Protein 2YJP (pdb70)

CATH classification: 3.40.190.10 (+1 more: 3.40.190.10)

Structure (mmCIF, N/CA/C/O backbone):
data_2YJP
#
_entry.id   2YJP
#
_cell.length_a   58.710
_cell.length_b   91.590
_cell.length_c   158.300
_cell.angle_alpha   90.00
_cell.angle_beta   90.00
_cell.angle_gamma   90.00
#
_symmetry.space_group_name_H-M   'P 21 21 21'
#
loop_
_entity.id
_entity.type
_entity.pdbx_description
1 polymer 'PUTATIVE ABC TRANSPORTER, PERIPLASMIC BINDING PROTEIN, AMINO ACID'
2 non-polymer CYSTEINE
3 non-polymer 'ZINC ION'
4 non-polymer 1,2-ETHANEDIOL
5 water water
#
loop_
_atom_site.group_PDB
_atom_site.id
_atom_site.type_symbol
_atom_site.label_atom_id
_atom_site.label_alt_id
_atom_site.label_comp_id
_atom_site.label_asym_id
_atom_site.label_entity_id
_atom_site.label_seq_id
_atom_site.pdbx_PDB_ins_code
_atom_site.Cartn_x
_atom_site.Cartn_y
_atom_site.Cartn_z
_atom_site.occupancy
_atom_site.B_iso_or_equiv
_atom_site.auth_seq_id
_atom_site.auth_comp_id
_atom_site.auth_asym_id
_atom_site.auth_atom_id
_atom_site.pdbx_PDB_model_num
ATOM 1 N N . ALA A 1 45 ? 2.160 15.954 10.844 1.00 47.99 38 ALA A N 1
ATOM 2 C CA . ALA A 1 45 ? 0.828 16.658 10.944 1.00 47.79 38 ALA A CA 1
ATOM 3 C C . ALA A 1 45 ? 0.168 16.553 12.329 1.00 45.42 38 ALA A C 1
ATOM 4 O O . ALA A 1 45 ? -0.708 17.400 12.675 1.00 47.41 38 ALA A O 1
ATOM 6 N N . ALA A 1 46 ? 0.537 15.554 13.136 1.00 41.03 39 ALA A N 1
ATOM 7 C CA . ALA A 1 46 ? 1.326 14.350 12.789 1.00 37.07 39 ALA A CA 1
ATOM 8 C C . ALA A 1 46 ? 0.336 13.213 12.606 1.00 34.48 39 ALA A C 1
ATOM 9 O O . ALA A 1 46 ? 0.157 12.395 13.502 1.00 32.90 39 ALA A O 1
ATOM 11 N N . THR A 1 47 ? -0.359 13.212 11.481 1.00 33.33 40 THR A N 1
ATOM 12 C CA . THR A 1 47 ? -1.370 12.204 11.209 1.00 32.19 40 THR A CA 1
ATOM 13 C C . THR A 1 47 ? -0.709 10.895 10.719 1.00 31.12 40 THR A C 1
ATOM 14 O O . THR A 1 47 ? 0.461 10.864 10.319 1.00 30.62 40 THR A O 1
ATOM 18 N N . VAL A 1 48 ? -1.477 9.821 10.731 1.00 31.05 41 VAL A N 1
ATOM 19 C CA . VAL A 1 48 ? -1.056 8.546 10.169 1.00 30.95 41 VAL A CA 1
ATOM 20 C C . VAL A 1 48 ? -0.494 8.787 8.757 1.00 32.70 41 VAL A C 1
ATOM 21 O O . VAL A 1 48 ? 0.656 8.517 8.502 1.00 32.69 41 VAL A O 1
ATOM 25 N N . ALA A 1 49 ? -1.300 9.346 7.859 1.00 34.29 42 ALA A N 1
ATOM 26 C CA . ALA A 1 49 ? -0.851 9.613 6.508 1.00 35.80 42 ALA A CA 1
ATOM 27 C C . ALA A 1 49 ? 0.434 10.445 6.470 1.00 35.89 42 ALA A C 1
ATOM 28 O O . ALA A 1 49 ? 1.352 10.133 5.701 1.00 37.00 42 ALA A O 1
ATOM 30 N N . ALA A 1 50 ? 0.504 11.507 7.272 1.00 35.13 43 ALA A N 1
ATOM 31 C CA . ALA A 1 50 ? 1.678 12.391 7.216 1.00 35.12 43 ALA A CA 1
ATOM 32 C C . ALA A 1 50 ? 2.942 11.637 7.637 1.00 33.69 43 ALA A C 1
ATOM 33 O O . ALA A 1 50 ? 3.991 11.821 7.065 1.00 33.97 43 ALA A O 1
ATOM 35 N N . ILE A 1 51 ? 2.819 10.785 8.641 1.00 31.97 44 ILE A N 1
ATOM 36 C CA . ILE A 1 51 ? 3.938 10.012 9.093 1.00 30.14 44 ILE A CA 1
ATOM 37 C C . ILE A 1 51 ? 4.343 8.955 8.077 1.00 31.36 44 ILE A C 1
ATOM 38 O O . ILE A 1 51 ? 5.535 8.715 7.909 1.00 30.86 44 ILE A O 1
ATOM 43 N N . LYS A 1 52 ? 3.373 8.339 7.393 1.00 33.02 45 LYS A N 1
ATOM 44 C CA . LYS A 1 52 ? 3.693 7.319 6.373 1.00 34.66 45 LYS A CA 1
ATOM 45 C C . LYS A 1 52 ? 4.505 8.012 5.287 1.00 36.81 45 LYS A C 1
ATOM 46 O O . LYS A 1 52 ? 5.429 7.431 4.754 1.00 37.56 45 LYS A O 1
ATOM 52 N N . GLU A 1 53 ? 4.211 9.292 5.041 1.00 38.10 46 GLU A N 1
ATOM 53 C CA . GLU A 1 53 ? 4.843 10.029 3.961 1.00 41.68 46 GLU A CA 1
ATOM 54 C C . GLU A 1 53 ? 6.298 10.345 4.278 1.00 41.48 46 GLU A C 1
ATOM 55 O O . GLU A 1 53 ? 7.177 10.230 3.440 1.00 42.59 46 GLU A O 1
ATOM 61 N N . LYS A 1 54 ? 6.542 10.763 5.503 1.00 39.56 47 LYS A N 1
ATOM 62 C CA . LYS A 1 54 ? 7.913 10.913 5.948 1.00 39.25 47 LYS A CA 1
ATOM 63 C C . LYS A 1 54 ? 8.709 9.615 6.039 1.00 37.71 47 LYS A C 1
ATOM 64 O O . LYS A 1 54 ? 9.918 9.673 5.963 1.00 38.10 47 LYS A O 1
ATOM 70 N N . GLY A 1 55 ? 8.062 8.460 6.220 1.00 36.35 48 GLY A N 1
ATOM 71 C CA . GLY A 1 55 ? 8.791 7.195 6.308 1.00 35.17 48 GLY A CA 1
ATOM 72 C C . GLY A 1 55 ? 9.492 6.924 7.638 1.00 34.06 48 GLY A C 1
ATOM 73 O O . GLY A 1 55 ? 10.260 5.945 7.765 1.00 34.35 48 GLY A O 1
ATOM 74 N N . VAL A 1 56 ? 9.236 7.770 8.643 1.00 32.52 49 VAL A N 1
ATOM 75 C CA . VAL A 1 56 ? 9.873 7.658 9.941 1.00 31.27 49 VAL A CA 1
ATOM 76 C C . VAL A 1 56 ? 8.954 8.285 11.002 1.00 29.68 49 VAL A C 1
ATOM 77 O O . VAL A 1 56 ? 8.320 9.326 10.760 1.00 30.09 49 VAL A O 1
ATOM 81 N N . ILE A 1 57 ? 8.865 7.644 12.166 1.00 26.67 50 ILE A N 1
ATOM 82 C CA . ILE A 1 57 ? 8.096 8.209 13.249 1.00 24.85 50 ILE A CA 1
ATOM 83 C C . ILE A 1 57 ? 9.045 8.712 14.322 1.00 24.31 50 ILE A C 1
ATOM 84 O O . ILE A 1 57 ? 9.957 7.987 14.772 1.00 23.94 50 ILE A O 1
ATOM 89 N N A ARG A 1 58 ? 8.871 9.977 14.695 0.60 23.93 51 ARG A N 1
ATOM 90 N N B ARG A 1 58 ? 8.849 9.963 14.724 0.40 23.94 51 ARG A N 1
ATOM 91 C CA A ARG A 1 58 ? 9.633 10.557 15.796 0.60 23.34 51 ARG A CA 1
ATOM 92 C CA B ARG A 1 58 ? 9.667 10.572 15.765 0.40 23.30 51 ARG A CA 1
ATOM 93 C C A ARG A 1 58 ? 8.973 10.226 17.125 0.60 21.93 51 ARG A C 1
ATOM 94 C C B ARG A 1 58 ? 9.038 10.315 17.150 0.40 21.87 51 ARG A C 1
ATOM 95 O O A ARG A 1 58 ? 7.809 10.609 17.373 0.60 21.91 51 ARG A O 1
ATOM 96 O O B ARG A 1 58 ? 7.946 10.827 17.456 0.40 21.87 51 ARG A O 1
ATOM 111 N N . ILE A 1 59 ? 9.710 9.474 17.954 1.00 20.67 52 ILE A N 1
ATOM 112 C CA . ILE A 1 59 ? 9.204 9.057 19.277 1.00 18.98 52 ILE A CA 1
ATOM 113 C C . ILE A 1 59 ? 10.058 9.463 20.484 1.00 18.63 52 ILE A C 1
ATOM 114 O O . ILE A 1 59 ? 11.263 9.117 20.561 1.00 18.67 52 ILE A O 1
ATOM 119 N N . GLY A 1 60 ? 9.418 10.195 21.415 1.00 17.95 53 GLY A N 1
ATOM 120 C CA . GLY A 1 60 ? 10.041 10.659 22.655 1.00 17.80 53 GLY A CA 1
ATOM 121 C C . GLY A 1 60 ? 10.134 9.507 23.641 1.00 18.08 53 GLY A C 1
ATOM 122 O O . GLY A 1 60 ? 9.118 8.825 23.926 1.00 17.67 53 GLY A O 1
ATOM 123 N N . VAL A 1 61 ? 11.350 9.267 24.146 1.00 18.04 54 VAL A N 1
ATOM 124 C CA . VAL A 1 61 ? 11.638 8.182 25.099 1.00 17.37 54 VAL A CA 1
ATOM 125 C C . VAL A 1 61 ? 12.663 8.633 26.095 1.00 17.76 54 VAL A C 1
ATOM 126 O O . VAL A 1 61 ? 13.370 9.624 25.858 1.00 17.71 54 VAL A O 1
ATOM 130 N N . PHE A 1 62 ? 12.758 7.899 27.212 1.00 17.64 55 PHE A N 1
ATOM 131 C CA . PHE A 1 62 ? 13.851 8.108 28.163 1.00 17.90 55 PHE A CA 1
ATOM 132 C C . PHE A 1 62 ? 15.190 7.546 27.713 1.00 18.84 55 PHE A C 1
ATOM 133 O O . PHE A 1 62 ? 15.252 6.479 27.080 1.00 18.23 55 PHE A O 1
ATOM 141 N N . GLY A 1 63 ? 16.277 8.282 28.027 1.00 20.00 56 GLY A N 1
ATOM 142 C CA . GLY A 1 63 ? 17.592 7.761 27.875 1.00 20.32 56 GLY A CA 1
ATOM 143 C C . GLY A 1 63 ? 18.178 7.131 29.125 1.00 21.49 56 GLY A C 1
ATOM 144 O O . GLY A 1 63 ? 19.263 6.494 29.056 1.00 22.73 56 GLY A O 1
ATOM 145 N N . ASP A 1 64 ? 17.547 7.322 30.284 1.00 20.00 57 ASP A N 1
ATOM 146 C CA . ASP A 1 64 ? 18.210 6.949 31.542 1.00 21.33 57 ASP A CA 1
ATOM 147 C C . ASP A 1 64 ? 17.206 6.432 32.568 1.00 21.15 57 ASP A C 1
ATOM 148 O O . ASP A 1 64 ? 17.322 6.667 33.752 1.00 21.60 57 ASP A O 1
ATOM 153 N N . LYS A 1 65 ? 16.171 5.747 32.087 1.00 19.47 58 LYS A N 1
ATOM 154 C CA . LYS A 1 65 ? 15.194 5.186 32.980 1.00 18.33 58 LYS A CA 1
ATOM 155 C C . LYS A 1 65 ? 15.080 3.655 32.771 1.00 18.32 58 LYS A C 1
ATOM 156 O O . LYS A 1 65 ? 13.983 3.110 32.528 1.00 17.99 58 LYS A O 1
ATOM 162 N N . PRO A 1 66 ? 16.205 2.953 32.887 1.00 18.38 59 PRO A N 1
ATOM 163 C CA . PRO A 1 66 ? 16.072 1.516 32.713 1.00 19.28 59 PRO A CA 1
ATOM 164 C C . PRO A 1 66 ? 15.198 0.967 33.874 1.00 20.70 59 PRO A C 1
ATOM 165 O O . PRO A 1 66 ? 15.305 1.426 35.011 1.00 21.49 59 PRO A O 1
ATOM 169 N N . PRO A 1 67 ? 14.369 -0.043 33.604 1.00 20.48 60 PRO A N 1
ATOM 170 C CA . PRO A 1 67 ? 14.259 -0.819 32.384 1.00 20.06 60 PRO A CA 1
ATOM 171 C C . PRO A 1 67 ? 13.207 -0.363 31.397 1.00 19.97 60 PRO A C 1
ATOM 172 O O . PRO A 1 67 ? 12.828 -1.166 30.516 1.00 21.55 60 PRO A O 1
ATOM 176 N N . PHE A 1 68 ? 12.730 0.874 31.503 1.00 18.00 61 PHE A N 1
ATOM 177 C CA . PHE A 1 68 ? 11.653 1.358 30.644 1.00 17.48 61 PHE A CA 1
ATOM 178 C C . PHE A 1 68 ? 12.130 2.002 29.339 1.00 18.05 61 PHE A C 1
ATOM 179 O O . PHE A 1 68 ? 11.556 1.759 28.267 1.00 17.13 61 PHE A O 1
ATOM 187 N N . GLY A 1 69 ? 13.159 2.846 29.462 1.00 17.79 62 GLY A N 1
ATOM 188 C CA . GLY A 1 69 ? 13.766 3.516 28.329 1.00 17.99 62 GLY A CA 1
ATOM 189 C C . GLY A 1 69 ? 15.160 3.908 28.699 1.00 18.51 62 GLY A C 1
ATOM 190 O O . GLY A 1 69 ? 15.364 4.662 29.675 1.00 18.46 62 GLY A O 1
ATOM 191 N N . TYR A 1 70 ? 16.121 3.386 27.944 1.00 19.59 63 TYR A N 1
ATOM 192 C CA . TYR A 1 70 ? 17.551 3.688 28.187 1.00 20.93 63 TYR A CA 1
ATOM 193 C C . TYR A 1 70 ? 18.349 3.416 26.939 1.00 21.88 63 TYR A C 1
ATOM 194 O O . TYR A 1 70 ? 17.804 3.052 25.908 1.00 22.14 63 TYR A O 1
ATOM 203 N N . VAL A 1 71 ? 19.652 3.610 27.050 1.00 23.75 64 VAL A N 1
ATOM 204 C CA . VAL A 1 71 ? 20.584 3.437 25.976 1.00 25.10 64 VAL A CA 1
ATOM 205 C C . VAL A 1 71 ? 21.621 2.431 26.434 1.00 26.78 64 VAL A C 1
ATOM 206 O O . VAL A 1 71 ? 22.214 2.621 27.485 1.00 27.05 64 VAL A O 1
ATOM 210 N N . ASP A 1 72 ? 21.852 1.363 25.652 1.00 28.39 65 ASP A N 1
ATOM 211 C CA . ASP A 1 72 ? 22.817 0.347 26.065 1.00 30.12 65 ASP A CA 1
ATOM 212 C C . ASP A 1 72 ? 24.286 0.729 25.788 1.00 32.32 65 ASP A C 1
ATOM 213 O O . ASP A 1 72 ? 24.567 1.822 25.306 1.00 32.63 65 ASP A O 1
ATOM 218 N N . ALA A 1 73 ? 25.213 -0.155 26.117 1.00 34.33 66 ALA A N 1
ATOM 219 C CA . ALA A 1 73 ? 26.618 0.091 25.863 1.00 37.11 66 ALA A CA 1
ATOM 220 C C . ALA A 1 73 ? 26.953 0.242 24.361 1.00 37.82 66 ALA A C 1
ATOM 221 O O . ALA A 1 73 ? 28.006 0.724 24.025 1.00 39.30 66 ALA A O 1
ATOM 223 N N . ASN A 1 74 ? 26.083 -0.215 23.477 1.00 37.14 67 ASN A N 1
ATOM 224 C CA . ASN A 1 74 ? 26.338 -0.059 22.048 1.00 38.10 67 ASN A CA 1
ATOM 225 C C . ASN A 1 74 ? 25.697 1.217 21.488 1.00 36.03 67 ASN A C 1
ATOM 226 O O . ASN A 1 74 ? 25.718 1.446 20.292 1.00 36.17 67 ASN A O 1
ATOM 231 N N . GLY A 1 75 ? 25.137 2.050 22.379 1.00 34.08 68 GLY A N 1
ATOM 232 C CA . GLY A 1 75 ? 24.415 3.265 21.959 1.00 32.20 68 GLY A CA 1
ATOM 233 C C . GLY A 1 75 ? 23.019 3.001 21.368 1.00 31.10 68 GLY A C 1
ATOM 234 O O . GLY A 1 75 ? 22.423 3.894 20.743 1.00 30.30 68 GLY A O 1
ATOM 235 N N . LYS A 1 76 ? 22.461 1.808 21.609 1.00 30.07 69 LYS A N 1
ATOM 236 C CA . LYS A 1 76 ? 21.111 1.471 21.118 1.00 28.59 69 LYS A CA 1
ATOM 237 C C . LYS A 1 76 ? 20.013 1.708 22.182 1.00 26.03 69 LYS A C 1
ATOM 238 O O . LYS A 1 76 ? 20.184 1.341 23.356 1.00 25.91 69 LYS A O 1
ATOM 244 N N . ASN A 1 77 ? 18.900 2.315 21.785 1.00 23.50 70 ASN A N 1
ATOM 245 C CA . ASN A 1 77 ? 17.744 2.426 22.652 1.00 22.50 70 ASN A CA 1
ATOM 246 C C . ASN A 1 77 ? 17.194 1.040 23.021 1.00 22.26 70 ASN A C 1
ATOM 247 O O . ASN A 1 77 ? 17.124 0.142 22.169 1.00 22.15 70 ASN A O 1
ATOM 252 N N . GLN A 1 78 ? 16.820 0.874 24.295 1.00 21.38 71 GLN A N 1
ATOM 253 C CA . GLN A 1 78 ? 16.315 -0.398 24.805 1.00 21.00 71 GLN A CA 1
ATOM 254 C C . GLN A 1 78 ? 15.294 -0.084 25.902 1.00 20.61 71 GLN A C 1
ATOM 255 O O . GLN A 1 78 ? 15.200 1.054 26.370 1.00 19.25 71 GLN A O 1
ATOM 261 N N . GLY A 1 79 ? 14.559 -1.122 26.326 1.00 20.78 72 GLY A N 1
ATOM 262 C CA . GLY A 1 79 ? 13.631 -1.044 27.415 1.00 19.65 72 GLY A CA 1
ATOM 263 C C . GLY A 1 79 ? 12.200 -1.282 26.991 1.00 20.13 72 GLY A C 1
ATOM 264 O O . GLY A 1 79 ? 11.864 -1.329 25.802 1.00 19.28 72 GLY A O 1
ATOM 265 N N . PHE A 1 80 ? 11.336 -1.388 27.993 1.00 19.95 73 PHE A N 1
ATOM 266 C CA . PHE A 1 80 ? 9.957 -1.723 27.769 1.00 20.06 73 PHE A CA 1
ATOM 267 C C . PHE A 1 80 ? 9.231 -0.740 26.831 1.00 19.74 73 PHE A C 1
ATOM 268 O O . PHE A 1 80 ? 8.544 -1.178 25.909 1.00 20.47 73 PHE A O 1
ATOM 276 N N . ASP A 1 81 ? 9.344 0.562 27.063 1.00 19.59 74 ASP A N 1
ATOM 277 C CA . ASP A 1 81 ? 8.674 1.573 26.234 1.00 19.21 74 ASP A CA 1
ATOM 278 C C . ASP A 1 81 ? 9.192 1.529 24.760 1.00 19.49 74 ASP A C 1
ATOM 279 O O . ASP A 1 81 ? 8.448 1.781 23.791 1.00 19.24 74 ASP A O 1
ATOM 284 N N . VAL A 1 82 ? 10.478 1.262 24.605 1.00 19.04 75 VAL A N 1
ATOM 285 C CA . VAL A 1 82 ? 11.141 1.202 23.303 1.00 19.30 75 VAL A CA 1
ATOM 286 C C . VAL A 1 82 ? 10.641 -0.010 22.512 1.00 20.30 75 VAL A C 1
ATOM 287 O O . VAL A 1 82 ? 10.458 0.046 21.262 1.00 20.78 75 VAL A O 1
ATOM 291 N N . GLU A 1 83 ? 10.420 -1.118 23.205 1.00 19.59 76 GLU A N 1
ATOM 292 C CA . GLU A 1 83 ? 9.922 -2.291 22.518 1.00 21.16 76 GLU A CA 1
ATOM 293 C C . GLU A 1 83 ? 8.539 -1.968 21.915 1.00 21.15 76 GLU A C 1
ATOM 294 O O . GLU A 1 83 ? 8.259 -2.318 20.764 1.00 21.93 76 GLU A O 1
ATOM 300 N N . ILE A 1 84 ? 7.698 -1.281 22.699 1.00 20.26 77 ILE A N 1
ATOM 301 C CA . ILE A 1 84 ? 6.368 -0.891 22.269 1.00 19.83 77 ILE A CA 1
ATOM 302 C C . ILE A 1 84 ? 6.530 0.051 21.075 1.00 19.97 77 ILE A C 1
ATOM 303 O O . ILE A 1 84 ? 5.771 -0.031 20.089 1.00 20.81 77 ILE A O 1
ATOM 308 N N . ALA A 1 85 ? 7.509 0.949 21.161 1.00 18.83 78 ALA A N 1
ATOM 309 C CA . ALA A 1 85 ? 7.720 1.893 20.072 1.00 19.49 78 ALA A CA 1
ATOM 310 C C . ALA A 1 85 ? 8.102 1.157 18.752 1.00 20.48 78 ALA A C 1
ATOM 311 O O . ALA A 1 85 ? 7.624 1.511 17.656 1.00 20.50 78 ALA A O 1
ATOM 313 N N . LYS A 1 86 ? 8.915 0.106 18.880 1.00 20.75 79 LYS A N 1
ATOM 314 C CA . LYS A 1 86 ? 9.408 -0.630 17.706 1.00 22.48 79 LYS A CA 1
ATOM 315 C C . LYS A 1 86 ? 8.266 -1.412 17.052 1.00 23.36 79 LYS A C 1
ATOM 316 O O . LYS A 1 86 ? 8.149 -1.470 15.815 1.00 23.26 79 LYS A O 1
ATOM 322 N N . ASP A 1 87 ? 7.379 -1.926 17.899 1.00 23.14 80 ASP A N 1
ATOM 323 C CA . ASP A 1 87 ? 6.181 -2.624 17.443 1.00 24.75 80 ASP A CA 1
ATOM 324 C C . ASP A 1 87 ? 5.248 -1.697 16.639 1.00 24.26 80 ASP A C 1
ATOM 325 O O . ASP A 1 87 ? 4.751 -2.078 15.580 1.00 24.64 80 ASP A O 1
ATOM 330 N N . LEU A 1 88 ? 5.030 -0.492 17.159 1.00 22.67 81 LEU A N 1
ATOM 331 C CA . LEU A 1 88 ? 4.230 0.518 16.492 1.00 23.71 81 LEU A CA 1
ATOM 332 C C . LEU A 1 88 ? 4.825 0.905 15.147 1.00 24.02 81 LEU A C 1
ATOM 333 O O . LEU A 1 88 ? 4.086 1.024 14.168 1.00 25.12 81 LEU A O 1
ATOM 338 N N . ALA A 1 89 ? 6.142 1.127 15.100 1.00 23.58 82 ALA A N 1
ATOM 339 C CA . ALA A 1 89 ? 6.828 1.457 13.830 1.00 24.49 82 ALA A CA 1
ATOM 340 C C . ALA A 1 89 ? 6.761 0.321 12.782 1.00 26.31 82 ALA A C 1
ATOM 341 O O . ALA A 1 89 ? 6.562 0.567 11.566 1.00 26.87 82 ALA A O 1
ATOM 343 N N . LYS A 1 90 ? 6.956 -0.911 13.240 1.00 25.87 83 LYS A N 1
ATOM 344 C CA . LYS A 1 90 ? 6.801 -2.031 12.355 1.00 27.99 83 LYS A CA 1
ATOM 345 C C . LYS A 1 90 ? 5.379 -2.038 11.725 1.00 28.77 83 LYS A C 1
ATOM 346 O O . LYS A 1 90 ? 5.251 -2.237 10.500 1.00 28.99 83 LYS A O 1
ATOM 352 N N . ASP A 1 91 ? 4.330 -1.826 12.541 1.00 27.77 84 ASP A N 1
ATOM 353 C CA . ASP A 1 91 ? 2.957 -1.881 11.989 1.00 29.33 84 ASP A CA 1
ATOM 354 C C . ASP A 1 91 ? 2.700 -0.682 11.088 1.00 29.55 84 ASP A C 1
ATOM 355 O O . ASP A 1 91 ? 2.071 -0.801 10.074 1.00 30.31 84 ASP A O 1
ATOM 360 N N . LEU A 1 92 ? 3.203 0.482 11.484 1.00 28.67 85 LEU A N 1
ATOM 361 C CA . LEU A 1 92 ? 2.891 1.697 10.779 1.00 29.36 85 LEU A CA 1
ATOM 362 C C . LEU A 1 92 ? 3.704 1.834 9.490 1.00 30.64 85 LEU A C 1
ATOM 363 O O . LEU A 1 92 ? 3.199 2.276 8.469 1.00 31.71 85 LEU A O 1
ATOM 368 N N . LEU A 1 93 ? 4.968 1.447 9.563 1.00 29.93 86 LEU A N 1
ATOM 369 C CA . LEU A 1 93 ? 5.944 1.783 8.564 1.00 31.01 86 LEU A CA 1
ATOM 370 C C . LEU A 1 93 ? 6.557 0.577 7.895 1.00 31.87 86 LEU A C 1
ATOM 371 O O . LEU A 1 93 ? 7.183 0.727 6.850 1.00 34.02 86 LEU A O 1
ATOM 376 N N . GLY A 1 94 ? 6.393 -0.604 8.472 1.00 31.37 87 GLY A N 1
ATOM 377 C CA . GLY A 1 94 ? 6.836 -1.833 7.791 1.00 32.66 87 GLY A CA 1
ATOM 378 C C . GLY A 1 94 ? 8.128 -2.348 8.397 1.00 32.52 87 GLY A C 1
ATOM 379 O O . GLY A 1 94 ? 8.571 -3.443 8.089 1.00 33.42 87 GLY A O 1
ATOM 380 N N . SER A 1 95 ? 8.729 -1.568 9.300 1.00 30.91 88 SER A N 1
ATOM 381 C CA . SER A 1 95 ? 9.996 -1.985 9.912 1.00 31.35 88 SER A CA 1
ATOM 382 C C . SER A 1 95 ? 10.227 -1.362 11.287 1.00 29.29 88 SER A C 1
ATOM 383 O O . SER A 1 95 ? 10.066 -0.161 11.434 1.00 29.12 88 SER A O 1
ATOM 386 N N . PRO A 1 96 ? 10.623 -2.162 12.293 1.00 29.06 89 PRO A N 1
ATOM 387 C CA . PRO A 1 96 ? 10.858 -1.552 13.606 1.00 27.38 89 PRO A CA 1
ATOM 388 C C . PRO A 1 96 ? 12.035 -0.552 13.609 1.00 28.18 89 PRO A C 1
ATOM 389 O O . PRO A 1 96 ? 12.166 0.228 14.550 1.00 28.22 89 PRO A O 1
ATOM 393 N N . ASP A 1 97 ? 12.852 -0.518 12.561 1.00 29.45 90 ASP A N 1
ATOM 394 C CA . ASP A 1 97 ? 13.966 0.434 12.504 1.00 30.83 90 ASP A CA 1
ATOM 395 C C . ASP A 1 97 ? 13.568 1.836 12.023 1.00 31.32 90 ASP A C 1
ATOM 396 O O . ASP A 1 97 ? 14.415 2.731 11.881 1.00 31.56 90 ASP A O 1
ATOM 401 N N . LYS A 1 98 ? 12.281 2.029 11.729 1.00 30.96 91 LYS A N 1
ATOM 402 C CA . LYS A 1 98 ? 11.786 3.310 11.215 1.00 30.94 91 LYS A CA 1
ATOM 403 C C . LYS A 1 98 ? 11.352 4.268 12.353 1.00 29.19 91 LYS A C 1
ATOM 404 O O . LYS A 1 98 ? 10.554 5.163 12.145 1.00 29.43 91 LYS A O 1
ATOM 410 N N . VAL A 1 99 ? 11.881 4.084 13.544 1.00 27.63 92 VAL A N 1
ATOM 411 C CA . VAL A 1 99 ? 11.648 5.056 14.567 1.00 26.85 92 VAL A CA 1
ATOM 412 C C . VAL A 1 99 ? 12.885 5.925 14.634 1.00 27.22 92 VAL A C 1
ATOM 413 O O . VAL A 1 99 ? 13.976 5.402 14.662 1.00 27.54 92 VAL A O 1
A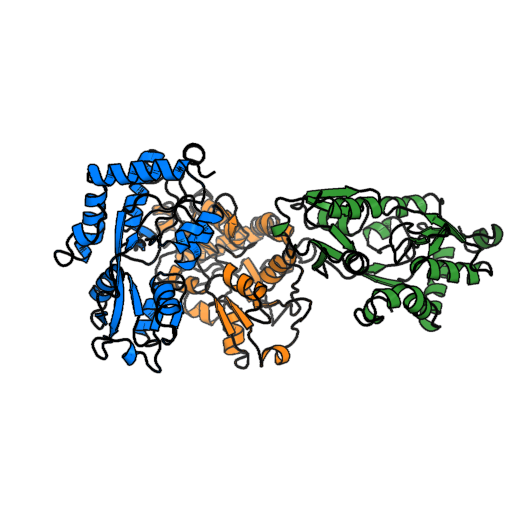TOM 417 N N . GLU A 1 100 ? 12.702 7.244 14.625 1.00 27.17 93 GLU A N 1
ATOM 418 C CA . GLU A 1 100 ? 13.702 8.179 15.147 1.00 27.57 93 GLU A CA 1
ATOM 419 C C . GLU A 1 100 ? 13.394 8.362 16.661 1.00 25.08 93 GLU A C 1
ATOM 420 O O . GLU A 1 100 ? 12.377 9.012 17.014 1.00 24.50 93 GLU A O 1
ATOM 424 N N . PHE A 1 101 ? 14.217 7.774 17.541 1.00 22.89 94 PHE A N 1
ATOM 425 C CA . PHE A 1 101 ? 14.069 7.990 19.007 1.00 21.38 94 PHE A CA 1
ATOM 426 C C . PHE A 1 101 ? 14.693 9.298 19.508 1.00 21.87 94 PHE A C 1
ATOM 427 O O . PHE A 1 101 ? 15.852 9.553 19.254 1.00 23.36 94 PHE A O 1
ATOM 435 N N . VAL A 1 102 ? 13.935 10.086 20.253 1.00 20.68 95 VAL A N 1
ATOM 436 C CA . VAL A 1 102 ? 14.367 11.384 20.669 1.00 21.34 95 VAL A CA 1
ATOM 437 C C . VAL A 1 102 ? 14.400 11.306 22.198 1.00 21.02 95 VAL A C 1
ATOM 438 O O . VAL A 1 102 ? 13.386 11.013 22.848 1.00 20.43 95 VAL A O 1
ATOM 442 N N . LEU A 1 103 ? 15.566 11.522 22.779 1.00 20.98 96 LEU A N 1
ATOM 443 C CA . LEU A 1 103 ? 15.700 11.415 24.211 1.00 20.77 96 LEU A CA 1
ATOM 444 C C . LEU A 1 103 ? 15.042 12.612 24.855 1.00 21.61 96 LEU A C 1
ATOM 445 O O . LEU A 1 103 ? 15.313 13.780 24.496 1.00 22.52 96 LEU A O 1
ATOM 450 N N . THR A 1 104 ? 14.166 12.335 25.802 1.00 20.98 97 THR A N 1
ATOM 451 C CA . THR A 1 104 ? 13.364 13.388 26.376 1.00 22.53 97 THR A CA 1
ATOM 452 C C . THR A 1 104 ? 13.508 13.416 27.890 1.00 22.26 97 THR A C 1
ATOM 453 O O . THR A 1 104 ? 13.212 12.404 28.496 1.00 22.26 97 THR A O 1
ATOM 457 N N . GLU A 1 105 ? 13.928 14.530 28.502 1.00 21.54 98 GLU A N 1
ATOM 458 C CA . GLU A 1 105 ? 13.719 14.743 29.982 1.00 22.17 98 GLU A CA 1
ATOM 459 C C . GLU A 1 105 ? 12.241 14.656 30.412 1.00 21.31 98 GLU A C 1
ATOM 460 O O . GLU A 1 105 ? 11.322 14.983 29.617 1.00 20.98 98 GLU A O 1
ATOM 466 N N . ALA A 1 106 ? 11.998 14.281 31.672 1.00 20.35 99 ALA A N 1
ATOM 467 C CA . ALA A 1 106 ? 10.607 14.212 32.181 1.00 19.40 99 ALA A CA 1
ATOM 468 C C . ALA A 1 106 ? 9.897 15.516 31.938 1.00 20.08 99 ALA A C 1
ATOM 469 O O . ALA A 1 106 ? 8.780 15.489 31.427 1.00 20.43 99 ALA A O 1
ATOM 471 N N . ALA A 1 107 ? 10.548 16.634 32.278 1.00 19.99 100 ALA A N 1
ATOM 472 C CA . ALA A 1 107 ? 9.937 17.954 32.156 1.00 22.15 100 ALA A CA 1
ATOM 473 C C . ALA A 1 107 ? 9.652 18.419 30.714 1.00 22.88 100 ALA A C 1
ATOM 474 O O . ALA A 1 107 ? 8.959 19.391 30.539 1.00 23.52 100 ALA A O 1
ATOM 476 N N . ASN A 1 108 ? 10.171 17.731 29.701 1.00 23.14 101 ASN A N 1
ATOM 477 C CA . ASN A 1 108 ? 10.056 18.228 28.313 1.00 24.32 101 ASN A CA 1
ATOM 478 C C . ASN A 1 108 ? 9.019 17.474 27.516 1.00 23.40 101 ASN A C 1
ATOM 479 O O . ASN A 1 108 ? 8.751 17.826 26.346 1.00 23.39 101 ASN A O 1
ATOM 484 N N . ARG A 1 109 ? 8.456 16.429 28.133 1.00 21.24 102 ARG A N 1
ATOM 485 C CA . ARG A 1 109 ? 7.562 15.531 27.408 1.00 20.24 102 ARG A CA 1
ATOM 486 C C . ARG A 1 109 ? 6.381 16.256 26.772 1.00 20.60 102 ARG A C 1
ATOM 487 O O . ARG A 1 109 ? 6.125 16.037 25.613 1.00 19.67 102 ARG A O 1
ATOM 495 N N . VAL A 1 110 ? 5.702 17.115 27.536 1.00 20.75 103 VAL A N 1
ATOM 496 C CA . VAL A 1 110 ? 4.583 17.870 27.059 1.00 21.84 103 VAL A CA 1
ATOM 497 C C . VAL A 1 110 ? 5.029 18.830 25.933 1.00 24.08 103 VAL A C 1
ATOM 498 O O . VAL A 1 110 ? 4.462 18.783 24.846 1.00 24.46 103 VAL A O 1
ATOM 502 N N . GLU A 1 111 ? 6.037 19.665 26.194 1.00 24.51 104 GLU A N 1
ATOM 503 C CA . GLU A 1 111 ? 6.560 20.584 25.191 1.00 27.39 104 GLU A CA 1
ATOM 504 C C . GLU A 1 111 ? 6.975 19.936 23.836 1.00 26.39 104 GLU A C 1
ATOM 505 O O . GLU A 1 111 ? 6.790 20.507 22.791 1.00 26.76 104 GLU A O 1
ATOM 511 N N . TYR A 1 112 ? 7.523 18.735 23.883 1.00 25.49 105 TYR A N 1
ATOM 512 C CA . TYR A 1 112 ? 8.117 18.118 22.700 1.00 25.58 105 TYR A CA 1
ATOM 513 C C . TYR A 1 112 ? 7.024 17.598 21.812 1.00 25.74 105 TYR A C 1
ATOM 514 O O . TYR A 1 112 ? 7.120 17.661 20.590 1.00 26.00 105 TYR A O 1
ATOM 523 N N . VAL A 1 113 ? 5.978 17.071 22.437 1.00 25.21 106 VAL A N 1
ATOM 524 C CA . VAL A 1 113 ? 4.845 16.575 21.682 1.00 25.85 106 VAL A CA 1
ATOM 525 C C . VAL A 1 113 ? 3.984 17.743 21.219 1.00 27.75 106 VAL A C 1
ATOM 526 O O . VAL A 1 113 ? 3.453 17.714 20.116 1.00 28.73 106 VAL A O 1
ATOM 530 N N . ARG A 1 114 ? 3.878 18.774 22.061 1.00 28.81 107 ARG A N 1
ATOM 531 C CA . ARG A 1 114 ? 3.063 19.928 21.731 1.00 31.49 107 ARG A CA 1
ATOM 532 C C . ARG A 1 114 ? 3.617 20.695 20.530 1.00 32.90 107 ARG A C 1
ATOM 533 O O . ARG A 1 114 ? 2.857 21.105 19.643 1.00 33.65 107 ARG A O 1
ATOM 541 N N . SER A 1 115 ? 4.933 20.922 20.534 1.00 31.95 108 SER A N 1
ATOM 542 C CA . SER A 1 115 ? 5.582 21.736 19.526 1.00 33.37 108 SER A CA 1
ATOM 543 C C . SER A 1 115 ? 5.856 20.955 18.233 1.00 33.15 108 SER A C 1
ATOM 544 O O . SER A 1 115 ? 6.367 21.522 17.296 1.00 34.48 108 SER A O 1
ATOM 547 N N . GLY A 1 116 ? 5.563 19.651 18.190 1.00 31.75 109 GLY A N 1
ATOM 548 C CA . GLY A 1 116 ? 5.832 18.865 16.991 1.00 30.57 109 GLY A CA 1
ATOM 549 C C . GLY A 1 116 ? 7.225 18.272 16.955 1.00 30.03 109 GLY A C 1
ATOM 550 O O . GLY A 1 116 ? 7.593 17.613 15.991 1.00 30.62 109 GLY A O 1
ATOM 551 N N . LYS A 1 117 ? 8.016 18.459 17.995 1.00 28.91 110 LYS A N 1
ATOM 552 C CA . LYS A 1 117 ? 9.377 17.876 17.982 1.00 28.83 110 LYS A CA 1
ATOM 553 C C . LYS A 1 117 ? 9.354 16.351 17.913 1.00 26.41 110 LYS A C 1
ATOM 554 O O . LYS A 1 117 ? 10.246 15.724 17.309 1.00 26.42 110 LYS A O 1
ATOM 558 N N . VAL A 1 118 ? 8.336 15.766 18.527 1.00 24.46 111 VAL A N 1
ATOM 559 C CA . VAL A 1 118 ? 8.028 14.358 18.341 1.00 23.16 111 VAL A CA 1
ATOM 560 C C . VAL A 1 118 ? 6.568 14.127 17.975 1.00 23.44 111 VAL A C 1
ATOM 561 O O . VAL A 1 118 ? 5.697 14.968 18.220 1.00 22.83 111 VAL A O 1
ATOM 565 N N . ASP A 1 119 ? 6.309 12.953 17.390 1.00 23.68 112 ASP A N 1
ATOM 566 C CA . ASP A 1 119 ? 4.965 12.582 16.954 1.00 24.28 112 ASP A CA 1
ATOM 567 C C . ASP A 1 119 ? 4.173 11.915 18.088 1.00 23.18 112 ASP A C 1
ATOM 568 O O . ASP A 1 119 ? 2.944 11.964 18.129 1.00 23.24 112 ASP A O 1
ATOM 573 N N . LEU A 1 120 ? 4.908 11.348 19.037 1.00 22.07 113 LEU A N 1
ATOM 574 C CA . LEU A 1 120 ? 4.374 10.468 20.013 1.00 21.29 113 LEU A CA 1
ATOM 575 C C . LEU A 1 120 ? 5.338 10.445 21.199 1.00 20.72 113 LEU A C 1
ATOM 576 O O . LEU A 1 120 ? 6.560 10.499 21.021 1.00 20.96 113 LEU A O 1
ATOM 581 N N . ILE A 1 121 ? 4.773 10.387 22.404 1.00 19.79 114 ILE A N 1
ATOM 582 C CA . ILE A 1 121 ? 5.586 10.259 23.618 1.00 18.46 114 ILE A CA 1
ATOM 583 C C . ILE A 1 121 ? 5.393 8.874 24.136 1.00 18.27 114 ILE A C 1
ATOM 584 O O . ILE A 1 121 ? 4.242 8.467 24.376 1.00 17.79 114 ILE A O 1
ATOM 589 N N . LEU A 1 122 ? 6.514 8.154 24.287 1.00 17.76 115 LEU A N 1
ATOM 590 C CA . LEU A 1 122 ? 6.521 6.878 24.999 1.00 17.97 115 LEU A CA 1
ATOM 591 C C . LEU A 1 122 ? 7.614 6.980 26.069 1.00 18.55 115 LEU A C 1
ATOM 592 O O . LEU A 1 122 ? 8.314 5.993 26.345 1.00 20.58 115 LEU A O 1
ATOM 597 N N . ALA A 1 123 ? 7.795 8.159 26.656 1.00 18.00 116 ALA A N 1
ATOM 598 C CA . ALA A 1 123 ? 8.727 8.305 27.758 1.00 18.31 116 ALA A CA 1
ATOM 599 C C . ALA A 1 123 ? 7.994 8.004 29.070 1.00 18.34 116 ALA A C 1
ATOM 600 O O . ALA A 1 123 ? 7.642 8.910 29.829 1.00 17.64 116 ALA A O 1
ATOM 602 N N . ASN A 1 124 ? 7.782 6.702 29.308 1.00 18.58 117 ASN A N 1
ATOM 603 C CA . ASN A 1 124 ? 7.111 6.159 30.505 1.00 18.39 117 ASN A CA 1
ATOM 604 C C . ASN A 1 124 ? 6.190 7.152 31.248 1.00 17.89 117 ASN A C 1
ATOM 605 O O . ASN A 1 124 ? 6.403 7.453 32.440 1.00 18.54 117 ASN A O 1
ATOM 610 N N . PHE A 1 125 ? 5.097 7.528 30.588 1.00 16.94 118 PHE A N 1
ATOM 611 C CA . PHE A 1 125 ? 4.374 8.753 30.856 1.00 17.21 118 PHE A CA 1
ATOM 612 C C . PHE A 1 125 ? 3.061 8.545 31.609 1.00 17.67 118 PHE A C 1
ATOM 613 O O . PHE A 1 125 ? 2.076 7.972 31.068 1.00 19.00 118 PHE A O 1
ATOM 621 N N . THR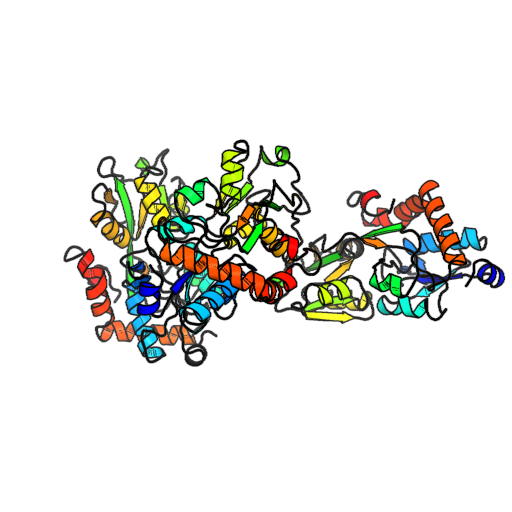 A 1 126 ? 3.029 8.976 32.867 1.00 16.98 119 THR A N 1
ATOM 622 C CA . THR A 1 126 ? 1.865 8.717 33.676 1.00 17.24 119 THR A CA 1
ATOM 623 C C . THR A 1 126 ? 0.765 9.680 33.234 1.00 18.08 119 THR A C 1
ATOM 624 O O . THR A 1 126 ? 0.984 10.885 33.109 1.00 17.64 119 THR A O 1
ATOM 628 N N . GLN A 1 127 ? -0.409 9.126 33.000 1.00 19.54 120 GLN A N 1
ATOM 629 C CA . GLN A 1 127 ? -1.610 9.899 32.716 1.00 21.70 120 GLN A CA 1
ATOM 630 C C . GLN A 1 127 ? -2.162 10.522 33.982 1.00 21.62 120 GLN A C 1
ATOM 631 O O . GLN A 1 127 ? -2.339 9.828 34.992 1.00 21.65 120 GLN A O 1
ATOM 637 N N . THR A 1 128 ? -2.362 11.839 33.937 1.00 22.00 121 THR A N 1
ATOM 638 C CA . THR A 1 128 ? -3.027 12.590 35.004 1.00 23.73 121 THR A CA 1
ATOM 639 C C . THR A 1 128 ? -4.051 13.541 34.384 1.00 25.53 121 THR A C 1
ATOM 640 O O . THR A 1 128 ? -3.917 13.916 33.230 1.00 24.97 121 THR A O 1
ATOM 644 N N . PRO A 1 129 ? -5.070 13.949 35.167 1.00 27.45 122 PRO A N 1
ATOM 645 C CA . PRO A 1 129 ? -6.019 14.930 34.642 1.00 28.67 122 PRO A CA 1
ATOM 646 C C . PRO A 1 129 ? -5.339 16.231 34.203 1.00 29.48 122 PRO A C 1
ATOM 647 O O . PRO A 1 129 ? -5.740 16.785 33.157 1.00 29.27 122 PRO A O 1
ATOM 651 N N . GLU A 1 130 ? -4.323 16.712 34.956 1.00 29.16 123 GLU A N 1
ATOM 652 C CA . GLU A 1 130 ? -3.666 17.979 34.566 1.00 30.37 123 GLU A CA 1
ATOM 653 C C . GLU A 1 130 ? -2.920 17.808 33.224 1.00 27.96 123 GLU A C 1
ATOM 654 O O . GLU A 1 130 ? -2.999 18.652 32.355 1.00 28.20 123 GLU A O 1
ATOM 660 N N . ARG A 1 131 ? -2.197 16.709 33.074 1.00 25.65 124 ARG A N 1
ATOM 661 C CA . ARG A 1 131 ? -1.463 16.476 31.838 1.00 24.41 124 ARG A CA 1
ATOM 662 C C . ARG A 1 131 ? -2.445 16.362 30.637 1.00 24.70 124 ARG A C 1
ATOM 663 O O . ARG A 1 131 ? -2.166 16.818 29.526 1.00 23.72 124 ARG A O 1
ATOM 671 N N . ALA A 1 132 ? -3.594 15.748 30.898 1.00 24.26 125 ALA A N 1
ATOM 672 C CA . ALA A 1 132 ? -4.594 15.501 29.881 1.00 25.23 125 ALA A CA 1
ATOM 673 C C . ALA A 1 132 ? -5.203 16.803 29.358 1.00 26.91 125 ALA A C 1
ATOM 674 O O . ALA A 1 132 ? -5.790 16.789 28.320 1.00 28.15 125 ALA A O 1
ATOM 676 N N . GLU A 1 133 ? -5.026 17.914 30.062 1.00 27.94 126 GLU A N 1
ATOM 677 C CA . GLU A 1 133 ? -5.336 19.239 29.541 1.00 30.49 126 GLU A CA 1
ATOM 678 C C . GLU A 1 133 ? -4.374 19.687 28.457 1.00 29.54 126 GLU A C 1
ATOM 679 O O . GLU A 1 133 ? -4.716 20.511 27.624 1.00 31.37 126 GLU A O 1
ATOM 685 N N . ALA A 1 134 ? -3.156 19.161 28.474 1.00 27.60 127 ALA A N 1
ATOM 686 C CA . ALA A 1 134 ? -2.125 19.642 27.583 1.00 27.08 127 ALA A CA 1
ATOM 687 C C . ALA A 1 134 ? -1.877 18.722 26.395 1.00 26.18 127 ALA A C 1
ATOM 688 O O . ALA A 1 134 ? -1.433 19.208 25.331 1.00 26.06 127 ALA A O 1
ATOM 690 N N . VAL A 1 135 ? -2.138 17.414 26.578 1.00 23.79 128 VAL A N 1
ATOM 691 C CA . VAL A 1 135 ? -1.871 16.401 25.530 1.00 23.46 128 VAL A CA 1
ATOM 692 C C . VAL A 1 135 ? -2.990 15.306 25.457 1.00 24.33 128 VAL A C 1
ATOM 693 O O . VAL A 1 135 ? -3.806 15.176 26.381 1.00 23.87 128 VAL A O 1
ATOM 697 N N . ASP A 1 136 ? -3.032 14.498 24.395 1.00 23.71 129 ASP A N 1
ATOM 698 C CA . ASP A 1 136 ? -3.990 13.406 24.419 1.00 24.34 129 ASP A CA 1
ATOM 699 C C . ASP A 1 136 ? -3.307 12.069 24.680 1.00 23.13 129 ASP A C 1
ATOM 700 O O . ASP A 1 136 ? -2.345 11.670 23.973 1.00 22.64 129 ASP A O 1
ATOM 705 N N . PHE A 1 137 ? -3.830 11.354 25.682 1.00 23.03 130 PHE A N 1
ATOM 706 C CA . PHE A 1 137 ? -3.327 10.031 26.053 1.00 21.66 130 PHE A CA 1
ATOM 707 C C . PHE A 1 137 ? -4.084 8.932 25.339 1.00 21.86 130 PHE A C 1
ATOM 708 O O . PHE A 1 137 ? -5.323 8.911 25.366 1.00 21.68 130 PHE A O 1
ATOM 716 N N . ALA A 1 138 ? -3.338 8.030 24.690 1.00 20.75 131 ALA A N 1
ATOM 717 C CA . ALA A 1 138 ? -3.944 6.780 24.183 1.00 21.31 131 ALA A CA 1
ATOM 718 C C . ALA A 1 138 ? -4.202 5.792 25.299 1.00 21.26 131 ALA A C 1
ATOM 719 O O . ALA A 1 138 ? -3.874 6.057 26.426 1.00 20.64 131 ALA A O 1
ATOM 721 N N . ASP A 1 139 ? -4.764 4.646 24.972 1.00 22.39 132 ASP A N 1
ATOM 722 C CA . ASP A 1 139 ? -4.918 3.540 25.894 1.00 23.97 132 ASP A CA 1
ATOM 723 C C . ASP A 1 139 ? -3.673 3.233 26.660 1.00 22.33 132 ASP A C 1
ATOM 724 O O . ASP A 1 139 ? -2.634 3.026 26.047 1.00 20.23 132 ASP A O 1
ATOM 729 N N . PRO A 1 140 ? -3.817 3.088 27.992 1.00 22.66 133 PRO A N 1
ATOM 730 C CA . PRO A 1 140 ? -2.686 2.755 28.878 1.00 21.90 133 PRO A CA 1
ATOM 731 C C . PRO A 1 140 ? -2.135 1.383 28.573 1.00 22.64 133 PRO A C 1
ATOM 732 O O . PRO A 1 140 ? -2.906 0.478 28.154 1.00 23.29 133 PRO A O 1
ATOM 736 N N . TYR A 1 141 ? -0.818 1.235 28.774 1.00 21.68 134 TYR A N 1
ATOM 737 C CA . TYR A 1 141 ? -0.174 -0.065 28.701 1.00 22.09 134 TYR A CA 1
ATOM 738 C C . TYR A 1 141 ? 0.399 -0.576 30.026 1.00 22.26 134 TYR A C 1
ATOM 739 O O . TYR A 1 141 ? 0.621 -1.778 30.170 1.00 22.41 134 TYR A O 1
ATOM 748 N N . MET A 1 142 ? 0.615 0.319 30.990 1.00 22.28 135 MET A N 1
ATOM 749 C CA . MET A 1 142 ? 1.048 -0.118 32.323 1.00 22.99 135 MET A CA 1
ATOM 750 C C . MET A 1 142 ? 0.508 0.754 33.460 1.00 23.38 135 MET A C 1
ATOM 751 O O . MET A 1 142 ? -0.136 1.777 33.213 1.00 22.54 135 MET A O 1
ATOM 756 N N . LYS A 1 143 ? 0.731 0.310 34.689 1.00 23.74 136 LYS A N 1
ATOM 757 C CA . LYS A 1 143 ? 0.336 1.063 35.883 1.00 24.85 136 LYS A CA 1
ATOM 758 C C . LYS A 1 143 ? 1.518 1.152 36.837 1.00 24.10 136 LYS A C 1
ATOM 759 O O . LYS A 1 143 ? 2.381 0.291 36.796 1.00 23.91 136 LYS A O 1
ATOM 765 N N . VAL A 1 144 ? 1.521 2.179 37.685 1.00 23.23 137 VAL A N 1
ATOM 766 C CA . VAL A 1 144 ? 2.570 2.388 38.611 1.00 22.68 137 VAL A CA 1
ATOM 767 C C . VAL A 1 144 ? 2.126 3.323 39.756 1.00 23.12 137 VAL A C 1
ATOM 768 O O . VAL A 1 144 ? 1.293 4.200 39.602 1.00 23.35 137 VAL A O 1
ATOM 772 N N . ALA A 1 145 ? 2.700 3.098 40.923 1.00 19.50 138 ALA A N 1
ATOM 773 C CA . ALA A 1 145 ? 2.493 3.924 42.094 1.00 19.02 138 ALA A CA 1
ATOM 774 C C . ALA A 1 145 ? 3.854 4.561 42.396 1.00 17.97 138 ALA A C 1
ATOM 775 O O . ALA A 1 145 ? 4.884 4.068 41.911 1.00 18.39 138 ALA A O 1
ATOM 777 N N . LEU A 1 146 ? 3.861 5.631 43.176 1.00 16.35 139 LEU A N 1
ATOM 778 C CA . LEU A 1 146 ? 5.075 6.209 43.671 1.00 15.47 139 LEU A CA 1
ATOM 779 C C . LEU A 1 146 ? 5.601 5.493 44.909 1.00 15.76 139 LEU A C 1
ATOM 780 O O . LEU A 1 146 ? 4.848 4.887 45.705 1.00 15.90 139 LEU A O 1
ATOM 785 N N . GLY A 1 147 ? 6.913 5.596 45.105 1.00 15.09 140 GLY A N 1
ATOM 786 C CA . GLY A 1 147 ? 7.550 5.067 46.302 1.00 14.57 140 GLY A CA 1
ATOM 787 C C . GLY A 1 147 ? 8.676 5.976 46.699 1.00 14.15 140 GLY A C 1
ATOM 788 O O . GLY A 1 147 ? 8.941 6.961 46.054 1.00 14.45 140 GLY A O 1
ATOM 789 N N . VAL A 1 148 ? 9.309 5.686 47.821 1.00 15.11 141 VAL A N 1
ATOM 790 C CA . VAL A 1 148 ? 10.458 6.501 48.255 1.00 14.57 141 VAL A CA 1
ATOM 791 C C . VAL A 1 148 ? 11.644 5.606 48.590 1.00 14.30 141 VAL A C 1
ATOM 792 O O . VAL A 1 148 ? 11.466 4.624 49.328 1.00 13.08 141 VAL A O 1
ATOM 796 N N . VAL A 1 149 ? 12.843 5.945 48.063 1.00 14.23 142 VAL A N 1
ATOM 797 C CA . VAL A 1 149 ? 14.038 5.147 48.356 1.00 12.84 142 VAL A CA 1
ATOM 798 C C . VAL A 1 149 ? 15.006 5.950 49.239 1.00 14.50 142 VAL A C 1
ATOM 799 O O . VAL A 1 149 ? 15.102 7.201 49.087 1.00 12.74 142 VAL A O 1
ATOM 803 N N . SER A 1 150 ? 15.686 5.228 50.169 1.00 13.87 143 SER A N 1
ATOM 804 C CA . SER A 1 150 ? 16.591 5.848 51.124 1.00 14.15 143 SER A CA 1
ATOM 805 C C . SER A 1 150 ? 17.690 4.876 51.540 1.00 15.08 143 SER A C 1
ATOM 806 O O . SER A 1 150 ? 17.548 3.651 51.402 1.00 14.61 143 SER A O 1
ATOM 809 N N . PRO A 1 151 ? 18.800 5.399 52.090 1.00 16.48 144 PRO A N 1
ATOM 810 C CA . PRO A 1 151 ? 19.840 4.427 52.484 1.00 17.92 144 PRO A CA 1
ATOM 811 C C . PRO A 1 151 ? 19.351 3.468 53.592 1.00 19.04 144 PRO A C 1
ATOM 812 O O . PRO A 1 151 ? 18.613 3.906 54.493 1.00 20.18 144 PRO A O 1
ATOM 816 N N . LYS A 1 152 ? 19.739 2.192 53.515 1.00 19.11 145 LYS A N 1
ATOM 817 C CA . LYS A 1 152 ? 19.431 1.204 54.561 1.00 20.06 145 LYS A CA 1
ATOM 818 C C . LYS A 1 152 ? 19.902 1.613 55.957 1.00 22.34 145 LYS A C 1
ATOM 819 O O . LYS A 1 152 ? 19.363 1.123 56.968 1.00 23.72 145 LYS A O 1
ATOM 825 N N . ASN A 1 153 ? 20.914 2.473 56.043 1.00 22.68 146 ASN A N 1
ATOM 826 C CA . ASN A 1 153 ? 21.397 2.858 57.366 1.00 26.04 146 ASN A CA 1
ATOM 827 C C . ASN A 1 153 ? 20.622 4.025 57.988 1.00 25.89 146 ASN A C 1
ATOM 828 O O . ASN A 1 153 ? 20.812 4.350 59.137 1.00 27.98 146 ASN A O 1
ATOM 833 N N . LYS A 1 154 ? 19.707 4.607 57.229 1.00 25.00 147 LYS A N 1
ATOM 834 C CA . LYS A 1 154 ? 18.877 5.715 57.718 1.00 24.87 147 LYS A CA 1
ATOM 835 C C . LYS A 1 154 ? 17.562 5.685 56.905 1.00 22.62 147 LYS A C 1
ATOM 836 O O . LYS A 1 154 ? 17.283 6.596 56.092 1.00 21.51 147 LYS A O 1
ATOM 842 N N . PRO A 1 155 ? 16.795 4.600 57.046 1.00 21.56 148 PRO A N 1
ATOM 843 C CA . PRO A 1 155 ? 15.617 4.470 56.164 1.00 20.09 148 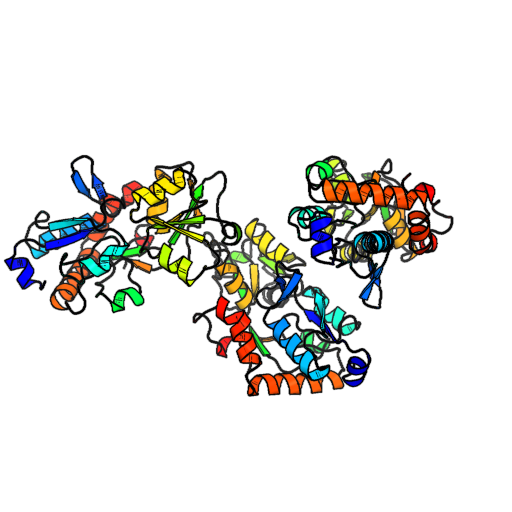PRO A CA 1
ATOM 844 C C . PRO A 1 155 ? 14.575 5.568 56.436 1.00 20.02 148 PRO A C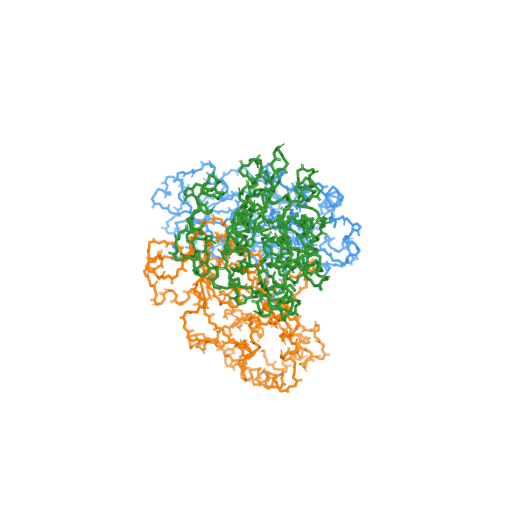 1
ATOM 845 O O . PRO A 1 155 ? 14.345 5.961 57.611 1.00 20.99 148 PRO A O 1
ATOM 849 N N . ILE A 1 156 ? 13.935 6.045 55.387 1.00 17.32 149 ILE A N 1
ATOM 850 C CA . ILE A 1 156 ? 12.846 6.947 55.577 1.00 17.02 149 ILE A CA 1
ATOM 851 C C . ILE A 1 156 ? 11.522 6.199 55.293 1.00 17.38 149 ILE A C 1
ATOM 852 O O . ILE A 1 156 ? 11.317 5.648 54.161 1.00 16.18 149 ILE A O 1
ATOM 857 N N . THR A 1 157 ? 10.629 6.228 56.282 1.00 17.79 150 THR A N 1
ATOM 858 C CA . THR A 1 157 ? 9.341 5.521 56.225 1.00 18.25 150 THR A CA 1
ATOM 859 C C . THR A 1 157 ? 8.207 6.482 56.484 1.00 20.12 150 THR A C 1
ATOM 860 O O . THR A 1 157 ? 7.055 6.151 56.252 1.00 21.51 150 THR A O 1
ATOM 864 N N . ASP A 1 158 ? 8.475 7.670 57.025 1.00 20.88 151 ASP A N 1
ATOM 865 C CA . ASP A 1 158 ? 7.361 8.589 57.148 1.00 22.06 151 ASP A CA 1
ATOM 866 C C . ASP A 1 158 ? 7.742 10.062 56.854 1.00 22.51 151 ASP A C 1
ATOM 867 O O . ASP A 1 158 ? 8.924 10.429 56.881 1.00 21.87 151 ASP A O 1
ATOM 872 N N . MET A 1 159 ? 6.740 10.910 56.606 1.00 23.16 152 MET A N 1
ATOM 873 C CA . MET A 1 159 ? 6.989 12.316 56.204 1.00 23.07 152 MET A CA 1
ATOM 874 C C . MET A 1 159 ? 7.606 13.158 57.339 1.00 24.70 152 MET A C 1
ATOM 875 O O . MET A 1 159 ? 8.479 14.009 57.098 1.00 24.32 152 MET A O 1
ATOM 880 N N . ALA A 1 160 ? 7.217 12.929 58.594 1.00 25.56 153 ALA A N 1
ATOM 881 C CA . ALA A 1 160 ? 7.901 13.657 59.689 1.00 26.70 153 ALA A CA 1
ATOM 882 C C . ALA A 1 160 ? 9.430 13.507 59.652 1.00 27.07 153 ALA A C 1
ATOM 883 O O . ALA A 1 160 ? 10.164 14.369 60.111 1.00 27.53 153 ALA A O 1
ATOM 885 N N . GLN A 1 161 ? 9.918 12.386 59.136 1.00 26.95 154 GLN A N 1
ATOM 886 C CA . GLN A 1 161 ? 11.362 12.135 59.023 1.00 27.17 154 GLN A CA 1
ATOM 887 C C . GLN A 1 161 ? 12.044 13.054 58.002 1.00 28.11 154 GLN A C 1
ATOM 888 O O . GLN A 1 161 ? 13.264 13.216 58.031 1.00 28.68 154 GLN A O 1
ATOM 894 N N . LEU A 1 162 ? 11.283 13.724 57.138 1.00 28.61 155 LEU A N 1
ATOM 895 C CA . LEU A 1 162 ? 11.890 14.678 56.260 1.00 28.56 155 LEU A CA 1
ATOM 896 C C . LEU A 1 162 ? 12.147 16.087 56.885 1.00 32.11 155 LEU A C 1
ATOM 897 O O . LEU A 1 162 ? 12.823 16.942 56.258 1.00 33.18 155 LEU A O 1
ATOM 902 N N . LYS A 1 163 ? 11.693 16.324 58.128 1.00 34.26 156 LYS A N 1
ATOM 903 C CA . LYS A 1 163 ? 11.911 17.625 58.792 1.00 36.75 156 LYS A CA 1
ATOM 904 C C . LYS A 1 163 ? 13.373 18.121 58.779 1.00 37.78 156 LYS A C 1
ATOM 905 O O . LYS A 1 163 ? 14.293 17.423 59.269 1.00 37.88 156 LYS A O 1
ATOM 909 N N . ASP A 1 164 ? 13.593 19.339 58.264 1.00 38.21 157 ASP A N 1
ATOM 910 C CA . ASP A 1 164 ? 14.964 19.931 58.200 1.00 38.25 157 ASP A CA 1
ATOM 911 C C . ASP A 1 164 ? 15.882 19.151 57.241 1.00 35.99 157 ASP A C 1
ATOM 912 O O . ASP A 1 164 ? 17.115 19.193 57.358 1.00 36.27 157 ASP A O 1
ATOM 917 N N . GLN A 1 165 ? 15.272 18.437 56.303 1.00 32.85 158 GLN A N 1
ATOM 918 C CA . GLN A 1 165 ? 16.011 17.571 55.406 1.00 31.27 158 GLN A CA 1
ATOM 919 C C . GLN A 1 165 ? 15.503 17.725 53.951 1.00 28.70 158 GLN A C 1
ATOM 920 O O . GLN A 1 165 ? 14.445 18.291 53.724 1.00 27.99 158 GLN A O 1
ATOM 926 N N . THR A 1 166 ? 16.246 17.182 52.992 1.00 26.60 159 THR A N 1
ATOM 927 C CA . THR A 1 166 ? 15.965 17.348 51.588 1.00 24.59 159 THR A CA 1
ATOM 928 C C . THR A 1 166 ? 15.496 16.051 50.908 1.00 22.77 159 THR A C 1
ATOM 929 O O . THR A 1 166 ? 16.091 15.002 51.123 1.00 22.34 159 THR A O 1
ATOM 933 N N . LEU A 1 167 ? 14.426 16.135 50.114 1.00 21.19 160 LEU A N 1
ATOM 934 C CA . LEU A 1 167 ? 13.987 15.013 49.283 1.00 19.80 160 LEU A CA 1
ATOM 935 C C . LEU A 1 167 ? 14.367 15.273 47.840 1.00 19.76 160 LEU A C 1
ATOM 936 O O . LEU A 1 167 ? 14.148 16.382 47.325 1.00 19.98 160 LEU A O 1
ATOM 941 N N . LEU A 1 168 ? 14.983 14.269 47.201 1.00 19.16 161 LEU A N 1
ATOM 942 C CA . LEU A 1 168 ? 15.352 14.375 45.780 1.00 18.53 161 LEU A CA 1
ATOM 943 C C . LEU A 1 168 ? 14.217 13.911 44.844 1.00 18.41 161 LEU A C 1
ATOM 944 O O . LEU A 1 168 ? 13.553 12.884 45.094 1.00 18.58 161 LEU A O 1
ATOM 949 N N . VAL A 1 169 ? 13.963 14.684 43.793 1.00 17.77 162 VAL A N 1
ATOM 950 C CA . VAL A 1 169 ? 13.054 14.235 42.779 1.00 16.28 162 VAL A CA 1
ATOM 951 C C . VAL A 1 169 ? 13.617 14.633 41.402 1.00 17.60 162 VAL A C 1
ATOM 952 O O . VAL A 1 169 ? 14.343 15.665 41.272 1.00 17.85 162 VAL A O 1
ATOM 956 N N . ASN A 1 170 ? 13.238 13.839 40.390 1.00 16.11 163 ASN A N 1
ATOM 957 C CA . ASN A 1 170 ? 13.499 14.180 39.002 1.00 16.68 163 ASN A CA 1
ATOM 958 C C . ASN A 1 170 ? 12.476 15.255 38.639 1.00 17.83 163 ASN A C 1
ATOM 959 O O . ASN A 1 170 ? 11.265 15.040 38.833 1.00 17.18 163 ASN A O 1
ATOM 964 N N . LYS A 1 171 ? 12.961 16.430 38.211 1.00 17.77 164 LYS A N 1
ATOM 965 C CA . LYS A 1 171 ? 12.084 17.500 37.865 1.00 19.19 164 LYS A CA 1
ATOM 966 C C . LYS A 1 171 ? 11.009 17.060 36.826 1.00 19.05 164 LYS A C 1
ATOM 967 O O . LYS A 1 171 ? 11.344 16.413 35.825 1.00 18.60 164 LYS A O 1
ATOM 973 N N . GLY A 1 172 ? 9.757 17.452 37.073 1.00 18.60 165 GLY A N 1
ATOM 974 C CA . GLY A 1 172 ? 8.664 17.327 36.105 1.00 19.22 165 GLY A CA 1
ATOM 975 C C . GLY A 1 172 ? 8.013 15.923 36.156 1.00 18.88 165 GLY A C 1
ATOM 976 O O . GLY A 1 172 ? 7.309 15.547 35.247 1.00 18.37 165 GLY A O 1
ATOM 977 N N . THR A 1 173 ? 8.347 15.132 37.188 1.00 16.73 166 THR A N 1
ATOM 978 C CA . THR A 1 173 ? 7.738 13.843 37.360 1.00 16.38 166 THR A CA 1
ATOM 979 C C . THR A 1 173 ? 6.487 13.925 38.246 1.00 16.15 166 THR A C 1
ATOM 980 O O . THR A 1 173 ? 6.205 14.943 38.896 1.00 15.22 166 THR A O 1
ATOM 984 N N . THR A 1 174 ? 5.734 12.831 38.271 1.00 16.66 167 THR A N 1
ATOM 985 C CA . THR A 1 174 ? 4.571 12.734 39.169 1.00 17.09 167 THR A CA 1
ATOM 986 C C . THR A 1 174 ? 5.048 12.780 40.614 1.00 17.00 167 THR A C 1
ATOM 987 O O . THR A 1 174 ? 4.360 13.361 41.438 1.00 18.00 167 THR A O 1
ATOM 991 N N . ALA A 1 175 ? 6.246 12.258 40.925 1.00 16.41 168 ALA A N 1
ATOM 992 C CA . ALA A 1 175 ? 6.722 12.425 42.328 1.00 17.30 168 ALA A CA 1
ATOM 993 C C . ALA A 1 175 ? 6.926 13.891 42.704 1.00 18.39 168 ALA A C 1
ATOM 994 O O . ALA A 1 175 ? 6.552 14.296 43.814 1.00 19.10 168 ALA A O 1
ATOM 996 N N . ASP A 1 176 ? 7.544 14.658 41.787 1.00 18.50 169 ASP A N 1
ATOM 997 C CA . ASP A 1 176 ? 7.701 16.112 41.936 1.00 18.97 169 ASP A CA 1
ATOM 998 C C . ASP A 1 176 ? 6.326 16.742 42.147 1.00 19.45 169 ASP A C 1
ATOM 999 O O . ASP A 1 176 ? 6.133 17.502 43.095 1.00 20.39 169 ASP A O 1
ATOM 1004 N N . ALA A 1 177 ? 5.353 16.409 41.290 1.00 18.88 170 ALA A N 1
ATOM 1005 C CA . ALA A 1 177 ? 4.018 17.032 41.405 1.00 20.18 170 ALA A CA 1
ATOM 1006 C C . ALA A 1 177 ? 3.280 16.622 42.723 1.00 19.76 170 ALA A C 1
ATOM 1007 O O . ALA A 1 177 ? 2.684 17.435 43.429 1.00 20.62 170 ALA A O 1
ATOM 1009 N N . PHE A 1 178 ? 3.400 15.369 43.065 1.00 18.00 171 PHE A N 1
ATOM 1010 C CA . PHE A 1 178 ? 2.809 14.874 44.285 1.00 19.43 171 PHE A CA 1
ATOM 1011 C C . PHE A 1 178 ? 3.255 15.606 45.576 1.00 19.61 171 PHE A C 1
ATOM 1012 O O . PHE A 1 178 ? 2.419 16.064 46.352 1.00 19.92 171 PHE A O 1
ATOM 1020 N N . PHE A 1 179 ? 4.569 15.701 45.782 1.00 19.13 172 PHE A N 1
ATOM 1021 C CA . PHE A 1 179 ? 5.147 16.355 46.969 1.00 19.32 172 PHE A CA 1
ATOM 1022 C C . PHE A 1 179 ? 4.907 17.861 46.971 1.00 20.74 172 PHE A C 1
ATOM 1023 O O . PHE A 1 179 ? 4.541 18.407 47.982 1.00 22.59 172 PHE A O 1
ATOM 1031 N N . THR A 1 180 ? 5.075 18.518 45.830 1.00 21.08 173 THR A N 1
ATOM 1032 C CA . THR A 1 180 ? 4.705 19.894 45.677 1.00 22.87 173 THR A CA 1
ATOM 1033 C C . THR A 1 180 ? 3.229 20.173 46.091 1.00 25.20 173 THR A C 1
ATOM 1034 O O . THR A 1 180 ? 2.945 21.149 46.789 1.00 26.81 173 THR A O 1
ATOM 1038 N N . LYS A 1 181 ? 2.301 19.328 45.652 1.00 24.92 174 LYS A N 1
ATOM 1039 C CA . LYS A 1 181 ? 0.898 19.565 45.906 1.00 26.56 174 LYS A CA 1
ATOM 1040 C C . LYS A 1 181 ? 0.462 19.053 47.300 1.00 27.09 174 LYS A C 1
ATOM 1041 O O . LYS A 1 181 ? -0.222 19.769 48.074 1.00 27.74 174 LYS A O 1
ATOM 1046 N N . SER A 1 182 ? 0.886 17.847 47.647 1.00 25.34 175 SER A N 1
ATOM 1047 C CA . SER A 1 182 ? 0.350 17.219 48.835 1.00 25.35 175 SER A CA 1
ATOM 1048 C C . SER A 1 182 ? 1.215 17.378 50.107 1.00 25.01 175 SER A C 1
ATOM 1049 O O . SER A 1 182 ? 0.715 17.225 51.214 1.00 26.10 175 SER A O 1
ATOM 1052 N N . HIS A 1 183 ? 2.507 17.671 49.940 1.00 22.98 176 HIS A N 1
ATOM 1053 C CA . HIS A 1 183 ? 3.423 17.801 51.057 1.00 23.34 176 HIS A CA 1
ATOM 1054 C C . HIS A 1 183 ? 4.331 19.065 50.958 1.00 24.16 176 HIS A C 1
ATOM 1055 O O . HIS A 1 183 ? 5.560 18.950 50.959 1.00 23.55 176 HIS A O 1
ATOM 1062 N N . PRO A 1 184 ? 3.722 20.276 50.914 1.00 26.06 177 PRO A N 1
ATOM 1063 C CA . PRO A 1 184 ? 4.524 21.488 50.667 1.00 26.83 177 PRO A CA 1
ATOM 1064 C C . PRO A 1 184 ? 5.510 21.752 51.777 1.00 27.42 177 PRO A C 1
ATOM 1065 O O . PRO A 1 184 ? 6.420 22.543 51.593 1.00 27.41 177 PRO A O 1
ATOM 1069 N N . GLU A 1 185 ? 5.321 21.084 52.909 1.00 27.25 178 GLU A N 1
ATOM 1070 C CA . GLU A 1 185 ? 6.243 21.188 54.019 1.00 28.42 178 GLU A CA 1
ATOM 1071 C C . GLU A 1 185 ? 7.588 20.460 53.737 1.00 27.47 178 GLU A C 1
ATOM 1072 O O . GLU A 1 185 ? 8.550 20.659 54.457 1.00 28.24 178 GLU A O 1
ATOM 1078 N N . VAL A 1 186 ? 7.632 19.586 52.734 1.00 25.33 179 VAL A N 1
ATOM 1079 C CA . VAL A 1 186 ? 8.834 18.824 52.430 1.00 24.51 179 VAL A CA 1
ATOM 1080 C C . VAL A 1 186 ? 9.701 19.590 51.426 1.00 25.38 179 VAL A C 1
ATOM 1081 O O . VAL A 1 186 ? 9.244 19.919 50.305 1.00 24.49 179 VAL A O 1
ATOM 1085 N N . LYS A 1 187 ? 10.950 19.846 51.817 1.00 25.96 180 LYS A N 1
ATOM 1086 C CA . LYS A 1 187 ? 11.901 20.531 50.971 1.00 26.79 180 LYS A CA 1
ATOM 1087 C C . LYS A 1 187 ? 12.396 19.631 49.817 1.00 25.37 180 LYS A C 1
ATOM 1088 O O . LYS A 1 187 ? 12.909 18.540 50.055 1.00 25.05 180 LYS A O 1
ATOM 1094 N N . LEU A 1 188 ? 12.242 20.100 48.577 1.00 24.69 181 LEU A N 1
ATOM 1095 C CA . LEU A 1 188 ? 12.636 19.345 47.382 1.00 23.20 181 LEU A CA 1
ATOM 1096 C C . LEU A 1 188 ? 13.882 19.908 46.705 1.00 23.84 181 LEU A C 1
ATOM 1097 O O . LEU A 1 188 ? 14.027 21.128 46.507 1.00 24.62 181 LEU A O 1
ATOM 1102 N N . LEU A 1 189 ? 14.747 19.001 46.304 1.00 22.72 182 LEU A N 1
ATOM 1103 C CA . LEU A 1 189 ? 15.852 19.322 45.417 1.00 22.86 182 LEU A CA 1
ATOM 1104 C C . LEU A 1 189 ? 15.644 18.555 44.107 1.00 21.21 182 LEU A C 1
ATOM 1105 O O . LEU A 1 189 ? 15.580 17.342 44.083 1.00 20.32 182 LEU A O 1
ATOM 1110 N N . LYS A 1 190 ? 15.548 19.297 43.011 1.00 22.18 183 LYS A N 1
ATOM 1111 C CA . LYS A 1 190 ? 15.125 18.738 41.726 1.00 21.21 183 LYS A CA 1
ATOM 1112 C C . LYS A 1 190 ? 16.288 18.736 40.699 1.00 22.13 183 LYS A C 1
ATOM 1113 O O . LYS A 1 190 ? 17.081 19.657 40.643 1.00 23.23 183 LYS A O 1
ATOM 1119 N N . PHE A 1 191 ? 16.389 17.669 39.907 1.00 20.98 184 PHE A N 1
ATOM 1120 C CA . PHE A 1 191 ? 17.399 17.591 38.863 1.00 20.95 184 PHE A CA 1
ATOM 1121 C C . PHE A 1 191 ? 16.678 17.219 37.583 1.00 20.25 184 PHE A C 1
ATOM 1122 O O . PHE A 1 191 ? 15.711 16.439 37.633 1.00 18.66 184 PHE A O 1
ATOM 1130 N N . ASP A 1 192 ? 17.108 17.759 36.453 1.00 19.64 185 ASP A N 1
ATOM 1131 C CA . ASP A 1 192 ? 16.495 17.470 35.112 1.00 19.20 185 ASP A CA 1
ATOM 1132 C C . ASP A 1 192 ? 16.478 15.975 34.726 1.00 18.91 185 ASP A C 1
ATOM 1133 O O . ASP A 1 192 ? 15.494 15.484 34.216 1.00 18.73 185 ASP A O 1
ATOM 1138 N N . GLN A 1 193 ? 17.572 15.259 35.006 1.00 18.54 186 GLN A N 1
ATOM 1139 C CA . GLN A 1 193 ? 17.815 13.927 34.531 1.00 18.65 186 GLN A CA 1
ATOM 1140 C C . GLN A 1 193 ? 17.790 12.879 35.649 1.00 18.20 186 GLN A C 1
ATOM 1141 O O . GLN A 1 193 ? 18.199 13.206 36.804 1.00 19.00 186 GLN A O 1
ATOM 1147 N N . ASN A 1 194 ? 17.425 11.632 35.321 1.00 15.86 187 ASN A N 1
ATOM 1148 C CA . ASN A 1 194 ? 17.432 10.594 36.343 1.00 17.13 187 ASN A CA 1
ATOM 1149 C C . ASN A 1 194 ? 18.817 10.318 36.898 1.00 17.52 187 ASN A C 1
ATOM 1150 O O . ASN A 1 194 ? 18.947 10.167 38.078 1.00 17.07 187 ASN A O 1
ATOM 1155 N N . THR A 1 195 ? 19.814 10.185 36.034 1.00 20.22 188 THR A N 1
ATOM 1156 C CA . THR A 1 195 ? 21.185 9.907 36.439 1.00 22.39 188 THR A CA 1
ATOM 1157 C C . THR A 1 195 ? 21.672 10.935 37.449 1.00 23.04 188 THR A C 1
ATOM 1158 O O . THR A 1 195 ? 22.183 10.562 38.482 1.00 23.16 188 THR A O 1
ATOM 1162 N N . GLU A 1 196 ? 21.463 12.221 37.182 1.00 23.68 189 GLU A N 1
ATOM 1163 C CA . GLU A 1 196 ? 21.801 13.256 38.175 1.00 25.40 189 GLU A CA 1
ATOM 1164 C C . GLU A 1 196 ? 21.085 13.018 39.492 1.00 23.72 189 GLU A C 1
ATOM 1165 O O . GLU A 1 196 ? 21.713 13.116 40.567 1.00 25.08 189 GLU A O 1
ATOM 1171 N N . THR A 1 197 ? 19.793 12.716 39.416 1.00 22.19 190 THR A N 1
ATOM 1172 C CA . THR A 1 197 ? 18.979 12.595 40.627 1.00 21.49 190 THR A CA 1
ATOM 1173 C C . THR A 1 197 ? 19.462 11.434 41.534 1.00 20.11 190 THR A C 1
ATOM 1174 O O . THR A 1 197 ? 19.650 11.592 42.745 1.00 20.43 190 THR A O 1
ATOM 1178 N N . PHE A 1 198 ? 19.714 10.292 40.935 1.00 17.95 191 PHE A N 1
ATOM 1179 C CA . PHE A 1 198 ? 20.182 9.174 41.700 1.00 17.77 191 PHE A CA 1
ATOM 1180 C C . PHE A 1 198 ? 21.656 9.382 42.151 1.00 18.43 191 PHE A C 1
ATOM 1181 O O . PHE A 1 198 ? 21.997 8.995 43.254 1.00 17.30 191 PHE A O 1
ATOM 1189 N N . ASP A 1 199 ? 22.496 9.988 41.303 1.00 19.15 192 ASP A N 1
ATOM 1190 C CA . ASP A 1 199 ? 23.829 10.387 41.725 1.00 21.26 192 ASP A CA 1
ATOM 1191 C C . ASP A 1 199 ? 23.736 11.325 42.936 1.00 20.62 192 ASP A C 1
ATOM 1192 O O . ASP A 1 199 ? 24.534 11.225 43.842 1.00 20.87 192 ASP A O 1
ATOM 1197 N N . ALA A 1 200 ? 22.793 12.251 42.962 1.00 19.39 193 ALA A N 1
ATOM 1198 C CA . ALA A 1 200 ? 22.771 13.138 44.113 1.00 20.80 193 ALA A CA 1
ATOM 1199 C C . ALA A 1 200 ? 22.412 12.363 45.376 1.00 20.59 193 ALA A C 1
ATOM 1200 O O . ALA A 1 200 ? 22.767 12.767 46.488 1.00 21.45 193 ALA A O 1
ATOM 1202 N N . LEU A 1 201 ? 21.726 11.235 45.207 1.00 19.86 194 LEU A N 1
ATOM 1203 C CA . LEU A 1 201 ? 21.301 10.460 46.368 1.00 20.06 194 LEU A CA 1
ATOM 1204 C C . LEU A 1 201 ? 22.497 9.683 46.884 1.00 21.59 194 LEU A C 1
ATOM 1205 O O . LEU A 1 201 ? 22.818 9.724 48.107 1.00 22.13 194 LEU A O 1
ATOM 1210 N N . LYS A 1 202 ? 23.227 9.068 45.939 1.00 21.18 195 LYS A N 1
ATOM 1211 C CA . LYS A 1 202 ? 24.523 8.433 46.260 1.00 22.32 195 LYS A CA 1
ATOM 1212 C C . LYS A 1 202 ? 25.479 9.400 46.962 1.00 24.87 195 LYS A C 1
ATOM 1213 O O . LYS A 1 202 ? 26.227 8.983 47.860 1.00 25.00 195 LYS A O 1
ATOM 1219 N N . ASP A 1 203 ? 25.500 10.676 46.527 1.00 25.61 196 ASP A N 1
ATOM 1220 C CA . ASP A 1 203 ? 26.387 11.676 47.119 1.00 27.54 196 ASP A CA 1
ATOM 1221 C C . ASP A 1 203 ? 25.855 12.266 48.453 1.00 27.69 196 ASP A C 1
ATOM 1222 O O . ASP A 1 203 ? 26.496 13.126 49.039 1.00 29.63 196 ASP A O 1
ATOM 1227 N N . GLY A 1 204 ? 24.676 11.856 48.915 1.00 26.53 197 GLY A N 1
ATOM 1228 C CA . GLY A 1 204 ? 24.128 12.410 50.149 1.00 26.80 197 GLY A CA 1
ATOM 1229 C C . GLY A 1 204 ? 23.564 13.824 50.025 1.00 27.47 197 GLY A C 1
ATOM 1230 O O . GLY A 1 204 ? 23.472 14.539 51.005 1.00 27.91 197 GLY A O 1
ATOM 1231 N N . ARG A 1 205 ? 23.139 14.232 48.823 1.00 26.68 198 ARG A N 1
ATOM 1232 C CA . ARG A 1 205 ? 22.569 15.552 48.656 1.00 26.66 198 ARG A CA 1
ATOM 1233 C C . ARG A 1 205 ? 21.167 15.649 49.280 1.00 25.66 198 ARG A C 1
ATOM 1234 O O . ARG A 1 205 ? 20.689 16.740 49.588 1.00 26.72 198 ARG A O 1
ATOM 1242 N N . GLY A 1 206 ? 20.524 14.505 49.495 1.00 23.64 199 GLY A N 1
ATOM 1243 C CA . GLY A 1 206 ? 19.237 14.400 50.185 1.00 22.49 199 GLY A CA 1
ATOM 1244 C C . GLY A 1 206 ? 19.192 13.087 50.946 1.00 22.47 199 GLY A C 1
ATOM 1245 O O . GLY A 1 206 ? 20.038 12.221 50.724 1.00 22.89 199 GLY A O 1
ATOM 1246 N N . VAL A 1 207 ? 18.222 12.945 51.841 1.00 21.84 200 VAL A N 1
ATOM 1247 C CA . VAL A 1 207 ? 18.097 11.777 52.716 1.00 20.96 200 VAL A CA 1
ATOM 1248 C C . VAL A 1 207 ? 17.306 10.667 52.045 1.00 20.33 200 VAL A C 1
ATOM 1249 O O . VAL A 1 207 ? 17.347 9.550 52.546 1.00 19.88 200 VAL A O 1
ATOM 1253 N N . ALA A 1 208 ? 16.630 10.978 50.913 1.00 18.50 201 ALA A N 1
ATOM 1254 C CA . ALA A 1 208 ? 15.747 10.069 50.200 1.00 16.86 201 ALA A CA 1
ATOM 1255 C C . ALA A 1 208 ? 15.411 10.611 48.807 1.00 17.12 201 ALA A C 1
ATOM 1256 O O . ALA A 1 208 ? 15.634 11.796 48.508 1.00 17.51 201 ALA A O 1
ATOM 1258 N N . LEU A 1 209 ? 14.821 9.754 47.974 1.00 15.82 202 LEU A N 1
ATOM 1259 C CA . LEU A 1 209 ? 14.473 10.120 46.635 1.00 15.87 202 LEU A CA 1
ATOM 1260 C C . LEU A 1 209 ? 13.139 9.468 46.292 1.00 15.48 202 LEU A C 1
ATOM 1261 O O . LEU A 1 209 ? 12.944 8.276 46.516 1.00 16.23 202 LEU A O 1
ATOM 1266 N N . ALA A 1 210 ? 12.217 10.251 45.773 1.00 15.29 203 ALA A N 1
ATOM 1267 C CA . ALA A 1 210 ? 10.904 9.749 45.423 1.00 14.89 203 ALA A CA 1
ATOM 1268 C C . ALA A 1 210 ? 10.740 9.654 43.902 1.00 14.53 203 ALA A C 1
ATOM 1269 O O . ALA A 1 210 ? 11.204 10.542 43.171 1.00 13.71 203 ALA A O 1
ATOM 1271 N N . HIS A 1 211 ? 10.063 8.596 43.456 1.00 14.22 204 HIS A N 1
ATOM 1272 C CA . HIS A 1 211 ? 9.868 8.305 42.011 1.00 14.14 204 HIS A CA 1
ATOM 1273 C C . HIS A 1 211 ? 8.875 7.142 41.866 1.00 14.21 204 HIS A C 1
ATOM 1274 O O . HIS A 1 211 ? 8.371 6.619 42.877 1.00 14.13 204 HIS A O 1
ATOM 1281 N N . ASP A 1 212 ? 8.637 6.711 40.617 1.00 14.41 205 ASP A N 1
ATOM 1282 C CA . ASP A 1 212 ? 7.821 5.541 40.311 1.00 15.25 205 ASP A CA 1
ATOM 1283 C C . ASP A 1 212 ? 8.410 4.386 41.107 1.00 15.13 205 ASP A C 1
ATOM 1284 O O . ASP A 1 212 ? 9.614 4.166 41.053 1.00 15.29 205 ASP A O 1
ATOM 1289 N N . ASN A 1 213 ? 7.594 3.604 41.805 1.00 15.90 206 ASN A N 1
ATOM 1290 C CA . ASN A 1 213 ? 8.192 2.521 42.621 1.00 15.82 206 ASN A CA 1
ATOM 1291 C C . ASN A 1 213 ? 8.918 1.446 41.809 1.00 16.01 206 ASN A C 1
ATOM 1292 O O . ASN A 1 213 ? 9.976 0.940 42.243 1.00 15.84 206 ASN A O 1
ATOM 1297 N N . ALA A 1 214 ? 8.364 1.116 40.646 1.00 15.42 207 ALA A N 1
ATOM 1298 C CA . ALA A 1 214 ? 8.981 0.156 39.767 1.00 15.81 207 ALA A CA 1
ATOM 1299 C C . ALA A 1 214 ? 10.390 0.615 39.376 1.00 15.64 207 ALA A C 1
ATOM 1300 O O . ALA A 1 214 ? 11.292 -0.174 39.303 1.00 16.73 207 ALA A O 1
ATOM 1302 N N . LEU A 1 215 ? 10.574 1.885 39.073 1.00 15.96 208 LEU A N 1
ATOM 1303 C CA . LEU A 1 215 ? 11.916 2.358 38.838 1.00 16.60 208 LEU A CA 1
ATOM 1304 C C . LEU A 1 215 ? 12.764 2.110 40.095 1.00 16.42 208 LEU A C 1
ATOM 1305 O O . LEU A 1 215 ? 13.879 1.599 40.012 1.00 16.70 208 LEU A O 1
ATOM 1310 N N . LEU A 1 216 ? 12.235 2.492 41.257 1.00 16.07 209 LEU A N 1
ATOM 1311 C CA . LEU A 1 216 ? 13.037 2.418 42.500 1.00 16.47 209 LEU A CA 1
ATOM 1312 C C . LEU A 1 216 ? 13.413 0.976 42.866 1.00 17.39 209 LEU A C 1
ATOM 1313 O O . LEU A 1 216 ? 14.530 0.717 43.315 1.00 17.93 209 LEU A O 1
ATOM 1318 N N . TRP A 1 217 ? 12.489 0.026 42.647 1.00 17.74 210 TRP A N 1
ATOM 1319 C CA . TRP A 1 217 ? 12.833 -1.373 42.843 1.00 18.22 210 TRP A CA 1
ATOM 1320 C C . TRP A 1 217 ? 13.992 -1.792 41.896 1.00 17.99 210 TRP A C 1
ATOM 1321 O O . TRP A 1 217 ? 14.880 -2.529 42.309 1.00 17.69 210 TRP A O 1
ATOM 1332 N N . ALA A 1 218 ? 13.974 -1.300 40.663 1.00 16.89 211 ALA A N 1
ATOM 1333 C CA . ALA A 1 218 ? 14.962 -1.752 39.647 1.00 17.24 211 ALA A CA 1
ATOM 1334 C C . ALA A 1 218 ? 16.326 -1.148 39.959 1.00 17.33 211 ALA A C 1
ATOM 1335 O O . ALA A 1 218 ? 17.384 -1.813 39.824 1.00 17.63 211 ALA A O 1
ATOM 1337 N N . TRP A 1 219 ? 16.291 0.116 40.390 1.00 16.27 212 TRP A N 1
ATOM 1338 C CA . TRP A 1 219 ? 17.500 0.790 40.781 1.00 15.97 212 TRP A CA 1
ATOM 1339 C C . TRP A 1 219 ? 18.111 0.166 42.065 1.00 17.01 212 TRP A C 1
ATOM 1340 O O . TRP A 1 219 ? 19.310 -0.058 42.122 1.00 18.09 212 TRP A O 1
ATOM 1351 N N . ALA A 1 220 ? 17.300 -0.095 43.090 1.00 17.08 213 ALA A N 1
ATOM 1352 C CA . ALA A 1 220 ? 17.796 -0.591 44.389 1.00 17.23 213 ALA A CA 1
ATOM 1353 C C . ALA A 1 220 ? 18.415 -1.987 44.279 1.00 17.90 213 ALA A C 1
ATOM 1354 O O . ALA A 1 220 ? 19.362 -2.354 45.014 1.00 19.11 213 ALA A O 1
ATOM 1356 N N . LYS A 1 221 ? 17.916 -2.750 43.305 1.00 17.73 214 LYS A N 1
ATOM 1357 C CA . LYS A 1 221 ? 18.449 -4.049 42.974 1.00 18.19 214 LYS A CA 1
ATOM 1358 C C . LYS A 1 221 ? 19.974 -3.959 42.651 1.00 18.91 214 LYS A C 1
ATOM 1359 O O . LYS A 1 221 ? 20.748 -4.864 43.009 1.00 19.73 214 LYS A O 1
ATOM 1365 N N . GLU A 1 222 ? 20.381 -2.907 41.935 1.00 16.81 215 GLU A N 1
ATOM 1366 C CA . GLU A 1 222 ? 21.765 -2.745 41.579 1.00 17.62 215 GLU A CA 1
ATOM 1367 C C . GLU A 1 222 ? 22.473 -1.825 42.561 1.00 17.26 215 GLU A C 1
ATOM 1368 O O . GLU A 1 222 ? 23.649 -1.635 42.428 1.00 17.85 215 GLU A O 1
ATOM 1374 N N . ASN A 1 223 ? 21.756 -1.247 43.521 1.00 17.25 216 ASN A N 1
ATOM 1375 C CA . ASN A 1 223 ? 22.344 -0.385 44.551 1.00 17.99 216 ASN A CA 1
ATOM 1376 C C . ASN A 1 223 ? 21.917 -0.788 45.945 1.00 17.61 216 ASN A C 1
ATOM 1377 O O . ASN A 1 223 ? 21.096 -0.109 46.561 1.00 16.28 216 ASN A O 1
ATOM 1382 N N . PRO A 1 224 ? 22.491 -1.897 46.452 1.00 18.05 217 PRO A N 1
ATOM 1383 C CA . PRO A 1 224 ? 21.931 -2.536 47.636 1.00 17.32 217 PRO A CA 1
ATOM 1384 C C . PRO A 1 224 ? 22.200 -1.837 48.979 1.00 17.79 217 PRO A C 1
ATOM 1385 O O . PRO A 1 224 ? 21.747 -2.308 49.979 1.00 17.22 217 PRO A O 1
ATOM 1389 N N . ASN A 1 225 ? 22.872 -0.689 49.000 1.00 18.53 218 ASN A N 1
ATOM 1390 C CA . ASN A 1 225 ? 22.900 0.095 50.240 1.00 19.15 218 ASN A CA 1
ATOM 1391 C C . ASN A 1 225 ? 21.650 0.960 50.407 1.00 19.21 218 ASN A C 1
ATOM 1392 O O . ASN A 1 225 ? 21.484 1.700 51.411 1.00 20.59 218 ASN A O 1
ATOM 1397 N N . PHE A 1 226 ? 20.757 0.867 49.417 1.00 17.90 219 PHE A N 1
ATOM 1398 C CA . PHE A 1 226 ? 19.475 1.530 49.450 1.00 17.95 219 PHE A CA 1
ATOM 1399 C C . PHE A 1 226 ? 18.311 0.561 49.498 1.00 18.04 219 PHE A C 1
ATOM 1400 O O . PHE A 1 226 ? 18.411 -0.574 48.981 1.00 18.10 219 PHE A O 1
ATOM 1408 N N . GLU A 1 227 ? 17.235 0.983 50.155 1.00 17.32 220 GLU A N 1
ATOM 1409 C CA . GLU A 1 227 ? 15.996 0.211 50.095 1.00 18.12 220 GLU A CA 1
ATOM 1410 C C . GLU A 1 227 ? 14.804 1.101 49.799 1.00 17.04 220 GLU A C 1
ATOM 1411 O O . GLU A 1 227 ? 14.776 2.312 50.165 1.00 15.78 220 GLU A O 1
ATOM 1417 N N . VAL A 1 228 ? 13.817 0.502 49.132 1.00 16.81 221 VAL A N 1
ATOM 1418 C CA . VAL A 1 228 ? 12.561 1.217 48.897 1.00 15.28 221 VAL A CA 1
ATOM 1419 C C . VAL A 1 228 ? 11.670 1.046 50.156 1.00 16.40 221 VAL A C 1
ATOM 1420 O O . VAL A 1 228 ? 10.777 0.204 50.220 1.00 17.98 221 VAL A O 1
ATOM 1424 N N . ALA A 1 229 ? 11.958 1.846 51.169 1.00 15.36 222 ALA A N 1
ATOM 1425 C CA . ALA A 1 229 ? 11.326 1.685 52.500 1.00 16.35 222 ALA A CA 1
ATOM 1426 C C . ALA A 1 229 ? 9.917 2.234 52.591 1.00 16.67 222 ALA A C 1
ATOM 1427 O O . ALA A 1 229 ? 9.198 1.882 53.522 1.00 19.01 222 ALA A O 1
ATOM 1429 N N . ILE A 1 230 ? 9.547 3.094 51.648 1.00 16.05 223 ILE A N 1
ATOM 1430 C CA . ILE A 1 230 ? 8.126 3.367 51.328 1.00 16.93 223 ILE A CA 1
ATOM 1431 C C . ILE A 1 230 ? 7.775 2.828 49.939 1.00 16.55 223 ILE A C 1
ATOM 1432 O O . ILE A 1 230 ? 8.127 3.495 48.966 1.00 16.34 223 ILE A O 1
ATOM 1437 N N . GLY A 1 231 ? 7.097 1.650 49.857 1.00 16.99 224 GLY A N 1
ATOM 1438 C CA . GLY A 1 231 ? 6.804 1.023 48.574 1.00 16.78 224 GLY A CA 1
ATOM 1439 C C . GLY A 1 231 ? 5.721 1.690 47.769 1.00 17.53 224 GLY A C 1
ATOM 1440 O O . GLY A 1 231 ? 5.667 1.540 46.541 1.00 17.52 224 GLY A O 1
ATOM 1441 N N . ASN A 1 232 ? 4.839 2.418 48.461 1.00 17.31 225 ASN A N 1
ATOM 1442 C CA . ASN A 1 232 ? 3.584 2.852 47.853 1.00 18.35 225 ASN A CA 1
ATOM 1443 C C . ASN A 1 232 ? 3.043 4.097 48.567 1.00 18.82 225 ASN A C 1
ATOM 1444 O O . ASN A 1 232 ? 2.816 4.093 49.770 1.00 18.57 225 ASN A O 1
ATOM 1449 N N . LEU A 1 233 ? 2.856 5.174 47.826 1.00 18.58 226 LEU A N 1
ATOM 1450 C CA . LEU A 1 233 ? 2.324 6.435 48.353 1.00 18.40 226 LEU A CA 1
ATOM 1451 C C . LEU A 1 233 ? 0.870 6.625 47.924 1.00 20.29 226 LEU A C 1
ATOM 1452 O O . LEU A 1 233 ? 0.350 7.752 47.973 1.00 23.81 226 LEU A O 1
ATOM 1457 N N . GLY A 1 234 ? 0.187 5.549 47.519 1.00 19.89 227 GLY A N 1
ATOM 1458 C CA . GLY A 1 234 ? -1.202 5.656 47.090 1.00 20.20 227 GLY A CA 1
ATOM 1459 C C . GLY A 1 234 ? -1.488 4.759 45.878 1.00 21.23 227 GLY A C 1
ATOM 1460 O O . GLY A 1 234 ? -0.558 4.133 45.331 1.00 18.09 227 GLY A O 1
ATOM 1461 N N . PRO A 1 235 ? -2.780 4.719 45.424 1.00 22.87 228 PRO A N 1
ATOM 1462 C CA . PRO A 1 235 ? -3.166 3.857 44.287 1.00 22.78 228 PRO A CA 1
ATOM 1463 C C . PRO A 1 235 ? -2.363 4.103 43.044 1.00 22.00 228 PRO A C 1
ATOM 1464 O O . PRO A 1 235 ? -1.967 5.248 42.716 1.00 20.98 228 PRO A O 1
ATOM 1468 N N . ALA A 1 236 ? -2.142 3.004 42.342 1.00 22.46 229 ALA A N 1
ATOM 1469 C CA . ALA A 1 236 ? -1.499 3.017 41.021 1.00 22.47 229 ALA A CA 1
ATOM 1470 C C . ALA A 1 236 ? -2.200 3.918 39.966 1.00 22.97 229 ALA A C 1
ATOM 1471 O O . ALA A 1 236 ? -3.396 4.045 39.957 1.00 23.39 229 ALA A O 1
ATOM 1473 N N . GLU A 1 237 ? -1.415 4.601 39.145 1.00 23.58 230 GLU A N 1
ATOM 1474 C CA . GLU A 1 237 ? -1.873 5.430 38.031 1.00 23.63 230 GLU A CA 1
ATOM 1475 C C . GLU A 1 237 ? -1.488 4.754 36.747 1.00 23.47 230 GLU A C 1
ATOM 1476 O O . GLU A 1 237 ? -0.538 3.991 36.728 1.00 23.64 230 GLU A O 1
ATOM 1482 N N . PHE A 1 238 ? -2.197 5.008 35.665 1.00 23.86 231 PHE A N 1
ATOM 1483 C CA . PHE A 1 238 ? -1.773 4.448 34.383 1.00 22.42 231 PHE A CA 1
ATOM 1484 C C . PHE A 1 238 ? -0.671 5.184 33.689 1.00 20.66 231 PHE A C 1
ATOM 1485 O O . PHE A 1 238 ? -0.591 6.401 33.781 1.00 20.52 231 PHE A O 1
ATOM 1493 N N . ILE A 1 239 ? 0.136 4.428 32.959 1.00 19.43 232 ILE A N 1
ATOM 1494 C CA . ILE A 1 239 ? 1.131 4.935 32.040 1.00 19.52 232 ILE A CA 1
ATOM 1495 C C . ILE A 1 239 ? 0.645 4.665 30.588 1.00 20.09 232 ILE A C 1
ATOM 1496 O O . ILE A 1 239 ? 0.169 3.584 30.263 1.00 20.18 232 ILE A O 1
ATOM 1501 N N . ALA A 1 240 ? 0.774 5.657 29.717 1.00 19.68 233 ALA A N 1
ATOM 1502 C CA . ALA A 1 240 ? 0.071 5.620 28.423 1.00 19.88 233 ALA A CA 1
ATOM 1503 C C . ALA A 1 240 ? 0.880 6.376 27.427 1.00 19.12 233 ALA A C 1
ATOM 1504 O O . ALA A 1 240 ? 1.623 7.220 27.841 1.00 19.70 233 ALA A O 1
ATOM 1506 N N . PRO A 1 241 ? 0.742 6.070 26.117 1.00 19.12 234 PRO A N 1
ATOM 1507 C CA . PRO A 1 241 ? 1.374 6.918 25.096 1.00 18.31 234 PRO A CA 1
ATOM 1508 C C . PRO A 1 241 ? 0.662 8.255 25.036 1.00 18.77 234 PRO A C 1
ATOM 1509 O O . PRO A 1 241 ? -0.505 8.353 25.439 1.00 19.06 234 PRO A O 1
ATOM 1513 N N . ALA A 1 242 ? 1.327 9.290 24.519 1.00 18.40 235 ALA A N 1
ATOM 1514 C CA . ALA A 1 242 ? 0.654 10.595 24.370 1.00 18.83 235 ALA A CA 1
ATOM 1515 C C . ALA A 1 242 ? 0.933 11.213 23.006 1.00 19.09 235 ALA A C 1
ATOM 1516 O O . ALA A 1 242 ? 2.078 11.154 22.534 1.00 19.22 235 ALA A O 1
ATOM 1518 N N . VAL A 1 243 ? -0.114 11.789 22.392 1.00 19.09 236 VAL A N 1
ATOM 1519 C CA . VAL A 1 243 ? 0.041 12.523 21.134 1.00 19.96 236 VAL A CA 1
ATOM 1520 C C . VAL A 1 243 ? -0.321 13.972 21.398 1.00 20.24 236 VAL A C 1
ATOM 1521 O O . VAL A 1 243 ? -0.873 14.276 22.456 1.00 20.10 236 VAL A O 1
ATOM 1525 N N . GLN A 1 244 ? -0.009 14.841 20.438 1.00 20.47 237 GLN A N 1
ATOM 1526 C CA . GLN A 1 244 ? -0.404 16.258 20.472 1.00 21.84 237 GLN A CA 1
ATOM 1527 C C . GLN A 1 244 ? -1.893 16.365 20.690 1.00 22.30 237 GLN A C 1
ATOM 1528 O O . GLN A 1 244 ? -2.664 15.605 20.087 1.00 22.76 237 GLN A O 1
ATOM 1534 N N . LYS A 1 245 ? -2.298 17.330 21.522 1.00 23.44 238 LYS A N 1
ATOM 1535 C CA . LYS A 1 245 ? -3.676 17.625 21.815 1.00 23.93 238 LYS A CA 1
ATOM 1536 C C . LYS A 1 245 ? -4.436 17.883 20.544 1.00 24.58 238 LYS A C 1
ATOM 1537 O O . LYS A 1 245 ? -4.020 18.713 19.752 1.00 25.19 238 LYS A O 1
ATOM 1543 N N . GLY A 1 246 ? -5.537 17.173 20.337 1.00 25.00 239 GLY A N 1
ATOM 1544 C CA . GLY A 1 246 ? -6.275 17.292 19.087 1.00 25.21 239 GLY A CA 1
ATOM 1545 C C . GLY A 1 246 ? -5.884 16.357 17.966 1.00 25.33 239 GLY A C 1
ATOM 1546 O O . GLY A 1 246 ? -6.572 16.302 16.930 1.00 26.77 239 GLY A O 1
ATOM 1547 N N . ASN A 1 247 ? -4.821 15.584 18.135 1.00 24.01 240 ASN A N 1
ATOM 1548 C CA . ASN A 1 247 ? -4.412 14.709 17.062 1.00 23.75 240 ASN A CA 1
ATOM 1549 C C . ASN A 1 247 ? -5.193 13.395 17.099 1.00 24.13 240 ASN A C 1
ATOM 1550 O O . ASN A 1 247 ? -4.625 12.360 17.411 1.00 23.91 240 ASN A O 1
ATOM 1555 N N . ALA A 1 248 ? -6.478 13.438 16.733 1.00 24.24 241 ALA A N 1
ATOM 1556 C CA . ALA A 1 248 ? -7.364 12.284 16.885 1.00 25.02 241 ALA A CA 1
ATOM 1557 C C . ALA A 1 248 ? -7.024 11.159 15.914 1.00 25.42 241 ALA A C 1
ATOM 1558 O O . ALA A 1 248 ? -7.274 9.974 16.173 1.00 25.12 241 ALA A O 1
ATOM 1560 N N . ASP A 1 249 ? -6.445 11.533 14.790 1.00 25.86 242 ASP A N 1
ATOM 1561 C CA . ASP A 1 249 ? -6.060 10.550 13.805 1.00 27.07 242 ASP A CA 1
ATOM 1562 C C . ASP A 1 249 ? -4.979 9.580 14.335 1.00 26.14 242 ASP A C 1
ATOM 1563 O O . ASP A 1 249 ? -5.148 8.347 14.224 1.00 27.19 242 ASP A O 1
ATOM 1568 N N . LEU A 1 250 ? -3.896 10.127 14.897 1.00 23.98 243 LEU A N 1
ATOM 1569 C CA . LEU A 1 250 ? -2.820 9.303 15.453 1.00 23.06 243 LEU A CA 1
ATOM 1570 C C . LEU A 1 250 ? -3.233 8.624 16.772 1.00 22.48 243 LEU A C 1
ATOM 1571 O O . LEU A 1 250 ? -2.865 7.465 17.028 1.00 21.33 243 LEU A O 1
ATOM 1576 N N . LEU A 1 251 ? -3.994 9.370 17.584 1.00 21.35 244 LEU A N 1
ATOM 1577 C CA . LEU A 1 251 ? -4.592 8.863 18.791 1.00 21.57 244 LEU A CA 1
ATOM 1578 C C . LEU A 1 251 ? -5.402 7.596 18.506 1.00 22.97 244 LEU A C 1
ATOM 1579 O O . LEU A 1 251 ? -5.228 6.568 19.183 1.00 23.07 244 LEU A O 1
ATOM 1584 N N . ASN A 1 252 ? -6.318 7.687 17.528 1.00 22.86 245 ASN A N 1
ATOM 1585 C CA . ASN A 1 252 ? -7.170 6.560 17.229 1.00 23.63 245 ASN A CA 1
ATOM 1586 C C . ASN A 1 252 ? -6.378 5.314 16.750 1.00 23.58 245 ASN A C 1
ATOM 1587 O O . ASN A 1 252 ? -6.661 4.178 17.180 1.00 22.91 245 ASN A O 1
ATOM 1592 N N . TRP A 1 253 ? -5.362 5.551 15.909 1.00 22.87 246 TRP A N 1
ATOM 1593 C CA . TRP A 1 253 ? -4.463 4.494 15.469 1.00 23.06 246 TRP A CA 1
ATOM 1594 C C . TRP A 1 253 ? -3.657 3.867 16.597 1.00 22.93 246 TRP A C 1
ATOM 1595 O O . TRP A 1 253 ? -3.586 2.635 16.677 1.00 23.80 246 TRP A O 1
ATOM 1606 N N . VAL A 1 254 ? -3.074 4.705 17.467 1.00 22.09 247 VAL A N 1
ATOM 1607 C CA . VAL A 1 254 ? -2.375 4.243 18.685 1.00 21.68 247 VAL A CA 1
ATOM 1608 C C . VAL A 1 254 ? -3.253 3.371 19.595 1.00 22.43 247 VAL A C 1
ATOM 1609 O O . VAL A 1 254 ? -2.825 2.288 20.019 1.00 22.53 247 VAL A O 1
ATOM 1613 N N . ASN A 1 255 ? -4.480 3.814 19.855 1.00 23.12 248 ASN A N 1
ATOM 1614 C CA . ASN A 1 255 ? -5.465 3.034 20.647 1.00 23.99 248 ASN A CA 1
ATOM 1615 C C . ASN A 1 255 ? -5.664 1.597 20.105 1.00 25.16 248 ASN A C 1
ATOM 1616 O O . ASN A 1 255 ? -5.594 0.646 20.871 1.00 25.13 248 ASN A O 1
ATOM 1621 N N . GLY A 1 256 ? -5.925 1.471 18.793 1.00 25.06 249 GLY A N 1
ATOM 1622 C CA . GLY A 1 256 ? -6.133 0.202 18.138 1.00 26.75 249 GLY A CA 1
ATOM 1623 C C . GLY A 1 256 ? -4.880 -0.670 18.234 1.00 26.80 249 GLY A C 1
ATOM 1624 O O . GLY A 1 256 ? -4.949 -1.869 18.477 1.00 27.33 249 GLY A O 1
ATOM 1625 N N . GLU A 1 257 ? -3.729 -0.046 18.053 1.00 25.68 250 GLU A N 1
ATOM 1626 C CA . GLU A 1 257 ? -2.452 -0.747 18.244 1.00 25.58 250 GLU A CA 1
ATOM 1627 C C . GLU A 1 257 ? -2.205 -1.270 19.648 1.00 24.46 250 GLU A C 1
ATOM 1628 O O . GLU A 1 257 ? -1.773 -2.408 19.775 1.00 25.44 250 GLU A O 1
ATOM 1634 N N . ILE A 1 258 ? -2.459 -0.451 20.676 1.00 23.09 251 ILE A N 1
ATOM 1635 C CA . ILE A 1 258 ? -2.308 -0.893 22.055 1.00 23.35 251 ILE A CA 1
ATOM 1636 C C . ILE A 1 258 ? -3.230 -2.066 22.364 1.00 25.01 251 ILE A C 1
ATOM 1637 O O . ILE A 1 258 ? -2.801 -3.035 22.984 1.00 25.49 251 ILE A O 1
ATOM 1642 N N . ALA A 1 259 ? -4.482 -1.961 21.907 1.00 26.19 252 ALA A N 1
ATOM 1643 C CA . ALA A 1 259 ? -5.535 -2.931 22.201 1.00 27.62 252 ALA A CA 1
ATOM 1644 C C . ALA A 1 259 ? -5.099 -4.235 21.587 1.00 28.89 252 ALA A C 1
ATOM 1645 O O . ALA A 1 259 ? -5.228 -5.304 22.213 1.00 29.79 252 ALA A O 1
ATOM 1647 N N . ALA A 1 260 ? -4.591 -4.139 20.348 1.00 28.53 253 ALA A N 1
ATOM 1648 C CA . ALA A 1 260 ? -4.197 -5.346 19.597 1.00 30.13 253 ALA A CA 1
ATOM 1649 C C . ALA A 1 260 ? -2.988 -5.996 20.268 1.00 29.91 253 ALA A C 1
ATOM 1650 O O . ALA A 1 260 ? -2.909 -7.228 20.308 1.00 32.23 253 ALA A O 1
ATOM 1652 N N . MET A 1 261 ? -2.102 -5.176 20.819 1.00 27.07 254 MET A N 1
ATOM 1653 C CA . MET A 1 261 ? -0.896 -5.696 21.496 1.00 27.65 254 MET A CA 1
ATOM 1654 C C . MET A 1 261 ? -1.163 -6.416 22.806 1.00 27.60 254 MET A C 1
ATOM 1655 O O . MET A 1 261 ? -0.431 -7.361 23.147 1.00 27.80 254 MET A O 1
ATOM 1660 N N . LYS A 1 262 ? -2.187 -5.942 23.524 1.00 27.88 255 LYS A N 1
ATOM 1661 C CA . LYS A 1 262 ? -2.756 -6.647 24.687 1.00 29.09 255 LYS A CA 1
ATOM 1662 C C . LYS A 1 262 ? -3.329 -8.008 24.292 1.00 31.20 255 LYS A C 1
ATOM 1663 O O . LYS A 1 262 ? -3.134 -8.987 24.982 1.00 32.30 255 LYS A O 1
ATOM 1669 N N . LYS A 1 263 ? -4.010 -8.075 23.165 1.00 32.41 256 LYS A N 1
ATOM 1670 C CA . LYS A 1 263 ? -4.729 -9.290 22.790 1.00 35.99 256 LYS A CA 1
ATOM 1671 C C . LYS A 1 263 ? -3.811 -10.346 22.206 1.00 36.47 256 LYS A C 1
ATOM 1672 O O . LYS A 1 263 ? -3.986 -11.518 22.483 1.00 38.15 256 LYS A O 1
ATOM 1678 N N . ASP A 1 264 ? -2.832 -9.927 21.403 1.00 35.45 257 ASP A N 1
ATOM 1679 C CA . ASP A 1 264 ? -1.978 -10.852 20.669 1.00 36.97 257 ASP A CA 1
ATOM 1680 C C . ASP A 1 264 ? -0.631 -11.228 21.302 1.00 35.52 257 ASP A C 1
ATOM 1681 O O . ASP A 1 264 ? 0.152 -11.929 20.685 1.00 36.47 257 ASP A O 1
ATOM 1686 N N . GLY A 1 265 ? -0.343 -10.768 22.511 1.00 34.22 258 GLY A N 1
ATOM 1687 C CA . GLY A 1 265 ? 0.864 -11.203 23.214 1.00 32.99 258 GLY A CA 1
ATOM 1688 C C . GLY A 1 265 ? 2.058 -10.291 23.075 1.00 31.29 258 GLY A C 1
ATOM 1689 O O . GLY A 1 265 ? 3.026 -10.471 23.787 1.00 31.27 258 GLY A O 1
ATOM 1690 N N . ARG A 1 266 ? 2.009 -9.295 22.186 1.00 29.89 259 ARG A N 1
ATOM 1691 C CA . ARG A 1 266 ? 3.133 -8.367 22.028 1.00 27.75 259 ARG A CA 1
ATOM 1692 C C . ARG A 1 266 ? 3.477 -7.571 23.253 1.00 26.60 259 ARG A C 1
ATOM 1693 O O . ARG A 1 266 ? 4.656 -7.366 23.514 1.00 26.44 259 ARG A O 1
ATOM 1701 N N . LEU A 1 267 ? 2.475 -7.110 24.002 1.00 26.31 260 LEU A N 1
ATOM 1702 C CA . LEU A 1 267 ? 2.726 -6.470 25.308 1.00 25.52 260 LEU A CA 1
ATOM 1703 C C . LEU A 1 267 ? 3.328 -7.437 26.336 1.00 25.64 260 LEU A C 1
ATOM 1704 O O . LEU A 1 267 ? 4.315 -7.125 26.978 1.00 24.82 260 LEU A O 1
ATOM 1709 N N . LYS A 1 268 ? 2.766 -8.637 26.440 1.00 27.40 261 LYS A N 1
ATOM 1710 C CA . LYS A 1 268 ? 3.334 -9.672 27.309 1.00 28.44 261 LYS A CA 1
ATOM 1711 C C . LYS A 1 268 ? 4.802 -10.011 26.910 1.00 27.58 261 LYS A C 1
ATOM 1712 O O . LYS A 1 268 ? 5.690 -10.096 27.778 1.00 26.95 261 LYS A O 1
ATOM 1718 N N . ALA A 1 269 ? 5.061 -10.139 25.606 1.00 27.02 262 ALA A N 1
ATOM 1719 C CA . ALA A 1 269 ? 6.431 -10.368 25.105 1.00 26.81 262 ALA A CA 1
ATOM 1720 C C . ALA A 1 269 ? 7.425 -9.239 25.506 1.00 24.76 262 ALA A C 1
ATOM 1721 O O . ALA A 1 269 ? 8.539 -9.495 26.006 1.00 24.66 262 ALA A O 1
ATOM 1723 N N . ALA A 1 270 ? 6.991 -7.994 25.341 1.00 23.86 263 ALA A N 1
ATOM 1724 C CA . ALA A 1 270 ? 7.797 -6.848 25.788 1.00 22.58 263 ALA A CA 1
ATOM 1725 C C . ALA A 1 270 ? 8.103 -6.915 27.310 1.00 22.69 263 ALA A C 1
ATOM 1726 O O . ALA A 1 270 ? 9.193 -6.591 27.728 1.00 22.37 263 ALA A O 1
ATOM 1728 N N . TYR A 1 271 ? 7.139 -7.343 28.128 1.00 23.38 264 TYR A N 1
ATOM 1729 C CA . TYR A 1 271 ? 7.344 -7.415 29.586 1.00 23.30 264 TYR A CA 1
ATOM 1730 C C . TYR A 1 271 ? 8.354 -8.537 29.886 1.00 24.38 264 TYR A C 1
ATOM 1731 O O . TYR A 1 271 ? 9.242 -8.378 30.694 1.00 23.93 264 TYR A O 1
ATOM 1740 N N . GLU A 1 272 ? 8.198 -9.667 29.211 1.00 26.06 265 GLU A N 1
ATOM 1741 C CA . GLU A 1 272 ? 9.094 -10.808 29.382 1.00 29.21 265 GLU A CA 1
ATOM 1742 C C . GLU A 1 272 ? 10.518 -10.472 28.967 1.00 28.20 265 GLU A C 1
ATOM 1743 O O . GLU A 1 272 ? 11.437 -10.905 29.612 1.00 28.81 265 GLU A O 1
ATOM 1749 N N . LYS A 1 273 ? 10.678 -9.672 27.919 1.00 27.10 266 LYS A N 1
ATOM 1750 C CA . LYS A 1 273 ? 12.005 -9.305 27.459 1.00 27.11 266 LYS A CA 1
ATOM 1751 C C . LYS A 1 273 ? 12.687 -8.301 28.371 1.00 25.56 266 LYS A C 1
ATOM 1752 O O . LYS A 1 273 ? 13.875 -8.403 28.602 1.00 27.06 266 LYS A O 1
ATOM 1758 N N . THR A 1 274 ? 11.961 -7.339 28.906 1.00 23.74 267 THR A N 1
ATOM 1759 C CA . THR A 1 274 ? 12.651 -6.212 29.527 1.00 22.47 267 THR A CA 1
ATOM 1760 C C . THR A 1 274 ? 12.401 -6.052 31.032 1.00 22.96 267 THR A C 1
ATOM 1761 O O . THR A 1 274 ? 13.225 -5.418 31.726 1.00 22.65 267 THR A O 1
ATOM 1765 N N . LEU A 1 275 ? 11.272 -6.579 31.521 1.00 22.38 268 LEU A N 1
ATOM 1766 C CA . LEU A 1 275 ? 10.849 -6.340 32.900 1.00 22.93 268 LEU A CA 1
ATOM 1767 C C . LEU A 1 275 ? 11.013 -7.577 33.782 1.00 24.25 268 LEU A C 1
ATOM 1768 O O . LEU A 1 275 ? 11.507 -7.460 34.897 1.00 24.52 268 LEU A O 1
ATOM 1773 N N . LEU A 1 276 ? 10.603 -8.734 33.268 1.00 24.23 269 LEU A N 1
ATOM 1774 C CA . LEU A 1 276 ? 10.715 -9.968 33.982 1.00 26.19 269 LEU A CA 1
ATOM 1775 C C . LEU A 1 276 ? 12.150 -10.272 34.452 1.00 26.03 269 LEU A C 1
ATOM 1776 O O . LEU A 1 276 ? 12.299 -10.787 35.557 1.00 26.78 269 LEU A O 1
ATOM 1781 N N . PRO A 1 277 ? 13.186 -9.992 33.605 1.00 26.12 270 PRO A N 1
ATOM 1782 C CA . PRO A 1 277 ? 14.545 -10.265 34.094 1.00 26.03 270 PRO A CA 1
ATOM 1783 C C . PRO A 1 277 ? 14.877 -9.389 35.316 1.00 25.27 270 PRO A C 1
ATOM 1784 O O . PRO A 1 277 ? 15.667 -9.773 36.165 1.00 26.04 270 PRO A O 1
ATOM 1788 N N . VAL A 1 278 ? 14.248 -8.242 35.420 1.00 24.23 271 VAL A N 1
ATOM 1789 C CA . VAL A 1 278 ? 14.565 -7.338 36.498 1.00 24.01 271 VAL A CA 1
ATOM 1790 C C . VAL A 1 278 ? 13.826 -7.763 37.780 1.00 25.55 271 VAL A C 1
ATOM 1791 O O . VAL A 1 278 ? 14.460 -8.018 38.823 1.00 25.82 271 VAL A O 1
ATOM 1795 N N . TYR A 1 279 ? 12.499 -7.861 37.695 1.00 25.06 272 TYR A N 1
ATOM 1796 C CA . TYR A 1 279 ? 11.727 -8.121 38.898 1.00 26.17 272 TYR A CA 1
ATOM 1797 C C . TYR A 1 279 ? 11.587 -9.609 39.261 1.00 28.07 272 TYR A C 1
ATOM 1798 O O . TYR A 1 279 ? 11.315 -9.915 40.402 1.00 29.26 272 TYR A O 1
ATOM 1807 N N . GLY A 1 280 ? 11.775 -10.525 38.302 1.00 29.20 273 GLY A N 1
ATOM 1808 C CA . GLY A 1 280 ? 11.508 -11.953 38.522 1.00 31.72 273 GLY A CA 1
ATOM 1809 C C . GLY A 1 280 ? 10.072 -12.215 38.953 1.00 33.84 273 GLY A C 1
ATOM 1810 O O . GLY A 1 280 ? 9.157 -11.550 38.478 1.00 31.62 273 GLY A O 1
ATOM 1811 N N . GLU A 1 281 ? 9.898 -13.136 39.905 1.00 36.95 274 GLU A N 1
ATOM 1812 C CA . GLU A 1 281 ? 8.590 -13.451 40.477 1.00 40.50 274 GLU A CA 1
ATOM 1813 C C . GLU A 1 281 ? 8.137 -12.447 41.553 1.00 41.07 274 GLU A C 1
ATOM 1814 O O . GLU A 1 281 ? 6.999 -12.530 42.028 1.00 42.27 274 GLU A O 1
ATOM 1820 N N . LYS A 1 282 ? 8.995 -11.462 41.871 1.00 40.50 275 LYS A N 1
ATOM 1821 C CA . LYS A 1 282 ? 8.736 -10.475 42.954 1.00 40.56 275 LYS A CA 1
ATOM 1822 C C . LYS A 1 282 ? 7.606 -9.481 42.602 1.00 39.40 275 LYS A C 1
ATOM 1823 O O . LYS A 1 282 ? 6.956 -8.907 43.487 1.00 40.33 275 LYS A O 1
ATOM 1827 N N . VAL A 1 283 ? 7.367 -9.299 41.306 1.00 37.77 276 VAL A N 1
ATOM 1828 C CA . VAL A 1 283 ? 6.298 -8.457 40.818 1.00 36.09 276 VAL A CA 1
ATOM 1829 C C . VAL A 1 283 ? 5.550 -9.196 39.709 1.00 36.44 276 VAL A C 1
ATOM 1830 O O . VAL A 1 283 ? 6.087 -9.392 38.602 1.00 36.48 276 VAL A O 1
ATOM 1834 N N . LYS A 1 284 ? 4.309 -9.591 39.996 1.00 37.53 277 LYS A N 1
ATOM 1835 C CA . LYS A 1 284 ? 3.428 -10.269 39.020 1.00 37.66 277 LYS A CA 1
ATOM 1836 C C . LYS A 1 284 ? 3.144 -9.387 37.813 1.00 35.23 277 LYS A C 1
ATOM 1837 O O . LYS A 1 284 ? 3.002 -8.165 37.950 1.00 34.28 277 LYS A O 1
ATOM 1843 N N . PRO A 1 285 ? 3.085 -9.983 36.614 1.00 34.75 278 PRO A N 1
ATOM 1844 C CA . PRO A 1 285 ? 2.819 -9.170 35.404 1.00 32.84 278 PRO A CA 1
ATOM 1845 C C . PRO A 1 285 ? 1.489 -8.422 35.451 1.00 32.98 278 PRO A C 1
ATOM 1846 O O . PRO A 1 285 ? 1.373 -7.344 34.867 1.00 32.48 278 PRO A O 1
ATOM 1850 N N . GLU A 1 286 ? 0.489 -8.961 36.118 1.00 34.36 279 GLU A N 1
ATOM 1851 C CA . GLU A 1 286 ? -0.776 -8.257 36.238 1.00 35.73 279 GLU A CA 1
ATOM 1852 C C . GLU A 1 286 ? -0.709 -7.074 37.181 1.00 34.54 279 GLU A C 1
ATOM 1853 O O . GLU A 1 286 ? -1.623 -6.281 37.183 1.00 33.73 279 GLU A O 1
ATOM 1859 N N . ALA A 1 287 ? 0.355 -6.964 37.980 1.00 34.06 280 ALA A N 1
ATOM 1860 C CA . ALA A 1 287 ? 0.585 -5.760 38.786 1.00 33.44 280 ALA A CA 1
ATOM 1861 C C . ALA A 1 287 ? 1.197 -4.647 37.944 1.00 31.10 280 ALA A C 1
ATOM 1862 O O . ALA A 1 287 ? 1.082 -3.493 38.314 1.00 31.58 280 ALA A O 1
ATOM 1864 N N . LEU A 1 288 ? 1.825 -4.962 36.820 1.00 29.07 281 LEU A N 1
ATOM 1865 C CA . LEU A 1 288 ? 2.458 -3.906 36.039 1.00 27.72 281 LEU A CA 1
ATOM 1866 C C . LEU A 1 288 ? 1.658 -3.591 34.798 1.00 26.78 281 LEU A C 1
ATOM 1867 O O . LEU A 1 288 ? 1.523 -2.445 34.416 1.00 25.75 281 LEU A O 1
ATOM 1872 N N . LEU A 1 289 ? 1.128 -4.618 34.145 1.00 27.62 282 LEU A N 1
ATOM 1873 C CA . LEU A 1 289 ? 0.522 -4.394 32.832 1.00 26.81 282 LEU A CA 1
ATOM 1874 C C . LEU A 1 289 ? -0.912 -3.923 33.005 1.00 27.77 282 LEU A C 1
ATOM 1875 O O . LEU A 1 289 ? -1.613 -4.359 33.904 1.00 29.22 282 LEU A O 1
ATOM 1880 N N . ALA A 1 290 ? -1.311 -2.984 32.160 1.00 27.16 283 ALA A N 1
ATOM 1881 C CA . ALA A 1 290 ? -2.670 -2.494 32.099 1.00 28.44 283 ALA A CA 1
ATOM 1882 C C . ALA A 1 290 ? -3.547 -3.520 31.387 1.00 30.88 283 ALA A C 1
ATOM 1883 O O . ALA A 1 290 ? -3.179 -4.035 30.323 1.00 30.63 283 ALA A O 1
ATOM 1885 N N . GLU A 1 291 ? -4.702 -3.808 31.973 1.00 33.31 284 GLU A N 1
ATOM 1886 C CA . GLU A 1 291 ? -5.736 -4.481 31.215 1.00 36.77 284 GLU A CA 1
ATOM 1887 C C . GLU A 1 291 ? -6.278 -3.410 30.282 1.00 36.59 284 GLU A C 1
ATOM 1888 O O . GLU A 1 291 ? -6.295 -3.592 29.077 1.00 37.48 284 GLU A O 1
ATOM 1890 N N . ALA B 1 46 ? 39.133 2.526 18.818 1.00 36.76 39 ALA B N 1
ATOM 1891 C CA . ALA B 1 46 ? 38.715 3.669 17.915 1.00 35.15 39 ALA B CA 1
ATOM 1892 C C . ALA B 1 46 ? 39.876 4.211 17.061 1.00 34.65 39 ALA B C 1
ATOM 1893 O O . ALA B 1 46 ? 40.070 5.433 16.960 1.00 33.69 39 ALA B O 1
ATOM 1895 N N . THR B 1 47 ? 40.644 3.292 16.467 1.00 34.58 40 THR B N 1
ATOM 1896 C CA . THR B 1 47 ? 41.644 3.641 15.463 1.00 34.14 40 THR B CA 1
ATOM 1897 C C . THR B 1 47 ? 41.023 3.908 14.069 1.00 33.72 40 THR B C 1
ATOM 1898 O O . THR B 1 47 ? 39.872 3.565 13.818 1.00 33.29 40 THR B O 1
ATOM 1902 N N . VAL B 1 48 ? 41.827 4.486 13.175 1.00 34.06 41 VAL B N 1
ATOM 1903 C CA . VAL B 1 48 ? 41.462 4.677 11.763 1.00 34.46 41 VAL B CA 1
ATOM 1904 C C . VAL B 1 48 ? 40.953 3.370 11.171 1.00 36.00 41 VAL B C 1
ATOM 1905 O O . VAL B 1 48 ? 39.859 3.347 10.599 1.00 36.41 41 VAL B O 1
ATOM 1909 N N . ALA B 1 49 ? 41.719 2.293 11.368 1.00 36.56 42 ALA B N 1
ATOM 1910 C CA . ALA B 1 49 ? 41.370 0.983 10.837 1.00 38.22 42 ALA B CA 1
ATOM 1911 C C . ALA B 1 49 ? 40.094 0.406 11.455 1.00 38.46 42 ALA B C 1
ATOM 1912 O O . ALA B 1 49 ? 39.258 -0.170 10.750 1.00 39.97 42 ALA B O 1
ATOM 1914 N N . ALA B 1 50 ? 39.929 0.557 12.762 1.00 37.65 43 ALA B N 1
ATOM 1915 C CA . ALA B 1 50 ? 38.733 0.032 13.421 1.00 37.63 43 ALA B CA 1
ATOM 1916 C C . ALA B 1 50 ? 37.465 0.763 12.901 1.00 37.23 43 ALA B C 1
ATOM 1917 O O . ALA B 1 50 ? 36.467 0.121 12.590 1.00 37.82 43 ALA B O 1
ATOM 1919 N N . ILE B 1 51 ? 37.527 2.093 12.772 1.00 35.50 44 ILE B N 1
ATOM 1920 C CA . ILE B 1 51 ? 36.406 2.876 12.301 1.00 34.12 44 ILE B CA 1
ATOM 1921 C C . ILE B 1 51 ? 36.100 2.548 10.815 1.00 35.99 44 ILE B C 1
ATOM 1922 O O . ILE B 1 51 ? 34.929 2.463 10.415 1.00 36.13 44 ILE B O 1
ATOM 1927 N N . LYS B 1 52 ? 37.132 2.353 9.996 1.00 37.36 45 LYS B N 1
ATOM 1928 C CA . LYS B 1 52 ? 36.889 1.902 8.608 1.00 39.85 45 LYS B CA 1
ATOM 1929 C C . LYS B 1 52 ? 36.130 0.563 8.550 1.00 41.92 45 LYS B C 1
ATOM 1930 O O . LYS B 1 52 ? 35.197 0.387 7.735 1.00 42.88 45 LYS B O 1
ATOM 1936 N N . GLU B 1 53 ? 36.512 -0.346 9.443 1.00 42.55 46 GLU B N 1
ATOM 1937 C CA . GLU B 1 53 ? 35.849 -1.637 9.584 1.00 46.04 46 GLU B CA 1
ATOM 1938 C C . GLU B 1 53 ? 34.368 -1.547 10.013 1.00 46.02 46 GLU B C 1
ATOM 1939 O O . GLU B 1 53 ? 33.533 -2.277 9.479 1.00 48.02 46 GLU B O 1
ATOM 1945 N N . LYS B 1 54 ? 34.041 -0.683 10.972 1.00 43.86 47 LYS B N 1
ATOM 1946 C CA . LYS B 1 54 ? 32.626 -0.430 11.312 1.00 43.91 47 LYS B CA 1
ATOM 1947 C C . LYS B 1 54 ? 31.807 0.261 10.211 1.00 43.21 47 LYS B C 1
ATOM 1948 O O . LYS B 1 54 ? 30.605 0.130 10.203 1.00 44.07 47 LYS B O 1
ATOM 1954 N N . GLY B 1 55 ? 32.441 1.021 9.316 1.00 42.36 48 GLY B N 1
ATOM 1955 C CA . GLY B 1 55 ? 31.730 1.752 8.248 1.00 41.78 48 GLY B CA 1
ATOM 1956 C C . GLY B 1 55 ? 31.069 3.047 8.734 1.00 40.52 48 GLY B C 1
ATOM 1957 O O . GLY B 1 55 ? 30.427 3.770 7.971 1.00 40.73 48 GLY B O 1
ATOM 1958 N N . VAL B 1 56 ? 31.239 3.380 10.001 1.00 38.79 49 VAL B N 1
ATOM 1959 C CA . VAL B 1 56 ? 30.578 4.564 10.526 1.00 37.49 49 VAL B CA 1
ATOM 1960 C C . VAL B 1 56 ? 31.473 5.175 11.598 1.00 35.42 49 VAL B C 1
ATOM 1961 O O . VAL B 1 56 ? 32.159 4.442 12.319 1.00 35.48 49 VAL B O 1
ATOM 1965 N N . ILE B 1 57 ? 31.528 6.503 11.656 1.00 32.66 50 ILE B N 1
ATOM 1966 C CA . ILE B 1 57 ? 32.270 7.155 12.729 1.00 30.70 50 ILE B CA 1
ATOM 1967 C C . ILE B 1 57 ? 31.280 7.879 13.680 1.00 30.13 50 ILE B C 1
ATOM 1968 O O . ILE B 1 57 ? 30.351 8.591 13.217 1.00 29.65 50 ILE B O 1
ATOM 1973 N N . ARG B 1 58 ? 31.439 7.662 14.984 1.00 29.13 51 ARG B N 1
ATOM 1974 C CA . ARG B 1 58 ? 30.485 8.246 15.950 1.00 29.36 51 ARG B CA 1
ATOM 1975 C C . ARG B 1 58 ? 31.073 9.577 16.435 1.00 26.40 51 ARG B C 1
ATOM 1976 O O . ARG B 1 58 ? 32.163 9.625 16.993 1.00 25.46 51 ARG B O 1
ATOM 1984 N N . ILE B 1 59 ? 30.361 10.661 16.166 1.00 25.48 52 ILE B N 1
ATOM 1985 C CA . ILE B 1 59 ? 30.850 11.990 16.506 1.00 23.58 52 ILE B CA 1
ATOM 1986 C C . ILE B 1 59 ? 29.899 12.760 17.417 1.00 22.96 52 ILE B C 1
ATOM 1987 O O . ILE B 1 59 ? 28.722 12.947 17.114 1.00 23.08 52 ILE B O 1
ATOM 1992 N N . GLY B 1 60 ? 30.438 13.199 18.545 1.00 22.15 53 GLY B N 1
ATOM 1993 C CA . GLY B 1 60 ? 29.681 14.002 19.491 1.00 21.58 53 GLY B CA 1
ATOM 1994 C C . GLY B 1 60 ? 29.629 15.427 18.998 1.00 21.54 53 GLY B C 1
ATOM 1995 O O . GLY B 1 60 ? 30.667 16.040 18.650 1.00 20.56 53 GLY B O 1
ATOM 1996 N N . VAL B 1 61 ? 28.408 15.947 18.955 1.00 21.26 54 VAL B N 1
ATOM 1997 C CA . VAL B 1 61 ? 28.177 17.323 18.534 1.00 20.37 54 VAL B CA 1
ATOM 1998 C C . VAL B 1 61 ? 27.110 17.950 19.434 1.00 20.13 54 VAL B C 1
ATOM 1999 O O . VAL B 1 61 ? 26.399 17.237 20.166 1.00 20.09 54 VAL B O 1
ATOM 2003 N N . PHE B 1 62 ? 27.005 19.285 19.376 1.00 19.88 55 PHE B N 1
ATOM 2004 C CA . PHE B 1 62 ? 25.921 19.999 20.060 1.00 20.06 55 PHE B CA 1
ATOM 2005 C C . PHE B 1 62 ? 24.608 19.858 19.338 1.00 20.40 55 PHE B C 1
ATOM 2006 O O . PHE B 1 62 ? 24.590 19.780 18.109 1.00 20.16 55 PHE B O 1
ATOM 2014 N N . GLY B 1 63 ? 23.537 19.751 20.123 1.00 21.02 56 GLY B N 1
ATOM 2015 C CA . GLY B 1 63 ? 22.162 19.782 19.610 1.00 22.05 56 GLY B CA 1
ATOM 2016 C C . GLY B 1 63 ? 21.521 21.181 19.637 1.00 22.41 56 GLY B C 1
ATOM 2017 O O . GLY B 1 63 ? 20.518 21.428 18.923 1.00 23.22 56 GLY B O 1
ATOM 2018 N N . ASP B 1 64 ? 22.092 22.102 20.428 1.00 20.83 57 ASP B N 1
ATOM 2019 C CA . ASP B 1 64 ? 21.388 23.368 20.713 1.00 21.01 57 ASP B CA 1
ATOM 2020 C C . ASP B 1 64 ? 22.358 24.532 20.799 1.00 19.85 57 ASP B C 1
ATOM 2021 O O . ASP B 1 64 ? 22.169 25.507 21.588 1.00 20.18 57 ASP B O 1
ATOM 2026 N N . LYS B 1 65 ? 23.397 24.429 20.000 1.00 18.24 58 LYS B N 1
ATOM 2027 C CA . LYS B 1 65 ? 24.362 25.455 19.947 1.00 17.58 58 LYS B CA 1
ATOM 2028 C C . LYS B 1 65 ? 24.492 26.029 18.515 1.00 17.28 58 LYS B C 1
ATOM 2029 O O . LYS B 1 65 ? 25.605 26.070 17.969 1.00 17.85 58 LYS B O 1
ATOM 2035 N N . PRO B 1 66 ? 23.386 26.541 17.933 1.00 17.38 59 PRO B N 1
ATOM 2036 C CA . PRO B 1 66 ? 23.539 27.170 16.607 1.00 18.10 59 PRO B CA 1
ATOM 2037 C C . PRO B 1 66 ? 24.348 28.437 16.778 1.00 18.86 59 PRO B C 1
ATOM 2038 O O . PRO B 1 66 ? 24.238 29.065 17.821 1.00 19.39 59 PRO B O 1
ATOM 2042 N N . PRO B 1 67 ? 25.155 28.819 15.781 1.00 19.20 60 PRO B N 1
ATOM 2043 C CA . PRO B 1 67 ? 25.362 28.158 14.467 1.00 19.90 60 PRO B CA 1
ATOM 2044 C C . PRO B 1 67 ? 26.458 27.055 14.451 1.00 20.58 60 PRO B C 1
ATOM 2045 O O . PRO B 1 67 ? 26.883 26.651 13.348 1.00 22.24 60 PRO B O 1
ATOM 2049 N N . PHE B 1 68 ? 26.889 26.575 15.628 1.00 18.71 61 PHE B N 1
ATOM 2050 C CA . PHE B 1 68 ? 27.987 25.589 15.664 1.00 18.93 61 PHE B CA 1
ATOM 2051 C C . PHE B 1 68 ? 27.547 24.130 15.530 1.00 19.67 61 PHE B C 1
ATOM 2052 O O . PHE B 1 68 ? 28.100 23.394 14.696 1.00 19.90 61 PHE B O 1
ATOM 2060 N N . GLY B 1 69 ? 26.552 23.745 16.325 1.00 18.96 62 GLY B N 1
ATOM 2061 C CA . GLY B 1 69 ? 25.992 22.432 16.256 1.00 19.87 62 GLY B CA 1
ATOM 2062 C C . GLY B 1 69 ? 24.550 22.531 16.712 1.00 20.63 62 GLY B C 1
ATOM 2063 O O . GLY B 1 69 ? 24.278 22.914 17.854 1.00 19.14 62 GLY B O 1
ATOM 2064 N N . TYR B 1 70 ? 23.619 22.179 15.813 1.00 21.48 63 TYR B N 1
ATOM 2065 C CA . TYR B 1 70 ? 22.210 22.157 16.184 1.00 22.54 63 TYR B CA 1
ATOM 2066 C C . TYR B 1 70 ? 21.450 21.176 15.302 1.00 23.98 63 TYR B C 1
ATOM 2067 O O . TYR B 1 70 ? 22.036 20.521 14.438 1.00 24.88 63 TYR B O 1
ATOM 2076 N N . VAL B 1 71 ? 20.150 21.124 15.534 1.00 25.01 64 VAL B N 1
ATOM 2077 C CA . VAL B 1 71 ? 19.206 20.284 14.811 1.00 26.95 64 VAL B CA 1
ATOM 2078 C C . VAL B 1 71 ? 18.153 21.173 14.147 1.00 27.90 64 VAL B C 1
ATOM 2079 O O . VAL B 1 71 ? 17.597 22.057 14.775 1.00 27.39 64 VAL B O 1
ATOM 2083 N N . ASP B 1 72 ? 17.931 20.985 12.854 1.00 30.30 65 ASP B N 1
ATOM 2084 C CA . ASP B 1 72 ? 17.029 21.896 12.123 1.00 31.87 65 ASP B CA 1
ATOM 2085 C C . ASP B 1 72 ? 15.584 21.416 12.219 1.00 33.71 65 ASP B C 1
ATOM 2086 O O . ASP B 1 72 ? 15.328 20.388 12.842 1.00 34.21 65 ASP B O 1
ATOM 2091 N N . ALA B 1 73 ? 14.637 22.156 11.647 1.00 35.53 66 ALA B N 1
ATOM 2092 C CA . ALA B 1 73 ? 13.199 21.745 11.669 1.00 37.69 66 ALA B CA 1
ATOM 2093 C C . ALA B 1 73 ? 12.931 20.375 11.025 1.00 39.25 66 ALA B C 1
ATOM 2094 O O . ALA B 1 73 ? 11.880 19.768 11.248 1.00 41.06 66 ALA B O 1
ATOM 2096 N N . ASN B 1 74 ? 13.849 19.898 10.202 1.00 39.23 67 ASN B N 1
ATOM 2097 C CA . ASN B 1 74 ? 13.669 18.597 9.585 1.00 40.89 67 ASN B CA 1
ATOM 2098 C C . ASN B 1 74 ? 14.343 17.486 10.392 1.00 39.64 67 ASN B C 1
ATOM 2099 O O . ASN B 1 74 ? 14.412 16.336 9.943 1.00 40.96 67 ASN B O 1
ATOM 2104 N N . GLY B 1 75 ? 14.861 17.819 11.574 1.00 36.88 68 GLY B N 1
ATOM 2105 C CA . GLY B 1 75 ? 15.565 16.824 12.374 1.00 35.80 68 GLY B CA 1
ATOM 2106 C C . GLY B 1 75 ? 17.006 16.516 11.968 1.00 35.02 68 GLY B C 1
ATOM 2107 O O . GLY B 1 75 ? 17.585 15.527 12.442 1.00 34.43 68 GLY B O 1
ATOM 2108 N N . LYS B 1 76 ? 17.587 17.353 11.098 1.00 34.34 69 LYS B N 1
ATOM 2109 C CA . LYS B 1 76 ? 18.923 17.090 10.551 1.00 32.99 69 LYS B CA 1
ATOM 2110 C C . LYS B 1 76 ? 19.967 17.898 11.350 1.00 30.01 69 LYS B C 1
ATOM 2111 O O . LYS B 1 76 ? 19.731 19.078 11.648 1.00 28.90 69 LYS B O 1
ATOM 2115 N N . ASN B 1 77 ? 21.091 17.268 11.703 1.00 27.85 70 ASN B N 1
ATOM 2116 C CA . ASN B 1 77 ? 22.243 18.021 12.270 1.00 26.37 70 ASN B CA 1
ATOM 2117 C C . ASN B 1 77 ? 22.783 19.062 11.321 1.00 25.77 70 ASN B C 1
ATOM 2118 O O . ASN B 1 77 ? 22.946 18.794 10.142 1.00 26.84 70 ASN B O 1
ATOM 2123 N N . GLN B 1 78 ? 23.018 20.266 11.834 1.00 24.56 71 GLN B N 1
ATOM 2124 C CA . GLN B 1 78 ? 23.543 21.363 11.030 1.00 24.37 71 GLN B CA 1
ATOM 2125 C C . GLN B 1 78 ? 24.516 22.191 11.862 1.00 23.34 71 GLN B C 1
ATOM 2126 O O . GLN B 1 78 ? 24.534 22.091 13.112 1.00 22.06 71 GLN B O 1
ATOM 2132 N N . GLY B 1 79 ? 25.302 23.030 11.176 1.00 23.70 72 GLY B N 1
ATOM 2133 C CA . GLY B 1 79 ? 26.227 23.932 11.887 1.00 22.86 72 GLY B CA 1
ATOM 2134 C C . GLY B 1 79 ? 27.660 23.737 11.470 1.00 22.68 72 GLY B C 1
ATOM 2135 O O . GLY B 1 79 ? 27.988 22.774 10.814 1.00 22.79 72 GLY B O 1
ATOM 2136 N N . PHE B 1 80 ? 28.492 24.683 11.872 1.00 22.44 73 PHE B N 1
ATOM 2137 C CA . PHE B 1 80 ? 29.900 24.750 11.510 1.00 22.97 73 PHE B CA 1
ATOM 2138 C C . PHE B 1 80 ? 30.636 23.459 11.905 1.00 22.99 73 PHE B C 1
ATOM 2139 O O . PHE B 1 80 ? 31.308 22.852 11.058 1.00 23.56 73 PHE B O 1
ATOM 2147 N N . ASP B 1 81 ? 30.472 23.030 13.170 1.00 22.60 74 ASP B N 1
ATOM 2148 C CA . ASP B 1 81 ? 31.103 21.785 13.651 1.00 22.78 74 ASP B CA 1
ATOM 2149 C C . ASP B 1 81 ? 30.620 20.548 12.822 1.00 23.34 74 ASP B C 1
ATOM 2150 O O . ASP B 1 81 ? 31.383 19.588 12.553 1.00 22.26 74 ASP B O 1
ATOM 2155 N N . VAL B 1 82 ? 29.325 20.559 12.484 1.00 22.89 75 VAL B N 1
ATOM 2156 C CA . VAL B 1 82 ? 28.735 19.437 11.758 1.00 23.82 75 VAL B CA 1
ATOM 2157 C C . VAL B 1 82 ? 29.293 19.373 10.347 1.00 25.20 75 VAL B C 1
ATOM 2158 O O . VAL B 1 82 ? 29.469 18.266 9.805 1.00 25.95 75 VAL B O 1
ATOM 2162 N N . GLU B 1 83 ? 29.589 20.539 9.755 1.00 24.32 76 GLU B N 1
ATOM 2163 C CA . GLU B 1 83 ? 30.175 20.537 8.398 1.00 26.40 76 GLU B CA 1
ATOM 2164 C C . GLU B 1 83 ? 31.554 19.897 8.429 1.00 26.33 76 GLU B C 1
ATOM 2165 O O . GLU B 1 83 ? 31.881 19.072 7.579 1.00 27.60 76 GLU B O 1
ATOM 2171 N N . ILE B 1 84 ? 32.353 20.286 9.421 1.00 25.16 77 ILE B N 1
ATOM 2172 C CA . ILE B 1 84 ? 33.670 19.731 9.624 1.00 24.92 77 ILE B CA 1
ATOM 2173 C C . ILE B 1 84 ? 33.555 18.219 9.741 1.00 25.50 77 ILE B C 1
ATOM 2174 O O . ILE B 1 84 ? 34.272 17.499 9.050 1.00 26.57 77 ILE B O 1
ATOM 2179 N N . ALA B 1 85 ? 32.613 17.759 10.564 1.00 24.25 78 ALA B N 1
ATOM 2180 C CA . ALA B 1 85 ? 32.405 16.335 10.796 1.00 24.97 78 ALA B CA 1
ATOM 2181 C C . ALA B 1 85 ? 32.098 15.587 9.457 1.00 26.63 78 ALA B C 1
ATOM 2182 O O . ALA B 1 85 ? 32.640 14.504 9.199 1.00 27.18 78 ALA B O 1
ATOM 2184 N N . LYS B 1 86 ? 31.304 16.215 8.602 1.00 26.25 79 LYS B N 1
ATOM 2185 C CA . LYS B 1 86 ? 30.852 15.578 7.389 1.00 29.34 79 LYS B CA 1
ATOM 2186 C C . LYS B 1 86 ? 32.011 15.439 6.418 1.00 30.23 79 LYS B C 1
ATOM 2187 O O . LYS B 1 86 ? 32.127 14.424 5.698 1.00 30.99 79 LYS B O 1
ATOM 2193 N N . ASP B 1 87 ? 32.883 16.444 6.427 1.00 29.83 80 ASP B N 1
ATOM 2194 C CA . ASP B 1 87 ? 34.090 16.398 5.614 1.00 31.64 80 ASP B CA 1
ATOM 2195 C C . ASP B 1 87 ? 35.034 15.261 6.068 1.00 31.18 80 ASP B C 1
ATOM 2196 O O . ASP B 1 87 ? 35.611 14.545 5.243 1.00 31.99 80 ASP B O 1
ATOM 2201 N N . LEU B 1 88 ? 35.177 15.092 7.381 1.00 29.48 81 LEU B N 1
ATOM 2202 C CA . LEU B 1 88 ? 35.990 14.028 7.919 1.00 30.07 81 LEU B CA 1
ATOM 2203 C C . LEU B 1 88 ? 35.450 12.686 7.449 1.00 30.98 81 LEU B C 1
ATOM 2204 O O . LEU B 1 88 ? 36.198 11.850 6.931 1.00 32.09 81 LEU B O 1
ATOM 2209 N N . ALA B 1 89 ? 34.138 12.488 7.604 1.00 30.85 82 ALA B N 1
ATOM 2210 C CA . ALA B 1 89 ? 33.495 11.228 7.266 1.00 31.53 82 ALA B CA 1
ATOM 2211 C C . ALA B 1 89 ? 33.631 10.912 5.773 1.00 33.38 82 ALA B C 1
ATOM 2212 O O . ALA B 1 89 ? 33.951 9.774 5.378 1.00 34.28 82 ALA B O 1
ATOM 2214 N N . LYS B 1 90 ? 33.419 11.918 4.948 1.00 33.56 83 LYS B N 1
ATOM 2215 C CA . LYS B 1 90 ? 33.653 11.733 3.529 1.00 35.90 83 LYS B CA 1
ATOM 2216 C C . LYS B 1 90 ? 35.090 11.175 3.271 1.00 36.48 83 LYS B C 1
ATOM 2217 O O . LYS B 1 90 ? 35.246 10.177 2.545 1.00 36.73 83 LYS B O 1
ATOM 2223 N N . ASP B 1 91 ? 36.110 11.802 3.880 1.00 35.00 84 ASP B N 1
ATOM 2224 C CA . ASP B 1 91 ? 37.513 11.446 3.611 1.00 36.45 84 ASP B CA 1
ATOM 2225 C C . ASP B 1 91 ? 37.828 10.065 4.160 1.00 36.97 84 ASP B C 1
ATOM 2226 O O . ASP B 1 91 ? 38.491 9.250 3.506 1.00 37.48 84 ASP B O 1
ATOM 2231 N N . LEU B 1 92 ? 37.337 9.811 5.373 1.00 35.91 85 LEU B N 1
ATOM 2232 C CA . LEU B 1 92 ? 37.606 8.562 6.071 1.00 36.18 85 LEU B CA 1
ATOM 2233 C C . LEU B 1 92 ? 36.841 7.401 5.443 1.00 37.43 85 LEU B C 1
ATOM 2234 O O . LEU B 1 92 ? 37.412 6.356 5.183 1.00 38.16 85 LEU B O 1
ATOM 2239 N N . LEU B 1 93 ? 35.556 7.609 5.165 1.00 37.44 86 LEU B N 1
ATOM 2240 C CA . LEU B 1 93 ? 34.663 6.498 4.839 1.00 38.56 86 LEU B CA 1
ATOM 2241 C C . LEU B 1 93 ? 34.092 6.568 3.440 1.00 40.11 86 LEU B C 1
ATOM 2242 O O . LEU B 1 93 ? 33.463 5.601 2.973 1.00 41.90 86 LEU B O 1
ATOM 2247 N N . GLY B 1 94 ? 34.300 7.707 2.772 1.00 39.89 87 GLY B N 1
ATOM 2248 C CA . GLY B 1 94 ? 33.909 7.839 1.352 1.00 41.49 87 GLY B CA 1
ATOM 2249 C C . GLY B 1 94 ? 32.567 8.509 1.125 1.00 41.69 87 GLY B C 1
ATOM 2250 O O . GLY B 1 94 ? 32.165 8.687 -0.015 1.00 43.29 87 GLY B O 1
ATOM 2251 N N . SER B 1 95 ? 31.867 8.858 2.208 1.00 39.95 88 SER B N 1
ATOM 2252 C CA . SER B 1 95 ? 30.564 9.552 2.109 1.00 40.48 88 SER B CA 1
ATOM 2253 C C . SER B 1 95 ? 30.273 10.398 3.375 1.00 38.05 88 SER B C 1
ATOM 2254 O O . SER B 1 95 ? 30.473 9.912 4.491 1.00 37.21 88 SER B O 1
ATOM 2257 N N . PRO B 1 96 ? 29.800 11.658 3.197 1.00 37.67 89 PRO B N 1
ATOM 2258 C CA . PRO B 1 96 ? 29.527 12.479 4.393 1.00 35.44 89 PRO B CA 1
ATOM 2259 C C . PRO B 1 96 ? 28.375 11.899 5.239 1.00 35.89 89 PRO B C 1
ATOM 2260 O O . PRO B 1 96 ? 28.153 12.305 6.372 1.00 35.33 89 PRO B O 1
ATOM 2264 N N . ASP B 1 97 ? 27.665 10.930 4.695 1.00 37.90 90 ASP B N 1
ATOM 2265 C CA . ASP B 1 97 ? 26.492 10.388 5.377 1.00 39.46 90 ASP B CA 1
ATOM 2266 C C . ASP B 1 97 ? 26.863 9.289 6.389 1.00 39.46 90 ASP B C 1
ATOM 2267 O O . ASP B 1 97 ? 25.968 8.741 7.063 1.00 39.74 90 ASP B O 1
ATOM 2272 N N . LYS B 1 98 ? 28.163 8.951 6.449 1.00 38.43 91 LYS B N 1
ATOM 2273 C CA . LYS B 1 98 ? 28.670 7.909 7.354 1.00 38.48 91 LYS B CA 1
ATOM 2274 C C . LYS B 1 98 ? 29.059 8.385 8.781 1.00 36.12 91 LYS B C 1
ATOM 2275 O O . LYS B 1 98 ? 29.872 7.757 9.434 1.00 35.64 91 LYS B O 1
ATOM 2281 N N . VAL B 1 99 ? 28.483 9.491 9.250 1.00 35.00 92 VAL B N 1
ATOM 2282 C CA . VAL B 1 99 ? 28.638 9.910 10.645 1.00 32.96 92 VAL B CA 1
ATOM 2283 C C . VAL B 1 99 ? 27.370 9.531 11.372 1.00 33.29 92 VAL B C 1
ATOM 2284 O O . VAL B 1 99 ? 26.275 9.871 10.942 1.00 34.10 92 VAL B O 1
ATOM 2288 N N . GLU B 1 100 ? 27.515 8.835 12.472 1.00 32.67 93 GLU B N 1
ATOM 2289 C CA . GLU B 1 100 ? 26.460 8.744 13.449 1.00 33.18 93 GLU B CA 1
ATOM 2290 C C . GLU B 1 100 ? 26.686 9.948 14.415 1.00 30.11 93 GLU B C 1
ATOM 2291 O O . GLU B 1 100 ? 27.678 9.978 15.159 1.00 29.37 93 GLU B O 1
ATOM 2297 N N . PHE B 1 101 ? 25.840 10.974 14.347 1.00 28.40 94 PHE B N 1
ATOM 2298 C CA . PHE B 1 101 ? 25.970 12.110 15.278 1.00 26.35 94 PHE B CA 1
ATOM 2299 C C . PHE B 1 101 ? 25.392 11.767 16.645 1.00 26.40 94 PHE B C 1
ATOM 2300 O O . PHE B 1 101 ? 24.289 11.276 16.744 1.00 27.46 94 PHE B O 1
ATOM 2308 N N . VAL B 1 102 ? 26.138 12.047 17.702 1.00 25.42 95 VAL B N 1
ATOM 2309 C CA . VAL B 1 102 ? 25.660 11.791 19.070 1.00 25.48 95 VAL B CA 1
ATOM 2310 C C . VAL B 1 102 ? 25.557 13.141 19.750 1.00 24.46 95 VAL B C 1
ATOM 2311 O O . VAL B 1 102 ? 26.571 13.807 19.866 1.00 23.88 95 VAL B O 1
ATOM 2315 N N . LEU B 1 103 ? 24.344 13.547 20.146 1.00 24.44 96 LEU B N 1
ATOM 2316 C CA . LEU B 1 103 ? 24.109 14.844 20.799 1.00 23.74 96 LEU B CA 1
ATOM 2317 C C . LEU B 1 103 ? 24.705 14.821 22.170 1.00 24.07 96 LEU B C 1
ATOM 2318 O O . LEU B 1 103 ? 24.464 13.898 22.968 1.00 24.72 96 LEU B O 1
ATOM 2323 N N . THR B 1 104 ? 25.531 15.807 22.433 1.00 23.09 97 THR B N 1
ATOM 2324 C CA . THR B 1 104 ? 26.334 15.751 23.624 1.00 24.46 97 THR B CA 1
ATOM 2325 C C . THR B 1 104 ? 26.174 17.042 24.364 1.00 23.31 97 THR B C 1
ATOM 2326 O O . THR B 1 104 ? 26.409 18.096 23.805 1.00 23.07 97 THR B O 1
ATOM 2330 N N . GLU B 1 105 ? 25.824 16.995 25.619 1.00 23.12 98 GLU B N 1
ATOM 2331 C CA . GLU B 1 105 ? 25.815 18.276 26.305 1.00 23.80 98 GLU B CA 1
ATOM 2332 C C . GLU B 1 105 ? 27.239 18.649 26.811 1.00 22.66 98 GLU B C 1
ATOM 2333 O O . GLU B 1 105 ? 28.186 17.785 26.778 1.00 21.75 98 GLU B O 1
ATOM 2339 N N . ALA B 1 106 ? 27.445 19.919 27.191 1.00 20.47 99 ALA B N 1
ATOM 2340 C CA . ALA B 1 106 ? 28.850 20.375 27.407 1.00 19.22 99 ALA B CA 1
ATOM 2341 C C . ALA B 1 106 ? 29.539 19.492 28.510 1.00 19.84 99 ALA B C 1
ATOM 2342 O O . ALA B 1 106 ? 30.706 19.111 28.381 1.00 20.37 99 ALA B O 1
ATOM 2344 N N . ALA B 1 107 ? 28.797 19.138 29.551 1.00 19.48 100 ALA B N 1
ATOM 2345 C CA . ALA B 1 107 ? 29.404 18.487 30.707 1.00 21.78 100 ALA B CA 1
ATOM 2346 C C . ALA B 1 107 ? 29.765 17.046 30.440 1.00 22.46 100 ALA B C 1
ATOM 2347 O O . ALA B 1 107 ? 30.436 16.460 31.234 1.00 23.41 100 ALA B O 1
ATOM 2349 N N . ASN B 1 108 ? 29.332 16.498 29.306 1.00 23.51 101 ASN B N 1
ATOM 2350 C CA . ASN B 1 108 ? 29.506 15.094 28.993 1.00 24.43 101 ASN B CA 1
ATOM 2351 C C . ASN B 1 108 ? 30.586 14.811 27.939 1.00 24.17 101 ASN B C 1
ATOM 2352 O O . ASN B 1 108 ? 30.902 13.644 27.636 1.00 24.66 101 ASN B O 1
ATOM 2357 N N . ARG B 1 109 ? 31.114 15.857 27.320 1.00 22.01 102 ARG B N 1
ATOM 2358 C CA . ARG B 1 109 ? 32.054 15.669 26.226 1.00 21.46 102 ARG B CA 1
ATOM 2359 C C . ARG B 1 109 ? 33.267 14.779 26.615 1.00 21.99 102 ARG B C 1
ATOM 2360 O O . ARG B 1 109 ? 33.640 13.868 25.866 1.00 21.13 102 ARG B O 1
ATOM 2368 N N . VAL B 1 110 ? 33.860 15.035 27.778 1.00 21.99 103 VAL B N 1
ATOM 2369 C CA . VAL B 1 110 ? 34.973 14.228 28.231 1.00 22.91 103 VAL B CA 1
ATOM 2370 C C . VAL B 1 110 ? 34.551 12.785 28.475 1.00 24.28 103 VAL B C 1
ATOM 2371 O O . VAL B 1 110 ? 35.132 11.871 27.936 1.00 25.11 103 VAL B O 1
ATOM 2375 N N . GLU B 1 111 ? 33.530 12.576 29.275 1.00 25.21 104 GLU B N 1
ATOM 2376 C CA . GLU B 1 111 ? 33.031 11.207 29.505 1.00 27.66 104 GLU B CA 1
ATOM 2377 C C . GLU B 1 111 ? 32.693 10.386 28.222 1.00 27.37 104 GLU B C 1
ATOM 2378 O O . GLU B 1 111 ? 32.944 9.200 28.136 1.00 28.35 104 GLU B O 1
ATOM 2384 N N . TYR B 1 112 ? 32.100 11.015 27.229 1.00 26.52 105 TYR B N 1
ATOM 2385 C CA . TYR B 1 112 ? 31.641 10.330 26.052 1.00 26.94 105 TYR B CA 1
ATOM 2386 C C . TYR B 1 112 ? 32.825 9.849 25.194 1.00 27.56 105 TYR B C 1
ATOM 2387 O O . TYR B 1 112 ? 32.795 8.746 24.629 1.00 27.77 105 TYR B O 1
ATOM 2396 N N . VAL B 1 113 ? 33.870 10.668 25.071 1.00 26.89 106 VAL B N 1
ATOM 2397 C CA . VAL B 1 113 ? 35.004 10.195 24.319 1.00 27.30 106 VAL B CA 1
ATOM 2398 C C . VAL B 1 113 ? 35.860 9.258 25.185 1.00 29.03 106 VAL B C 1
ATOM 2399 O O . VAL B 1 113 ? 36.483 8.329 24.658 1.00 29.70 106 VAL B O 1
ATOM 2403 N N . ARG B 1 114 ? 35.862 9.476 26.507 1.00 28.81 107 ARG B N 1
ATOM 2404 C CA . ARG B 1 114 ? 36.666 8.628 27.392 1.00 30.67 107 ARG B CA 1
ATOM 2405 C C . ARG B 1 114 ? 36.125 7.193 27.456 1.00 31.90 107 ARG B C 1
ATOM 2406 O O . ARG B 1 114 ? 36.895 6.231 27.451 1.00 31.27 107 ARG B O 1
ATOM 2414 N N . SER B 1 115 ? 34.797 7.067 27.465 1.00 32.25 108 SER B N 1
ATOM 2415 C CA . SER B 1 115 ? 34.160 5.779 27.681 1.00 33.85 108 SER B CA 1
ATOM 2416 C C . SER B 1 115 ? 33.945 5.058 26.366 1.00 34.31 108 SER B C 1
ATOM 2417 O O . SER B 1 115 ? 33.490 3.910 26.371 1.00 35.11 108 SER B O 1
ATOM 2420 N N . GLY B 1 116 ? 34.226 5.740 25.240 1.00 33.39 109 GLY B N 1
ATOM 2421 C CA . GLY B 1 116 ? 34.089 5.106 23.911 1.00 32.30 109 GLY B CA 1
ATOM 2422 C C . GLY B 1 116 ? 32.711 5.272 23.313 1.00 32.12 109 GLY B C 1
ATOM 2423 O O . GLY B 1 116 ? 32.413 4.669 22.282 1.00 33.21 109 GLY B O 1
ATOM 2424 N N . LYS B 1 117 ? 31.844 6.060 23.955 1.00 31.34 110 LYS B N 1
ATOM 2425 C CA . LYS B 1 117 ? 30.503 6.313 23.396 1.00 30.96 110 LYS B CA 1
ATOM 2426 C C . LYS B 1 117 ? 30.584 7.094 22.079 1.00 29.17 110 LYS B C 1
ATOM 2427 O O . LYS B 1 117 ? 29.820 6.846 21.163 1.00 29.24 110 LYS B O 1
ATOM 2433 N N . VAL B 1 118 ? 31.534 8.021 21.973 1.00 27.31 111 VAL B N 1
ATOM 2434 C CA . VAL B 1 118 ? 31.920 8.567 20.661 1.00 26.33 111 VAL B CA 1
ATOM 2435 C C . VAL B 1 118 ? 33.390 8.287 20.338 1.00 26.61 111 VAL B C 1
ATOM 2436 O O . VAL B 1 118 ? 34.177 7.988 21.241 1.00 26.21 111 VAL B O 1
ATOM 2440 N N . ASP B 1 119 ? 33.739 8.409 19.059 1.00 26.58 112 ASP B N 1
ATOM 2441 C CA . ASP B 1 119 ? 35.100 8.232 18.553 1.00 27.44 112 ASP B CA 1
ATOM 2442 C C . ASP B 1 119 ? 35.846 9.566 18.548 1.00 26.20 112 ASP B C 1
ATOM 2443 O O . ASP B 1 119 ? 37.077 9.596 18.656 1.00 25.97 112 ASP B O 1
ATOM 2448 N N . LEU B 1 120 ? 35.077 10.652 18.466 1.00 25.32 113 LEU B N 1
ATOM 2449 C CA . LEU B 1 120 ? 35.570 12.000 18.241 1.00 24.32 113 LEU B CA 1
ATOM 2450 C C . LEU B 1 120 ? 34.565 13.003 18.796 1.00 24.16 113 LEU B C 1
ATOM 2451 O O . LEU B 1 120 ? 33.340 12.823 18.645 1.00 25.27 113 LEU B O 1
ATOM 2456 N N . ILE B 1 121 ? 35.077 14.047 19.448 1.00 22.95 114 ILE B N 1
ATOM 2457 C CA . ILE B 1 121 ? 34.285 15.169 19.880 1.00 21.12 114 ILE B CA 1
ATOM 2458 C C . ILE B 1 121 ? 34.489 16.346 18.907 1.00 21.37 114 ILE B C 1
ATOM 2459 O O . ILE B 1 121 ? 35.603 16.780 18.670 1.00 20.68 114 ILE B O 1
ATOM 2464 N N . LEU B 1 122 ? 33.394 16.817 18.322 1.00 21.01 115 LEU B N 1
ATOM 2465 C CA . LEU B 1 122 ? 33.361 18.047 17.598 1.00 21.53 115 LEU B CA 1
ATOM 2466 C C . LEU B 1 122 ? 32.221 18.924 18.194 1.00 20.85 115 LEU B C 1
ATOM 2467 O O . LEU B 1 122 ? 31.461 19.587 17.471 1.00 22.06 115 LEU B O 1
ATOM 2472 N N . ALA B 1 123 ? 32.052 18.861 19.506 1.00 20.58 116 ALA B N 1
ATOM 2473 C CA . ALA B 1 123 ? 30.973 19.645 20.145 1.00 20.50 116 ALA B CA 1
ATOM 2474 C C . ALA B 1 123 ? 31.616 20.944 20.617 1.00 19.67 116 ALA B C 1
ATOM 2475 O O . ALA B 1 123 ? 31.843 21.134 21.809 1.00 18.98 116 ALA B O 1
ATOM 2477 N N . ASN B 1 124 ? 31.940 21.783 19.624 1.00 20.04 117 ASN B N 1
ATOM 2478 C CA . ASN B 1 124 ? 32.523 23.134 19.766 1.00 19.97 117 ASN B CA 1
ATOM 2479 C C . ASN B 1 124 ? 33.363 23.315 21.044 1.00 19.13 117 ASN B C 1
ATOM 2480 O O . ASN B 1 124 ? 33.032 24.142 21.902 1.00 19.01 117 ASN B O 1
ATOM 2485 N N . PHE B 1 125 ? 34.482 22.578 21.098 1.00 18.62 118 PHE B N 1
ATOM 2486 C CA . PHE B 1 125 ? 35.145 22.188 22.349 1.00 18.36 118 PHE B CA 1
ATOM 2487 C C . PHE B 1 125 ? 36.457 22.985 22.602 1.00 18.20 118 PHE B C 1
ATOM 2488 O O . PHE B 1 125 ? 37.470 22.794 21.924 1.00 20.10 118 PHE B O 1
ATOM 2496 N N . THR B 1 126 ? 36.450 23.862 23.578 1.00 17.17 119 THR B N 1
ATOM 2497 C CA . THR B 1 126 ? 37.618 24.670 23.828 1.00 17.24 119 THR B CA 1
ATOM 2498 C C . THR B 1 126 ? 38.711 23.805 24.449 1.00 18.09 119 THR B C 1
ATOM 2499 O O . THR B 1 126 ? 38.447 22.995 25.366 1.00 16.44 119 THR B O 1
ATOM 2503 N N . GLN B 1 127 ? 39.924 23.991 23.924 1.00 18.47 120 GLN B N 1
ATOM 2504 C CA . GLN B 1 127 ? 41.108 23.293 24.407 1.00 20.51 120 GLN B CA 1
ATOM 2505 C C . GLN B 1 127 ? 41.579 24.015 25.650 1.00 19.48 120 GLN B C 1
ATOM 2506 O O . GLN B 1 127 ? 41.752 25.184 25.614 1.00 19.53 120 GLN B O 1
ATOM 2512 N N . THR B 1 128 ? 41.776 23.316 26.747 1.00 21.09 121 THR B N 1
ATOM 2513 C CA . THR B 1 128 ? 42.419 23.931 27.928 1.00 23.15 121 THR B CA 1
ATOM 2514 C C . THR B 1 128 ? 43.437 22.951 28.501 1.00 24.32 121 THR B C 1
ATOM 2515 O O . THR B 1 128 ? 43.320 21.739 28.299 1.00 24.52 121 THR B O 1
ATOM 2519 N N . PRO B 1 129 ? 44.420 23.461 29.246 1.00 26.05 122 PRO B N 1
ATOM 2520 C CA . 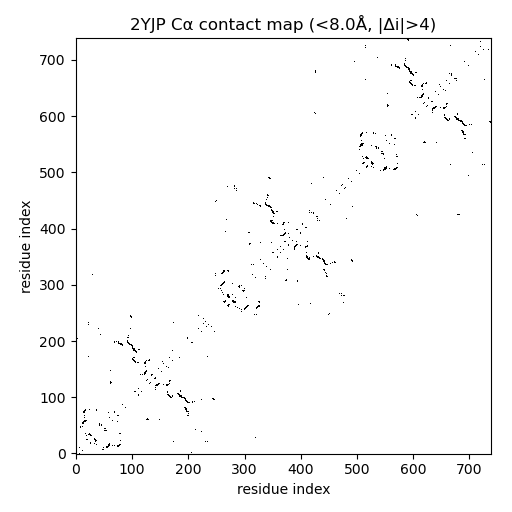PRO B 1 129 ? 45.381 22.526 29.896 1.00 27.85 122 PRO B CA 1
ATOM 2521 C C . PRO B 1 129 ? 44.691 21.465 30.769 1.00 27.99 122 PRO B C 1
ATOM 2522 O O . PRO B 1 129 ? 45.105 20.309 30.758 1.00 28.32 122 PRO B O 1
ATOM 2526 N N . GLU B 1 130 ? 43.637 21.827 31.486 1.00 27.43 123 GLU B N 1
ATOM 2527 C CA . GLU B 1 130 ? 43.001 20.826 32.372 1.00 28.87 123 GLU B CA 1
ATOM 2528 C C . GLU B 1 130 ? 42.226 19.754 31.595 1.00 26.77 123 GLU B C 1
ATOM 2529 O O . GLU B 1 130 ? 42.263 18.593 31.962 1.00 27.12 123 GLU B O 1
ATOM 2535 N N . ARG B 1 131 ? 41.531 20.155 30.546 1.00 24.46 124 ARG B N 1
ATOM 2536 C CA . ARG B 1 131 ? 40.901 19.213 29.609 1.00 24.00 124 ARG B CA 1
ATOM 2537 C C . ARG B 1 131 ? 41.916 18.315 28.840 1.00 24.34 124 ARG B C 1
ATOM 2538 O O . ARG B 1 131 ? 41.641 17.144 28.551 1.00 23.62 124 ARG B O 1
ATOM 2546 N N . ALA B 1 132 ? 43.077 18.883 28.501 1.00 24.08 125 ALA B N 1
ATOM 2547 C CA . ALA B 1 132 ? 44.138 18.113 27.839 1.00 25.01 125 ALA B CA 1
ATOM 2548 C C . ALA B 1 132 ? 44.746 17.026 28.784 1.00 26.66 125 ALA B C 1
ATOM 2549 O O . ALA B 1 132 ? 45.467 16.146 28.330 1.00 27.42 125 ALA B O 1
ATOM 2551 N N . GLU B 1 133 ? 44.445 17.070 30.093 1.00 27.33 126 GLU B N 1
ATOM 2552 C CA . GLU B 1 133 ? 44.844 15.958 30.981 1.00 29.23 126 GLU B CA 1
ATOM 2553 C C . GLU B 1 133 ? 43.922 14.758 30.838 1.00 28.87 126 GLU B C 1
ATOM 2554 O O . GLU B 1 133 ? 44.295 13.642 31.260 1.00 30.36 126 GLU B O 1
ATOM 2560 N N . ALA B 1 134 ? 42.714 14.987 30.287 1.00 26.62 127 ALA B N 1
ATOM 2561 C CA . ALA B 1 134 ? 41.705 13.940 30.158 1.00 26.61 127 ALA B CA 1
ATOM 2562 C C . ALA B 1 134 ? 41.452 13.414 28.703 1.00 26.41 127 ALA B C 1
ATOM 2563 O O . ALA B 1 134 ? 40.963 12.294 28.523 1.00 26.04 127 ALA B O 1
ATOM 2565 N N . VAL B 1 135 ? 41.727 14.245 27.688 1.00 24.31 128 VAL B N 1
ATOM 2566 C CA . VAL B 1 135 ? 41.475 13.873 26.310 1.00 24.01 128 VAL B CA 1
ATOM 2567 C C . VAL B 1 135 ? 42.604 14.444 25.439 1.00 24.45 128 VAL B C 1
ATOM 2568 O O . VAL B 1 135 ? 43.352 15.301 25.900 1.00 24.16 128 VAL B O 1
ATOM 2572 N N . ASP B 1 136 ? 42.737 13.968 24.205 1.00 24.38 129 ASP B N 1
ATOM 2573 C CA . ASP B 1 136 ? 43.749 14.530 23.308 1.00 25.12 129 ASP B CA 1
ATOM 2574 C C . ASP B 1 136 ? 43.059 15.446 22.305 1.00 24.11 129 ASP B C 1
ATOM 2575 O O . ASP B 1 136 ? 42.138 15.060 21.626 1.00 24.10 129 ASP B O 1
ATOM 2580 N N . PHE B 1 137 ? 43.513 16.682 22.213 1.00 23.95 130 PHE B N 1
ATOM 2581 C CA . PHE B 1 137 ? 43.007 17.604 21.207 1.00 23.12 130 PHE B CA 1
ATOM 2582 C C . PHE B 1 137 ? 43.814 17.599 19.929 1.00 23.77 130 PHE B C 1
ATOM 2583 O O . PHE B 1 137 ? 45.019 17.682 19.974 1.00 24.01 130 PHE B O 1
ATOM 2591 N N . ALA B 1 138 ? 43.135 17.557 18.784 1.00 23.33 131 ALA B N 1
ATOM 2592 C CA . ALA B 1 138 ? 43.811 17.694 17.493 1.00 23.86 131 ALA B CA 1
ATOM 2593 C C . ALA B 1 138 ? 44.054 19.183 17.174 1.00 23.82 131 ALA B C 1
ATOM 2594 O O . ALA B 1 138 ? 43.758 20.027 18.012 1.00 22.66 131 ALA B O 1
ATOM 2596 N N . ASP B 1 139 ? 44.595 19.489 15.986 1.00 24.84 132 ASP B N 1
ATOM 2597 C CA . ASP B 1 139 ? 44.787 20.847 15.511 1.00 26.41 132 ASP B CA 1
ATOM 2598 C C . ASP B 1 139 ? 43.479 21.621 15.600 1.00 25.14 132 ASP B C 1
ATOM 2599 O O . ASP B 1 139 ? 42.414 21.122 15.199 1.00 23.69 132 ASP B O 1
ATOM 2604 N N . PRO B 1 140 ? 43.565 22.853 16.107 1.00 24.74 133 PRO B N 1
ATOM 2605 C CA . PRO B 1 140 ? 42.395 23.711 16.283 1.00 24.14 133 PRO B CA 1
ATOM 2606 C C . PRO B 1 140 ? 41.820 24.173 14.928 1.00 24.94 133 PRO B C 1
ATOM 2607 O O . PRO B 1 140 ? 42.578 24.329 13.957 1.00 25.74 133 PRO B O 1
ATOM 2611 N N . TYR B 1 141 ? 40.510 24.402 14.873 1.00 23.97 134 TYR B N 1
ATOM 2612 C CA . TYR B 1 141 ? 39.896 24.980 13.667 1.00 24.83 134 TYR B CA 1
ATOM 2613 C C . TYR B 1 141 ? 39.281 26.363 13.909 1.00 24.61 134 TYR B C 1
ATOM 2614 O O . TYR B 1 141 ? 38.996 27.116 12.969 1.00 24.91 134 TYR B O 1
ATOM 2623 N N . MET B 1 142 ? 39.097 26.718 15.166 1.00 24.24 135 MET B N 1
ATOM 2624 C CA . MET B 1 142 ? 38.545 28.034 15.435 1.00 24.11 135 MET B CA 1
ATOM 2625 C C . MET B 1 142 ? 39.038 28.601 16.740 1.00 24.04 135 MET B C 1
ATOM 2626 O O . MET B 1 142 ? 39.711 27.899 17.520 1.00 24.11 135 MET B O 1
ATOM 2631 N N . LYS B 1 143 ? 38.782 29.887 16.956 1.00 24.16 136 LYS B N 1
ATOM 2632 C CA . LYS B 1 143 ? 39.146 30.540 18.235 1.00 24.52 136 LYS B CA 1
ATOM 2633 C C . LYS B 1 143 ? 37.973 31.295 18.874 1.00 22.96 136 LYS B C 1
ATOM 2634 O O . LYS B 1 143 ? 37.084 31.717 18.213 1.00 22.58 136 LYS B O 1
ATOM 2640 N N . VAL B 1 144 ? 37.994 31.468 20.179 1.00 22.33 137 VAL B N 1
ATOM 2641 C CA . VAL B 1 144 ? 36.850 32.031 20.811 1.00 20.81 137 VAL B CA 1
ATOM 2642 C C . VAL B 1 144 ? 37.246 32.599 22.158 1.00 20.89 137 VAL B C 1
ATOM 2643 O O . VAL B 1 144 ? 38.159 32.074 22.859 1.00 22.09 137 VAL B O 1
ATOM 2647 N N . ALA B 1 145 ? 36.640 33.726 22.500 1.00 20.39 138 ALA B N 1
ATOM 2648 C CA . ALA B 1 145 ? 36.798 34.290 23.855 1.00 20.06 138 ALA B CA 1
ATOM 2649 C C . ALA B 1 145 ? 35.433 34.152 24.559 1.00 19.18 138 ALA B C 1
ATOM 2650 O O . ALA B 1 145 ? 34.443 33.831 23.914 1.00 19.28 138 ALA B O 1
ATOM 2652 N N . LEU B 1 146 ? 35.399 34.334 25.873 1.00 18.38 139 LEU B N 1
ATOM 2653 C CA . LEU B 1 146 ? 34.126 34.399 26.587 1.00 18.23 139 LEU B CA 1
ATOM 2654 C C . LEU B 1 146 ? 33.564 35.825 26.536 1.00 18.03 139 LEU B C 1
ATOM 2655 O O . LEU B 1 146 ? 34.338 36.763 26.347 1.00 18.50 139 LEU B O 1
ATOM 2660 N N . GLY B 1 147 ? 32.250 35.952 26.681 1.00 16.97 140 GLY B N 1
ATOM 2661 C CA . GLY B 1 147 ? 31.602 37.260 26.823 1.00 17.57 140 GLY B CA 1
ATOM 2662 C C . GLY B 1 147 ? 30.478 37.117 27.813 1.00 17.32 140 GLY B C 1
ATOM 2663 O O . GLY B 1 147 ? 30.239 36.004 28.315 1.00 17.74 140 GLY B O 1
ATOM 2664 N N . VAL B 1 148 ? 29.706 38.177 28.027 1.00 17.76 141 VAL B N 1
ATOM 2665 C CA . VAL B 1 148 ? 28.564 38.105 28.974 1.00 17.16 141 VAL B CA 1
ATOM 2666 C C . VAL B 1 148 ? 27.438 38.845 28.360 1.00 17.43 141 VAL B C 1
ATOM 2667 O O . VAL B 1 148 ? 27.663 39.939 27.826 1.00 17.27 141 VAL B O 1
ATOM 2671 N N . VAL B 1 149 ? 26.229 38.261 28.409 1.00 17.53 142 VAL B N 1
ATOM 2672 C CA . VAL B 1 149 ? 25.053 38.859 27.795 1.00 16.39 142 VAL B CA 1
ATOM 2673 C C . VAL B 1 149 ? 24.080 39.228 28.915 1.00 17.37 142 VAL B C 1
ATOM 2674 O O . VAL B 1 149 ? 24.017 38.506 29.944 1.00 16.48 142 VAL B O 1
ATOM 2678 N N . SER B 1 150 ? 23.379 40.364 28.732 1.00 16.53 143 SER B N 1
ATOM 2679 C CA . SER B 1 150 ? 22.406 40.843 29.722 1.00 16.59 143 SER B CA 1
ATOM 2680 C C . SER B 1 150 ? 21.348 41.683 29.054 1.00 17.31 143 SER B C 1
ATOM 2681 O O . SER B 1 150 ? 21.550 42.158 27.950 1.00 16.35 143 SER B O 1
ATOM 2684 N N . PRO B 1 151 ? 20.220 41.904 29.733 1.00 18.47 144 PRO B N 1
ATOM 2685 C CA . PRO B 1 151 ? 19.208 42.688 29.074 1.00 19.33 144 PRO B CA 1
ATOM 2686 C C . PRO B 1 151 ? 19.624 44.130 28.875 1.00 20.63 144 PRO B C 1
ATOM 2687 O O . PRO B 1 151 ? 20.357 44.679 29.724 1.00 21.46 144 PRO B O 1
ATOM 2691 N N . LYS B 1 152 ? 19.146 44.738 27.782 1.00 21.22 145 LYS B N 1
ATOM 2692 C CA . LYS B 1 152 ? 19.467 46.131 27.429 1.00 21.62 145 LYS B CA 1
ATOM 2693 C C . LYS B 1 152 ? 18.956 47.131 28.500 1.00 23.41 145 LYS B C 1
ATOM 2694 O O . LYS B 1 152 ? 19.524 48.212 28.705 1.00 23.84 145 LYS B O 1
ATOM 2700 N N . ASN B 1 153 ? 17.888 46.793 29.190 1.00 23.53 146 ASN B N 1
ATOM 2701 C CA . ASN B 1 153 ? 17.436 47.726 30.195 1.00 26.03 146 ASN B CA 1
ATOM 2702 C C . ASN B 1 153 ? 18.242 47.624 31.554 1.00 26.56 146 ASN B C 1
ATOM 2703 O O . ASN B 1 153 ? 17.998 48.376 32.500 1.00 27.72 146 ASN B O 1
ATOM 2708 N N . LYS B 1 154 ? 19.188 46.689 31.635 1.00 25.31 147 LYS B N 1
ATOM 2709 C CA . LYS B 1 154 ? 19.954 46.451 32.856 1.00 25.40 147 LYS B CA 1
ATOM 2710 C C . LYS B 1 154 ? 21.286 45.834 32.451 1.00 23.81 147 LYS B C 1
ATOM 2711 O O . LYS B 1 154 ? 21.593 44.715 32.842 1.00 23.02 147 LYS B O 1
ATOM 2714 N N . PRO B 1 155 ? 22.083 46.572 31.632 1.00 23.65 148 PRO B N 1
ATOM 2715 C CA . PRO B 1 155 ? 23.295 45.963 31.094 1.00 22.27 148 PRO B CA 1
ATOM 2716 C C . PRO B 1 155 ? 24.329 45.664 32.167 1.00 22.00 148 PRO B C 1
ATOM 2717 O O . PRO B 1 155 ? 24.544 46.470 33.079 1.00 22.69 148 PRO B O 1
ATOM 2721 N N . ILE B 1 156 ? 24.971 44.518 32.055 1.00 19.73 149 ILE B N 1
ATOM 2722 C CA . ILE B 1 156 ? 26.064 44.220 32.950 1.00 19.92 149 ILE B CA 1
ATOM 2723 C C . ILE B 1 156 ? 27.396 44.386 32.218 1.00 19.99 149 ILE B C 1
ATOM 2724 O O . ILE B 1 156 ? 27.680 43.656 31.224 1.00 19.01 149 ILE B O 1
ATOM 2729 N N . THR B 1 157 ? 28.219 45.298 32.738 1.00 19.93 150 THR B N 1
ATOM 2730 C CA . THR B 1 157 ? 29.522 45.588 32.176 1.00 20.91 150 THR B CA 1
ATOM 2731 C C . THR B 1 157 ? 30.691 45.319 33.116 1.00 22.96 150 THR B C 1
ATOM 2732 O O . THR B 1 157 ? 31.839 45.258 32.683 1.00 23.72 150 THR B O 1
ATOM 2736 N N . ASP B 1 158 ? 30.431 45.164 34.404 1.00 23.91 151 ASP B N 1
ATOM 2737 C CA . ASP B 1 158 ? 31.521 44.810 35.316 1.00 25.54 151 ASP B CA 1
ATOM 2738 C C . ASP B 1 158 ? 31.137 43.732 36.383 1.00 25.82 151 ASP B C 1
ATOM 2739 O O . ASP B 1 158 ? 29.985 43.370 36.532 1.00 25.32 151 ASP B O 1
ATOM 2744 N N . MET B 1 159 ? 32.113 43.203 37.095 1.00 26.97 152 MET B N 1
ATOM 2745 C CA . MET B 1 159 ? 31.867 42.153 38.080 1.00 27.30 152 MET B CA 1
ATOM 2746 C C . MET B 1 159 ? 31.205 42.645 39.352 1.00 28.50 152 MET B C 1
ATOM 2747 O O . MET B 1 159 ? 30.447 41.912 39.986 1.00 28.35 152 MET B O 1
ATOM 2752 N N . ALA B 1 160 ? 31.477 43.887 39.745 1.00 29.29 153 ALA B N 1
ATOM 2753 C CA . ALA B 1 160 ? 30.864 44.407 40.937 1.00 30.87 153 ALA B CA 1
ATOM 2754 C C . ALA B 1 160 ? 29.339 44.404 40.786 1.00 30.78 153 ALA B C 1
ATOM 2755 O O . ALA B 1 160 ? 28.610 44.384 41.805 1.00 31.45 153 ALA B O 1
ATOM 2757 N N . GLN B 1 161 ? 28.863 44.477 39.537 1.00 29.73 154 GLN B N 1
ATOM 2758 C CA . GLN B 1 161 ? 27.427 44.535 39.302 1.00 30.57 154 GLN B CA 1
ATOM 2759 C C . GLN B 1 161 ? 26.851 43.125 39.512 1.00 31.53 154 GLN B C 1
ATOM 2760 O O . GLN B 1 161 ? 25.659 42.958 39.693 1.00 31.91 154 GLN B O 1
ATOM 2766 N N . LEU B 1 162 ? 27.726 42.125 39.512 1.00 33.18 155 LEU B N 1
ATOM 2767 C CA . LEU B 1 162 ? 27.349 40.712 39.662 1.00 35.31 155 LEU B CA 1
ATOM 2768 C C . LEU B 1 162 ? 27.328 40.292 41.123 1.00 39.98 155 LEU B C 1
ATOM 2769 O O . LEU B 1 162 ? 26.256 39.917 41.648 1.00 41.75 155 LEU B O 1
ATOM 2774 N N . LYS B 1 163 ? 28.510 40.386 41.762 1.00 43.29 156 LYS B N 1
ATOM 2775 C CA . LYS B 1 163 ? 28.752 40.032 43.179 1.00 46.13 156 LYS B CA 1
ATOM 2776 C C . LYS B 1 163 ? 27.483 39.853 44.040 1.00 47.65 156 LYS B C 1
ATOM 2777 O O . LYS B 1 163 ? 27.415 38.912 44.840 1.00 48.88 156 LYS B O 1
ATOM 2783 N N . ASP B 1 164 ? 26.498 40.728 43.932 1.00 47.97 157 ASP B N 1
ATOM 2784 C CA . ASP B 1 164 ? 25.266 40.418 44.649 1.00 49.61 157 ASP B CA 1
ATOM 2785 C C . ASP B 1 164 ? 24.470 39.208 44.130 1.00 48.02 157 ASP B C 1
ATOM 2786 O O . ASP B 1 164 ? 23.959 38.448 44.890 1.00 49.19 157 ASP B O 1
ATOM 2791 N N . GLN B 1 165 ? 24.458 39.038 42.819 1.00 44.21 158 GLN B N 1
ATOM 2792 C CA . GLN B 1 165 ? 23.378 38.531 42.041 1.00 40.80 158 GLN B CA 1
ATOM 2793 C C . GLN B 1 165 ? 23.674 37.239 41.362 1.00 36.48 158 GLN B C 1
ATOM 2794 O O . GLN B 1 165 ? 24.612 36.618 41.677 1.00 36.15 158 GLN B O 1
ATOM 2800 N N . THR B 1 166 ? 22.829 36.798 40.462 1.00 28.08 159 THR B N 1
ATOM 2801 C CA . THR B 1 166 ? 22.989 35.454 39.879 1.00 24.92 159 THR B CA 1
ATOM 2802 C C . THR B 1 166 ? 23.421 35.522 38.453 1.00 22.94 159 THR B C 1
ATOM 2803 O O . THR B 1 166 ? 22.792 36.205 37.644 1.00 23.15 159 THR B O 1
ATOM 2807 N N . LEU B 1 167 ? 24.489 34.799 38.136 1.00 21.62 160 LEU B N 1
ATOM 2808 C CA . LEU B 1 167 ? 24.980 34.654 36.757 1.00 19.82 160 LEU B CA 1
ATOM 2809 C C . LEU B 1 167 ? 24.662 33.276 36.182 1.00 19.51 160 LEU B C 1
ATOM 2810 O O . LEU B 1 167 ? 24.821 32.263 36.852 1.00 20.59 160 LEU B O 1
ATOM 2815 N N . LEU B 1 168 ? 24.165 33.232 34.953 1.00 18.89 161 LEU B N 1
ATOM 2816 C CA . LEU B 1 168 ? 23.735 31.951 34.405 1.00 18.41 161 LEU B CA 1
ATOM 2817 C C . LEU B 1 168 ? 24.821 31.401 33.592 1.00 18.24 161 LEU B C 1
ATOM 2818 O O . LEU B 1 168 ? 25.439 32.158 32.807 1.00 18.42 161 LEU B O 1
ATOM 2823 N N . VAL B 1 169 ? 25.056 30.093 33.713 1.00 17.79 162 VAL B N 1
ATOM 2824 C CA . VAL B 1 169 ? 25.965 29.440 32.792 1.00 16.39 162 VAL B CA 1
ATOM 2825 C C . VAL B 1 169 ? 25.449 28.030 32.409 1.00 18.07 162 VAL B C 1
ATOM 2826 O O . VAL B 1 169 ? 24.694 27.381 33.151 1.00 18.26 162 VAL B O 1
ATOM 2830 N N . ASN B 1 170 ? 25.930 27.528 31.282 1.00 17.22 163 ASN B N 1
ATOM 2831 C CA . ASN B 1 170 ? 25.731 26.138 30.886 1.00 17.88 163 ASN B CA 1
ATOM 2832 C C . ASN B 1 170 ? 26.800 25.353 31.652 1.00 18.88 163 ASN B C 1
ATOM 2833 O O . ASN B 1 170 ? 28.002 25.701 31.641 1.00 18.46 163 ASN B O 1
ATOM 2838 N N . LYS B 1 171 ? 26.353 24.339 32.380 1.00 19.84 164 LYS B N 1
ATOM 2839 C CA . LYS B 1 171 ? 27.220 23.521 33.186 1.00 20.97 164 LYS B CA 1
ATOM 2840 C C . LYS B 1 171 ? 28.270 22.848 32.294 1.00 20.56 164 LYS B C 1
ATOM 2841 O O . LYS B 1 171 ? 27.950 22.299 31.248 1.00 20.72 164 LYS B O 1
ATOM 2845 N N . GLY B 1 172 ? 29.525 22.923 32.714 1.00 20.51 165 GLY B N 1
ATOM 2846 C CA . GLY B 1 172 ? 30.616 22.172 32.076 1.00 20.88 165 GLY B CA 1
ATOM 2847 C C . GLY B 1 172 ? 31.267 22.993 30.979 1.00 19.99 165 GLY B C 1
ATOM 2848 O O . GLY B 1 172 ? 32.100 22.465 30.229 1.00 20.65 165 GLY B O 1
ATOM 2849 N N . THR B 1 173 ? 30.913 24.265 30.876 1.00 17.52 166 THR B N 1
ATOM 2850 C CA . THR B 1 173 ? 31.526 25.099 29.867 1.00 17.24 166 THR B CA 1
ATOM 2851 C C . THR B 1 173 ? 32.710 25.878 30.394 1.00 17.21 166 THR B C 1
ATOM 2852 O O . THR B 1 173 ? 32.909 25.996 31.615 1.00 16.43 166 THR B O 1
ATOM 2856 N N . THR B 1 174 ? 33.511 26.427 29.485 1.00 17.30 167 THR B N 1
ATOM 2857 C CA . THR B 1 174 ? 34.640 27.274 29.952 1.00 17.91 167 THR B CA 1
ATOM 2858 C C . THR B 1 174 ? 34.158 28.478 30.814 1.00 17.32 167 THR B C 1
ATOM 2859 O O . THR B 1 174 ? 34.861 28.883 31.723 1.00 17.86 167 THR B O 1
ATOM 2863 N N . ALA B 1 175 ? 32.968 29.010 30.514 1.00 16.68 168 ALA B N 1
ATOM 2864 C CA . ALA B 1 175 ? 32.381 30.104 31.258 1.00 17.17 168 ALA B CA 1
ATOM 2865 C C . ALA B 1 175 ? 32.097 29.690 32.696 1.00 18.64 168 ALA B C 1
ATOM 2866 O O . ALA B 1 175 ? 32.363 30.425 33.658 1.00 19.42 168 ALA B O 1
ATOM 2868 N N . ASP B 1 176 ? 31.570 28.491 32.849 1.00 19.22 169 ASP B N 1
ATOM 2869 C CA . ASP B 1 176 ? 31.391 27.909 34.174 1.00 19.76 169 ASP B CA 1
ATOM 2870 C C . ASP B 1 176 ? 32.757 27.778 34.839 1.00 20.44 169 ASP B C 1
ATOM 2871 O O . ASP B 1 176 ? 32.933 28.162 36.002 1.00 21.22 169 ASP B O 1
ATOM 2876 N N . ALA B 1 177 ? 33.741 27.225 34.125 1.00 20.28 170 ALA B N 1
ATOM 2877 C CA . ALA B 1 177 ? 35.091 27.057 34.757 1.00 21.30 170 ALA B CA 1
ATOM 2878 C C . ALA B 1 177 ? 35.761 28.399 35.082 1.00 20.81 170 ALA B C 1
ATOM 2879 O O . ALA B 1 177 ? 36.349 28.554 36.169 1.00 22.47 170 ALA B O 1
ATOM 2881 N N . PHE B 1 178 ? 35.632 29.355 34.173 1.00 18.49 171 PHE B N 1
ATOM 2882 C CA . PHE B 1 178 ? 36.225 30.660 34.362 1.00 19.92 171 PHE B CA 1
ATOM 2883 C C . PHE B 1 178 ? 35.735 31.390 35.650 1.00 20.03 171 PHE B C 1
ATOM 2884 O O . PHE B 1 178 ? 36.557 31.857 36.447 1.00 20.26 171 PHE B O 1
ATOM 2892 N N . PHE B 1 179 ? 34.410 31.464 35.815 1.00 19.13 172 PHE B N 1
ATOM 2893 C CA . PHE B 1 179 ? 33.812 32.123 36.968 1.00 19.84 172 PHE B CA 1
ATOM 2894 C C . PHE B 1 179 ? 34.040 31.386 38.273 1.00 21.71 172 PHE B C 1
ATOM 2895 O O . PHE B 1 179 ? 34.266 32.022 39.296 1.00 23.05 172 PHE B O 1
ATOM 2903 N N . THR B 1 180 ? 34.041 30.053 38.219 1.00 21.89 173 THR B N 1
ATOM 2904 C CA . THR B 1 180 ? 34.288 29.240 39.381 1.00 24.15 173 THR B CA 1
ATOM 2905 C C . THR B 1 180 ? 35.689 29.489 39.952 1.00 26.17 173 THR B C 1
ATOM 2906 O O . THR B 1 180 ? 35.876 29.536 41.147 1.00 28.30 173 THR B O 1
ATOM 2910 N N . LYS B 1 181 ? 36.648 29.652 39.070 1.00 25.76 174 LYS B N 1
ATOM 2911 C CA . LYS B 1 181 ? 38.028 29.777 39.400 1.00 27.53 174 LYS B CA 1
ATOM 2912 C C . LYS B 1 181 ? 38.415 31.262 39.629 1.00 28.01 174 LYS B C 1
ATOM 2913 O O . LYS B 1 181 ? 39.059 31.598 40.632 1.00 28.20 174 LYS B O 1
ATOM 2919 N N . SER B 1 182 ? 38.043 32.147 38.695 1.00 25.96 175 SER B N 1
ATOM 2920 C CA . SER B 1 182 ? 38.574 33.503 38.770 1.00 26.10 175 SER B CA 1
ATOM 2921 C C . SER B 1 182 ? 37.678 34.444 39.540 1.00 25.80 175 SER B C 1
ATOM 2922 O O . SER B 1 182 ? 38.154 35.443 40.033 1.00 27.05 175 SER B O 1
ATOM 2925 N N . HIS B 1 183 ? 36.374 34.127 39.612 1.00 24.53 176 HIS B N 1
ATOM 2926 C CA . HIS B 1 183 ? 35.390 34.969 40.310 1.00 23.63 176 HIS B CA 1
ATOM 2927 C C . HIS B 1 183 ? 34.451 34.225 41.264 1.00 23.19 176 HIS B C 1
ATOM 2928 O O . HIS B 1 183 ? 33.222 34.208 41.046 1.00 21.40 176 HIS B O 1
ATOM 2935 N N . PRO B 1 184 ? 35.019 33.663 42.347 1.00 24.45 177 PRO B N 1
ATOM 2936 C CA . PRO B 1 184 ? 34.167 33.003 43.348 1.00 26.26 177 PRO B CA 1
ATOM 2937 C C . PRO B 1 184 ? 33.137 33.908 44.034 1.00 27.72 177 PRO B C 1
ATOM 2938 O O . PRO B 1 184 ? 32.266 33.358 44.659 1.00 29.48 177 PRO B O 1
ATOM 2942 N N . GLU B 1 185 ? 33.249 35.251 43.949 1.00 28.93 178 GLU B N 1
ATOM 2943 C CA . GLU B 1 185 ? 32.258 36.226 44.520 1.00 29.99 178 GLU B CA 1
ATOM 2944 C C . GLU B 1 185 ? 30.923 36.141 43.812 1.00 28.62 178 GLU B C 1
ATOM 2945 O O . GLU B 1 185 ? 29.922 36.722 44.285 1.00 29.33 178 GLU B O 1
ATOM 2951 N N . VAL B 1 186 ? 30.938 35.506 42.652 1.00 26.02 179 VAL B N 1
ATOM 2952 C CA . VAL B 1 186 ? 29.824 35.559 41.753 1.00 25.19 179 VAL B CA 1
ATOM 2953 C C . VAL B 1 186 ? 29.062 34.268 41.864 1.00 26.15 179 VAL B C 1
ATOM 2954 O O . VAL B 1 186 ? 29.590 33.172 41.600 1.00 25.34 179 VAL B O 1
ATOM 2958 N N . LYS B 1 187 ? 27.796 34.424 42.223 1.00 27.05 180 LYS B N 1
ATOM 2959 C CA . LYS B 1 187 ? 26.886 33.326 42.396 1.00 28.01 180 LYS B CA 1
ATOM 2960 C C . LYS B 1 187 ? 26.505 32.815 41.014 1.00 26.47 180 LYS B C 1
ATOM 2961 O O . LYS B 1 187 ? 26.176 33.613 40.117 1.00 25.04 180 LYS B O 1
ATOM 2967 N N . LEU B 1 188 ? 26.616 31.489 40.841 1.00 25.67 181 LEU B N 1
ATOM 2968 C CA . LEU B 1 188 ? 26.264 30.817 39.596 1.00 24.12 181 LEU B CA 1
ATOM 2969 C C . LEU B 1 188 ? 24.982 29.950 39.671 1.00 24.67 181 LEU B C 1
ATOM 2970 O O . LEU B 1 188 ? 24.759 29.210 40.590 1.00 25.93 181 LEU B O 1
ATOM 2975 N N . LEU B 1 189 ? 24.162 30.024 38.632 1.00 24.09 182 LEU B N 1
ATOM 2976 C CA . LEU B 1 189 ? 23.093 29.063 38.433 1.00 23.46 182 LEU B CA 1
ATOM 2977 C C . LEU B 1 189 ? 23.400 28.334 37.105 1.00 22.21 182 LEU B C 1
ATOM 2978 O O . LEU B 1 189 ? 23.559 28.962 36.063 1.00 21.32 182 LEU B O 1
ATOM 2983 N N . LYS B 1 190 ? 23.448 27.013 37.151 1.00 22.16 183 LYS B N 1
ATOM 2984 C CA . LYS B 1 190 ? 23.985 26.232 36.072 1.00 21.66 183 LYS B CA 1
ATOM 2985 C C . LYS B 1 190 ? 22.905 25.319 35.492 1.00 22.70 183 LYS B C 1
ATOM 2986 O O . LYS B 1 190 ? 22.091 24.730 36.226 1.00 23.83 183 LYS B O 1
ATOM 2992 N N . PHE B 1 191 ? 22.888 25.161 34.188 1.00 21.20 184 PHE B N 1
ATOM 2993 C CA . PHE B 1 191 ? 21.914 24.339 33.499 1.00 22.15 184 PHE B CA 1
ATOM 2994 C C . PHE B 1 191 ? 22.584 23.357 32.613 1.00 21.64 184 PHE B C 1
ATOM 2995 O O . PHE B 1 191 ? 23.588 23.620 32.088 1.00 20.00 184 PHE B O 1
ATOM 3003 N N . ASP B 1 192 ? 21.993 22.207 32.478 1.00 23.76 185 ASP B N 1
ATOM 3004 C CA . ASP B 1 192 ? 22.492 21.208 31.597 1.00 25.56 185 ASP B CA 1
ATOM 3005 C C . ASP B 1 192 ? 22.402 21.406 30.079 1.00 24.58 185 ASP B C 1
ATOM 3006 O O . ASP B 1 192 ? 23.107 20.800 29.356 1.00 24.81 185 ASP B O 1
ATOM 3011 N N . GLN B 1 193 ? 21.520 22.249 29.610 1.00 22.87 186 GLN B N 1
ATOM 3012 C CA . GLN B 1 193 ? 21.370 22.468 28.216 1.00 23.13 186 GLN B CA 1
ATOM 3013 C C . GLN B 1 193 ? 21.473 23.962 27.910 1.00 22.56 186 GLN B C 1
ATOM 3014 O O . GLN B 1 193 ? 21.168 24.749 28.715 1.00 23.18 186 GLN B O 1
ATOM 3020 N N . ASN B 1 194 ? 21.930 24.326 26.741 1.00 21.83 187 ASN B N 1
ATOM 3021 C CA . ASN B 1 194 ? 21.926 25.738 26.333 1.00 20.83 187 ASN B CA 1
ATOM 3022 C C . ASN B 1 194 ? 20.538 26.411 26.206 1.00 21.05 187 ASN B C 1
ATOM 3023 O O . ASN B 1 194 ? 20.348 27.568 26.653 1.00 19.64 187 ASN B O 1
ATOM 3028 N N . THR B 1 195 ? 19.595 25.680 25.603 1.00 21.55 188 THR B N 1
ATOM 3029 C CA . THR B 1 195 ? 18.179 26.085 25.486 1.00 22.44 188 THR B CA 1
ATOM 3030 C C . THR B 1 195 ? 17.641 26.545 26.840 1.00 21.14 188 THR B C 1
ATOM 3031 O O . THR B 1 195 ? 17.112 27.615 26.914 1.00 22.51 188 THR B O 1
ATOM 3035 N N . GLU B 1 196 ? 17.803 25.742 27.891 1.00 20.12 189 GLU B N 1
ATOM 3036 C CA . GLU B 1 196 ? 17.429 26.101 29.271 1.00 20.08 189 GLU B CA 1
ATOM 3037 C C . GLU B 1 196 ? 18.208 27.303 29.852 1.00 18.05 189 GLU B C 1
ATOM 3038 O O . GLU B 1 196 ? 17.616 28.125 30.568 1.00 18.07 189 GLU B O 1
ATOM 3044 N N . THR B 1 197 ? 19.517 27.365 29.606 1.00 15.13 190 THR B N 1
ATOM 3045 C CA . THR B 1 197 ? 20.322 28.462 30.090 1.00 15.85 190 THR B CA 1
ATOM 3046 C C . THR B 1 197 ? 19.823 29.809 29.501 1.00 16.20 190 THR B C 1
ATOM 3047 O O . THR B 1 197 ? 19.551 30.725 30.270 1.00 17.58 190 THR B O 1
ATOM 3051 N N . PHE B 1 198 ? 19.642 29.903 28.185 1.00 16.06 191 PHE B N 1
ATOM 3052 C CA . PHE B 1 198 ? 19.023 31.104 27.590 1.00 17.99 191 PHE B CA 1
ATOM 3053 C C . PHE B 1 198 ? 17.523 31.337 28.009 1.00 19.60 191 PHE B C 1
ATOM 3054 O O . PHE B 1 198 ? 17.118 32.487 28.254 1.00 20.53 191 PHE B O 1
ATOM 3062 N N . ASP B 1 199 ? 16.720 30.262 28.140 1.00 19.97 192 ASP B N 1
ATOM 3063 C CA . ASP B 1 199 ? 15.389 30.389 28.722 1.00 21.86 192 ASP B CA 1
ATOM 3064 C C . ASP B 1 199 ? 15.468 31.004 30.118 1.00 22.56 192 ASP B C 1
ATOM 3065 O O . ASP B 1 199 ? 14.771 31.958 30.400 1.00 23.37 192 ASP B O 1
ATOM 3070 N N . ALA B 1 200 ? 16.354 30.490 30.964 1.00 21.88 193 ALA B N 1
ATOM 3071 C CA . ALA B 1 200 ? 16.515 31.068 32.244 1.00 22.22 193 ALA B CA 1
ATOM 3072 C C . ALA B 1 200 ? 16.758 32.576 32.191 1.00 21.06 193 ALA B C 1
ATOM 3073 O O . ALA B 1 200 ? 16.152 33.295 32.956 1.00 21.44 193 ALA B O 1
ATOM 3075 N N . LEU B 1 201 ? 17.638 33.052 31.304 1.00 19.64 194 LEU B N 1
ATOM 3076 C CA . LEU B 1 201 ? 17.852 34.500 31.151 1.00 18.57 194 LEU B CA 1
ATOM 3077 C C . LEU B 1 201 ? 16.553 35.211 30.726 1.00 20.01 194 LEU B C 1
ATOM 3078 O O . LEU B 1 201 ? 16.084 36.138 31.418 1.00 19.46 194 LEU B O 1
ATOM 3083 N N . LYS B 1 202 ? 15.916 34.748 29.632 1.00 21.07 195 LYS B N 1
ATOM 3084 C CA . LYS B 1 202 ? 14.580 35.325 29.287 1.00 22.43 195 LYS B CA 1
ATOM 3085 C C . LYS B 1 202 ? 13.542 35.399 30.432 1.00 23.38 195 LYS B C 1
ATOM 3086 O O . LYS B 1 202 ? 12.747 36.351 30.488 1.00 23.90 195 LYS B O 1
ATOM 3092 N N . ASP B 1 203 ? 13.584 34.434 31.353 1.00 23.84 196 ASP B N 1
ATOM 3093 C CA . ASP B 1 203 ? 12.637 34.349 32.469 1.00 25.15 196 ASP B CA 1
ATOM 3094 C C . ASP B 1 203 ? 13.133 35.162 33.719 1.00 25.21 196 ASP B C 1
ATOM 3095 O O . ASP B 1 203 ? 12.506 35.168 34.785 1.00 23.73 196 ASP B O 1
ATOM 3100 N N . GLY B 1 204 ? 14.274 35.822 33.584 1.00 24.12 197 GLY B N 1
ATOM 3101 C CA . GLY B 1 204 ? 14.772 36.643 34.671 1.00 24.56 197 GLY B CA 1
ATOM 3102 C C . GLY B 1 204 ? 15.282 35.851 35.855 1.00 25.54 197 GLY B C 1
ATOM 3103 O O . GLY B 1 204 ? 15.247 36.353 36.931 1.00 26.46 197 GLY B O 1
ATOM 3104 N N A ARG B 1 205 ? 15.764 34.618 35.642 0.60 24.78 198 ARG B N 1
ATOM 3105 N N B ARG B 1 205 ? 15.761 34.619 35.638 0.40 24.80 198 ARG B N 1
ATOM 3106 C CA A ARG B 1 205 ? 16.294 33.796 36.733 0.60 24.86 198 ARG B CA 1
ATOM 3107 C CA B ARG B 1 205 ? 16.323 33.792 36.713 0.40 25.00 198 ARG B CA 1
ATOM 3108 C C A ARG B 1 205 ? 17.749 34.189 37.069 0.60 23.91 198 ARG B C 1
ATOM 3109 C C B ARG B 1 205 ? 17.718 34.260 37.112 0.40 24.06 198 ARG B C 1
ATOM 3110 O O A ARG B 1 205 ? 18.325 33.717 38.049 0.60 23.77 198 ARG B O 1
ATOM 3111 O O B ARG B 1 205 ? 18.235 33.880 38.163 0.40 24.32 198 ARG B O 1
ATOM 3126 N N . GLY B 1 206 ? 18.325 35.071 36.250 1.00 22.35 199 GLY B N 1
ATOM 3127 C CA . GLY B 1 206 ? 19.638 35.652 36.497 1.00 21.40 199 GLY B CA 1
ATOM 3128 C C . GLY B 1 206 ? 19.726 37.003 35.810 1.00 21.23 199 GLY B C 1
ATOM 3129 O O . GLY B 1 206 ? 18.835 37.349 35.007 1.00 21.32 199 GLY B O 1
ATOM 3130 N N . VAL B 1 207 ? 20.757 37.786 36.143 1.00 20.38 200 VAL B N 1
ATOM 3131 C CA . VAL B 1 207 ? 20.854 39.155 35.639 1.00 19.63 200 VAL B CA 1
ATOM 3132 C C . VAL B 1 207 ? 21.692 39.185 34.361 1.00 19.16 200 VAL B C 1
ATOM 3133 O O . VAL B 1 207 ? 21.645 40.181 33.579 1.00 18.65 200 VAL B O 1
ATOM 3137 N N . ALA B 1 208 ? 22.491 38.113 34.176 1.00 17.80 201 ALA B N 1
ATOM 3138 C CA . ALA B 1 208 ? 23.364 37.965 33.011 1.00 16.40 201 ALA B CA 1
ATOM 3139 C C . ALA B 1 208 ? 23.651 36.477 32.759 1.00 16.74 201 ALA B C 1
ATOM 3140 O O . ALA B 1 208 ? 23.306 35.597 33.587 1.00 17.28 201 ALA B O 1
ATOM 3142 N N . LEU B 1 209 ? 24.308 36.201 31.629 1.00 15.74 202 LEU B N 1
ATOM 3143 C CA . LEU B 1 209 ? 24.618 34.840 31.206 1.00 15.52 202 LEU B CA 1
ATOM 3144 C C . LEU B 1 209 ? 25.964 34.922 30.518 1.00 14.74 202 LEU B C 1
ATOM 3145 O O . LEU B 1 209 ? 26.191 35.774 29.671 1.00 15.19 202 LEU B O 1
ATOM 3150 N N . ALA B 1 210 ? 26.867 34.056 30.907 1.00 15.12 203 ALA B N 1
ATOM 3151 C CA . ALA B 1 210 ? 28.252 33.991 30.345 1.00 14.87 203 ALA B CA 1
ATOM 3152 C C . ALA B 1 210 ? 28.412 32.796 29.426 1.00 14.81 203 ALA B C 1
ATOM 3153 O O . ALA B 1 210 ? 27.875 31.695 29.711 1.00 14.45 203 ALA B O 1
ATOM 3155 N N . HIS B 1 211 ? 29.156 32.985 28.327 1.00 14.73 204 HIS B N 1
ATOM 3156 C CA . HIS B 1 211 ? 29.344 31.905 27.359 1.00 14.45 204 HIS B CA 1
ATOM 3157 C C . HIS B 1 211 ? 30.364 32.339 26.325 1.00 14.46 204 HIS B C 1
ATOM 3158 O O . HIS B 1 211 ? 30.826 33.461 26.390 1.00 14.95 204 HIS B O 1
ATOM 3165 N N . ASP B 1 212 ? 30.665 31.486 25.345 1.00 14.15 205 ASP B N 1
ATOM 3166 C CA . ASP B 1 212 ? 31.441 31.885 24.179 1.00 15.18 205 ASP B CA 1
ATOM 3167 C C . ASP B 1 212 ? 30.856 33.159 23.527 1.00 15.74 205 ASP B C 1
ATOM 3168 O O . ASP B 1 212 ? 29.643 33.193 23.254 1.00 15.50 205 ASP B O 1
ATOM 3173 N N . ASN B 1 213 ? 31.685 34.187 23.245 1.00 15.63 206 ASN B N 1
ATOM 3174 C CA . ASN B 1 213 ? 31.123 35.406 22.689 1.00 15.88 206 ASN B CA 1
ATOM 3175 C C . ASN B 1 213 ? 30.474 35.177 21.325 1.00 16.20 206 ASN B C 1
ATOM 3176 O O . ASN B 1 213 ? 29.399 35.695 21.055 1.00 16.39 206 ASN B O 1
ATOM 3181 N N . ALA B 1 214 ? 31.055 34.303 20.520 1.00 15.97 207 ALA B N 1
ATOM 3182 C CA . ALA B 1 214 ? 30.471 34.022 19.230 1.00 16.63 207 ALA B CA 1
ATOM 3183 C C . ALA B 1 214 ? 29.026 33.508 19.366 1.00 16.60 207 ALA B C 1
ATOM 3184 O O . ALA B 1 214 ? 28.150 33.947 18.622 1.00 16.83 207 ALA B O 1
ATOM 3186 N N . LEU B 1 215 ? 28.784 32.567 20.298 1.00 16.77 208 LEU B N 1
ATOM 3187 C CA . LEU B 1 215 ? 27.448 32.088 20.531 1.00 17.08 208 LEU B CA 1
ATOM 3188 C C . LEU B 1 215 ? 26.562 33.249 21.007 1.00 17.44 208 LEU B C 1
ATOM 3189 O O . LEU B 1 215 ? 25.432 33.387 20.538 1.00 17.81 208 LEU B O 1
ATOM 3194 N N . LEU B 1 216 ? 27.109 34.125 21.864 1.00 16.42 209 LEU B N 1
ATOM 3195 C CA . LEU B 1 216 ? 26.328 35.197 22.470 1.00 16.73 209 LEU B CA 1
ATOM 3196 C C . LEU B 1 216 ? 25.863 36.255 21.453 1.00 18.15 209 LEU B C 1
ATOM 3197 O O . LEU B 1 216 ? 24.685 36.723 21.480 1.00 18.32 209 LEU B O 1
ATOM 3202 N N . TRP B 1 217 ? 26.779 36.617 20.542 1.00 18.92 210 TRP B N 1
ATOM 3203 C CA . TRP B 1 217 ? 26.437 37.498 19.437 1.00 18.69 210 TRP B CA 1
ATOM 3204 C C . TRP B 1 217 ? 25.333 36.901 18.565 1.00 18.45 210 TRP B C 1
ATOM 3205 O O . TRP B 1 217 ? 24.419 37.634 18.162 1.00 18.67 210 TRP B O 1
ATOM 3216 N N . ALA B 1 218 ? 25.414 35.595 18.270 1.00 18.25 211 ALA B N 1
ATOM 3217 C CA . ALA B 1 218 ? 24.474 34.948 17.327 1.00 17.74 211 ALA B CA 1
ATOM 3218 C C . ALA B 1 218 ? 23.084 34.881 18.019 1.00 18.25 211 ALA B C 1
ATOM 3219 O O . ALA B 1 218 ? 22.047 35.179 17.418 1.00 18.98 211 ALA B O 1
ATOM 3221 N N . TRP B 1 219 ? 23.077 34.500 19.289 1.00 16.82 212 TRP B N 1
ATOM 3222 C CA . TRP B 1 219 ? 21.840 34.501 20.024 1.00 17.26 212 TRP B CA 1
ATOM 3223 C C . TRP B 1 219 ? 21.219 35.930 20.138 1.00 17.55 212 TRP B C 1
ATOM 3224 O O . TRP B 1 219 ? 20.034 36.089 19.953 1.00 18.19 212 TRP B O 1
ATOM 3235 N N . ALA B 1 220 ? 22.034 36.931 20.468 1.00 17.39 213 ALA B N 1
ATOM 3236 C CA . ALA B 1 220 ? 21.523 38.279 20.676 1.00 17.39 213 ALA B CA 1
ATOM 3237 C C . ALA B 1 220 ? 20.920 38.848 19.403 1.00 17.99 213 ALA B C 1
ATOM 3238 O O . ALA B 1 220 ? 19.929 39.574 19.446 1.00 19.67 213 ALA B O 1
ATOM 3240 N N . LYS B 1 221 ? 21.484 38.485 18.271 1.00 17.95 214 LYS B N 1
ATOM 3241 C CA . LYS B 1 221 ? 20.937 38.881 16.980 1.00 18.82 214 LYS B CA 1
ATOM 3242 C C . LYS B 1 221 ? 19.433 38.561 16.901 1.00 18.97 214 LYS B C 1
ATOM 3243 O O . LYS B 1 221 ? 18.685 39.320 16.316 1.00 20.28 214 LYS B O 1
ATOM 3249 N N . GLU B 1 222 ? 18.973 37.485 17.522 1.00 17.23 215 GLU B N 1
ATOM 3250 C CA . GLU B 1 222 ? 17.574 37.102 17.363 1.00 17.88 215 GLU B CA 1
ATOM 3251 C C . GLU B 1 222 ? 16.739 37.493 18.561 1.00 17.62 215 GLU B C 1
ATOM 3252 O O . GLU B 1 222 ? 15.532 37.291 18.548 1.00 17.47 215 GLU B O 1
ATOM 3258 N N . ASN B 1 223 ? 17.418 38.024 19.582 1.00 17.08 216 ASN B N 1
ATOM 3259 C CA . ASN B 1 223 ? 16.854 38.328 20.932 1.00 17.49 216 ASN B CA 1
ATOM 3260 C C . ASN B 1 223 ? 17.298 39.753 21.313 1.00 16.81 216 ASN B C 1
ATOM 3261 O O . ASN B 1 223 ? 18.159 39.956 22.162 1.00 15.44 216 ASN B O 1
ATOM 3266 N N . PRO B 1 224 ? 16.750 40.741 20.615 1.00 17.32 217 PRO B N 1
ATOM 3267 C CA . PRO B 1 224 ? 17.330 42.059 20.674 1.00 16.13 217 PRO B CA 1
ATOM 3268 C C . PRO B 1 224 ? 17.026 42.825 21.951 1.00 16.83 217 PRO B C 1
ATOM 3269 O O . PRO B 1 224 ? 17.366 44.012 22.069 1.00 15.82 217 PRO B O 1
ATOM 3273 N N . ASN B 1 225 ? 16.293 42.236 22.887 1.00 16.98 218 ASN B N 1
ATOM 3274 C CA . ASN B 1 225 ? 16.178 42.931 24.174 1.00 17.97 218 ASN B CA 1
ATOM 3275 C C . ASN B 1 225 ? 17.445 42.655 25.015 1.00 17.98 218 ASN B C 1
ATOM 3276 O O . ASN B 1 225 ? 17.614 43.216 26.128 1.00 19.52 218 ASN B O 1
ATOM 3281 N N . PHE B 1 226 ? 18.342 41.826 24.482 1.00 16.36 219 PHE B N 1
ATOM 3282 C CA . PHE B 1 226 ? 19.600 41.570 25.132 1.00 16.95 219 PHE B CA 1
ATOM 3283 C C . PHE B 1 226 ? 20.782 42.135 24.342 1.00 16.99 219 PHE B C 1
ATOM 3284 O O . PHE B 1 226 ? 20.699 42.343 23.126 1.00 17.19 219 PHE B O 1
ATOM 3292 N N . GLU B 1 227 ? 21.865 42.436 25.049 1.00 16.66 220 GLU B N 1
ATOM 3293 C CA . GLU B 1 227 ? 23.108 42.814 24.370 1.00 17.51 220 GLU B CA 1
ATOM 3294 C C . GLU B 1 227 ? 24.338 42.172 25.007 1.00 16.23 220 GLU B C 1
ATOM 3295 O O . GLU B 1 227 ? 24.390 41.910 26.199 1.00 15.49 220 GLU B O 1
ATOM 3301 N N . VAL B 1 228 ? 25.343 41.919 24.203 1.00 16.18 221 VAL B N 1
ATOM 3302 C CA . VAL B 1 228 ? 26.567 41.319 24.739 1.00 15.15 221 VAL B CA 1
ATOM 3303 C C . VAL B 1 228 ? 27.470 42.475 25.230 1.00 16.68 221 VAL B C 1
ATOM 3304 O O . VAL B 1 228 ? 28.431 42.858 24.539 1.00 18.53 221 VAL B O 1
ATOM 3308 N N . ALA B 1 229 ? 27.109 43.060 26.383 1.00 15.16 222 ALA B N 1
ATOM 3309 C CA . ALA B 1 229 ? 27.722 44.292 26.876 1.00 15.66 222 ALA B CA 1
ATOM 3310 C C . ALA B 1 229 ? 29.154 44.069 27.446 1.00 16.18 222 ALA B C 1
ATOM 3311 O O . ALA B 1 229 ? 29.884 45.020 27.743 1.00 17.73 222 ALA B O 1
ATOM 3313 N N . ILE B 1 230 ? 29.510 42.821 27.694 1.00 15.90 223 ILE B N 1
ATOM 3314 C CA . ILE B 1 230 ? 30.900 42.449 27.820 1.00 16.61 223 ILE B CA 1
ATOM 3315 C C . ILE B 1 230 ? 31.236 41.516 26.662 1.00 16.38 223 ILE B C 1
ATOM 3316 O O . ILE B 1 230 ? 30.817 40.355 26.698 1.00 16.58 223 ILE B O 1
ATOM 3321 N N . GLY B 1 231 ? 31.965 41.997 25.636 1.00 16.87 224 GLY B N 1
ATOM 3322 C CA . GLY B 1 231 ? 32.243 41.155 24.478 1.00 15.92 224 GLY B CA 1
ATOM 3323 C C . GLY B 1 231 ? 33.411 40.162 24.642 1.00 17.22 224 GLY B C 1
ATOM 3324 O O . GLY B 1 231 ? 33.556 39.200 23.830 1.00 16.48 224 GLY B O 1
ATOM 3325 N N . ASN B 1 232 ? 34.255 40.402 25.657 1.00 16.33 225 ASN B N 1
ATOM 3326 C CA . ASN B 1 232 ? 35.567 39.741 25.760 1.00 18.20 225 ASN B CA 1
ATOM 3327 C C . ASN B 1 232 ? 36.084 39.723 27.202 1.00 18.84 225 ASN B C 1
ATOM 3328 O O . ASN B 1 232 ? 36.236 40.775 27.830 1.00 18.17 225 ASN B O 1
ATOM 3333 N N . LEU B 1 233 ? 36.344 38.524 27.709 1.00 19.84 226 LEU B N 1
ATOM 3334 C CA . LEU B 1 233 ? 36.808 38.307 29.088 1.00 22.02 226 LEU B CA 1
ATOM 3335 C C . LEU B 1 233 ? 38.288 37.844 29.179 1.00 24.94 226 LEU B C 1
ATOM 3336 O O . LEU B 1 233 ? 38.719 37.296 30.210 1.00 25.43 226 LEU B O 1
ATOM 3341 N N . GLY B 1 234 ? 39.083 38.106 28.133 1.00 26.21 227 GLY B N 1
ATOM 3342 C CA . GLY B 1 234 ? 40.471 37.553 28.056 1.00 27.15 227 GLY B CA 1
ATOM 3343 C C . GLY B 1 234 ? 40.918 37.091 26.675 1.00 28.15 227 GLY B C 1
ATOM 3344 O O . GLY B 1 234 ? 40.093 36.933 25.792 1.00 27.77 227 GLY B O 1
ATOM 3345 N N . PRO B 1 235 ? 42.246 36.829 26.474 1.00 31.05 228 PRO B N 1
ATOM 3346 C CA . PRO B 1 235 ? 42.579 36.261 25.144 1.00 31.36 228 PRO B CA 1
ATOM 3347 C C . PRO B 1 235 ? 41.761 35.023 24.697 1.00 30.29 228 PRO B C 1
ATOM 3348 O O . PRO B 1 235 ? 41.285 34.176 25.507 1.00 29.40 228 PRO B O 1
ATOM 3352 N N . ALA B 1 236 ? 41.541 35.012 23.387 1.00 29.88 229 ALA B N 1
ATOM 3353 C CA . ALA B 1 236 ? 40.887 33.911 22.696 1.00 28.55 229 ALA B CA 1
ATOM 3354 C C . ALA B 1 236 ? 41.609 32.567 23.009 1.00 27.47 229 ALA B C 1
ATOM 3355 O O . ALA B 1 236 ? 42.805 32.499 23.146 1.00 27.48 229 ALA B O 1
ATOM 3357 N N . GLU B 1 237 ? 40.821 31.519 23.150 1.00 24.71 230 GLU B N 1
ATOM 3358 C CA . GLU B 1 237 ? 41.335 30.191 23.260 1.00 23.95 230 GLU B CA 1
ATOM 3359 C C . GLU B 1 237 ? 40.930 29.489 21.960 1.00 23.83 230 GLU B C 1
ATOM 3360 O O . GLU B 1 237 ? 40.085 30.008 21.213 1.00 23.76 230 GLU B O 1
ATOM 3366 N N . PHE B 1 238 ? 41.542 28.339 21.702 1.00 23.39 231 PHE B N 1
ATOM 3367 C CA . PHE B 1 238 ? 41.242 27.503 20.538 1.00 21.75 231 PHE B CA 1
ATOM 3368 C C . PHE B 1 238 ? 40.154 26.502 20.771 1.00 20.61 231 PHE B C 1
ATOM 3369 O O . PHE B 1 238 ? 40.053 25.888 21.843 1.00 20.80 231 PHE B O 1
ATOM 3377 N N . ILE B 1 239 ? 39.387 26.276 19.722 1.00 19.67 232 ILE B N 1
ATOM 3378 C CA . ILE B 1 239 ? 38.448 25.216 19.697 1.00 19.54 232 ILE B CA 1
ATOM 3379 C C . ILE B 1 239 ? 39.024 24.153 18.752 1.00 20.45 232 ILE B C 1
ATOM 3380 O O . ILE B 1 239 ? 39.573 24.497 17.672 1.00 20.77 232 ILE B O 1
ATOM 3385 N N . ALA B 1 240 ? 38.881 22.873 19.153 1.00 19.34 233 ALA B N 1
ATOM 3386 C CA . ALA B 1 240 ? 39.571 21.795 18.465 1.00 19.56 233 ALA B CA 1
ATOM 3387 C C . ALA B 1 240 ? 38.795 20.501 18.561 1.00 19.08 233 ALA B C 1
ATOM 3388 O O . ALA B 1 240 ? 38.000 20.329 19.467 1.00 19.14 233 ALA B O 1
ATOM 3390 N N . PRO B 1 241 ? 39.013 19.576 17.631 1.00 19.03 234 PRO B N 1
ATOM 3391 C CA . PRO B 1 241 ? 38.387 18.251 17.841 1.00 19.29 234 PRO B CA 1
ATOM 3392 C C . PRO B 1 241 ? 39.092 17.529 18.997 1.00 19.19 234 PRO B C 1
ATOM 3393 O O . PRO B 1 241 ? 40.261 17.822 19.252 1.00 19.05 234 PRO B O 1
ATOM 3397 N N . ALA B 1 242 ? 38.419 16.595 19.665 1.00 18.49 235 ALA B N 1
ATOM 3398 C CA . ALA B 1 242 ? 39.096 15.771 20.668 1.00 19.03 235 ALA B CA 1
ATOM 3399 C C . ALA B 1 242 ? 38.872 14.288 20.501 1.00 19.85 235 ALA B C 1
ATOM 3400 O O . ALA B 1 242 ? 37.770 13.842 20.109 1.00 20.48 235 ALA B O 1
ATOM 3402 N N . VAL B 1 243 ? 39.926 13.512 20.742 1.00 20.10 236 VAL B N 1
ATOM 3403 C CA . VAL B 1 243 ? 39.828 12.062 20.718 1.00 20.86 236 VAL B CA 1
ATOM 3404 C C . VAL B 1 243 ? 40.140 11.546 22.132 1.00 21.29 236 VAL B C 1
ATOM 3405 O O . VAL B 1 243 ? 40.620 12.326 23.017 1.00 20.38 236 VAL B O 1
ATOM 3409 N N . GLN B 1 244 ? 39.883 10.251 22.323 1.00 21.82 237 GLN B N 1
ATOM 3410 C CA . GLN B 1 244 ? 40.267 9.569 23.574 1.00 23.82 237 GLN B CA 1
ATOM 3411 C C . GLN B 1 244 ? 41.761 9.744 23.868 1.00 23.57 237 GLN B C 1
ATOM 3412 O O . GLN B 1 244 ? 42.587 9.674 22.972 1.00 23.04 237 GLN B O 1
ATOM 3418 N N . LYS B 1 245 ? 42.088 9.952 25.145 1.00 24.57 238 LYS B N 1
ATOM 3419 C CA . LYS B 1 245 ? 43.475 10.088 25.597 1.00 25.38 238 LYS B CA 1
ATOM 3420 C C . LYS B 1 245 ? 44.353 8.927 25.168 1.00 25.45 238 LYS B C 1
ATOM 3421 O O . LYS B 1 245 ? 44.024 7.791 25.452 1.00 26.92 238 LYS B O 1
ATOM 3427 N N . GLY B 1 246 ? 45.477 9.200 24.527 1.00 25.15 239 GLY B N 1
ATOM 3428 C CA . GLY B 1 246 ? 46.300 8.111 23.977 1.00 25.65 239 GLY B CA 1
ATOM 3429 C C . GLY B 1 246 ? 45.920 7.566 22.587 1.00 25.33 239 GLY B C 1
ATOM 3430 O O . GLY B 1 246 ? 46.633 6.689 22.070 1.00 25.95 239 GLY B O 1
ATOM 3431 N N . ASN B 1 247 ? 44.826 8.064 21.981 1.00 24.15 240 ASN B N 1
ATOM 3432 C CA . ASN B 1 247 ? 44.429 7.590 20.662 1.00 24.50 240 ASN B CA 1
ATOM 3433 C C . ASN B 1 247 ? 45.241 8.365 19.619 1.00 24.51 240 ASN B C 1
ATOM 3434 O O . ASN B 1 247 ? 44.716 9.224 18.899 1.00 24.08 240 ASN B O 1
ATOM 3439 N N . ALA B 1 248 ? 46.541 8.069 19.577 1.00 23.94 241 ALA B N 1
ATOM 3440 C CA . ALA B 1 248 ? 47.399 8.774 18.682 1.00 24.46 241 ALA B CA 1
ATOM 3441 C C . ALA B 1 248 ? 47.068 8.439 17.236 1.00 24.98 241 ALA B C 1
ATOM 3442 O O . ALA B 1 248 ? 47.289 9.278 16.378 1.00 25.35 241 ALA B O 1
ATOM 3444 N N . ASP B 1 249 ? 46.582 7.229 16.955 1.00 26.09 242 ASP B N 1
ATOM 3445 C CA . ASP B 1 249 ? 46.224 6.875 15.573 1.00 27.93 242 ASP B CA 1
ATOM 3446 C C . ASP B 1 249 ? 45.173 7.842 15.013 1.00 27.03 242 ASP B C 1
ATOM 3447 O O . ASP B 1 249 ? 45.406 8.470 13.971 1.00 27.98 242 ASP B O 1
ATOM 3452 N N . LEU B 1 250 ? 44.025 7.954 15.691 1.00 25.25 243 LEU B N 1
ATOM 3453 C CA . LEU B 1 250 ? 42.982 8.855 15.196 1.00 24.65 243 LEU B CA 1
ATOM 3454 C C . LEU B 1 250 ? 43.386 10.322 15.270 1.00 23.62 243 LEU B C 1
ATOM 3455 O O . LEU B 1 250 ? 43.067 11.113 14.354 1.00 23.03 243 LEU B O 1
ATOM 3460 N N . LEU B 1 251 ? 44.088 10.668 16.352 1.00 22.25 244 LEU B N 1
ATOM 3461 C CA . LEU B 1 251 ? 44.622 12.004 16.517 1.00 22.25 244 LEU B CA 1
ATOM 3462 C C . LEU B 1 251 ? 45.437 12.483 15.317 1.00 22.94 244 LEU B C 1
ATOM 3463 O O . LEU B 1 251 ? 45.195 13.591 14.789 1.00 22.41 244 LEU B O 1
ATOM 3468 N N . ASN B 1 252 ? 46.407 11.652 14.929 1.00 23.50 245 ASN B N 1
ATOM 3469 C CA . ASN B 1 252 ? 47.336 11.997 13.867 1.00 24.17 245 ASN B CA 1
ATOM 3470 C C . ASN B 1 252 ? 46.549 12.201 12.582 1.00 24.90 245 ASN B C 1
ATOM 3471 O O . ASN B 1 252 ? 46.834 13.147 11.880 1.00 26.00 245 ASN B O 1
ATOM 3476 N N . TRP B 1 253 ? 45.589 11.309 12.279 1.00 24.03 246 TRP B N 1
ATOM 3477 C CA . TRP B 1 253 ? 44.771 11.410 11.082 1.00 24.69 246 TRP B CA 1
ATOM 3478 C C . TRP B 1 253 ? 43.900 12.664 11.082 1.00 24.35 246 TRP B C 1
ATOM 3479 O O . TRP B 1 253 ? 43.794 13.345 10.048 1.00 25.14 246 TRP B O 1
ATOM 3490 N N . VAL B 1 254 ? 43.247 12.936 12.214 1.00 23.15 247 VAL B N 1
ATOM 3491 C CA . VAL B 1 254 ? 42.483 14.172 12.380 1.00 22.91 247 VAL B CA 1
ATOM 3492 C C . VAL B 1 254 ? 43.349 15.426 12.182 1.00 23.44 247 VAL B C 1
ATOM 3493 O O . VAL B 1 254 ? 42.900 16.392 11.531 1.00 23.92 247 VAL B O 1
ATOM 3497 N N . ASN B 1 255 ? 44.567 15.406 12.717 1.00 23.30 248 ASN B N 1
ATOM 3498 C CA . ASN B 1 255 ? 45.526 16.485 12.477 1.00 24.55 248 ASN B CA 1
ATOM 3499 C C . ASN B 1 255 ? 45.761 16.814 10.999 1.00 25.47 248 ASN B C 1
ATOM 3500 O O . ASN B 1 255 ? 45.691 17.963 10.621 1.00 25.70 248 ASN B O 1
ATOM 3505 N N . GLY B 1 256 ? 46.065 15.793 10.199 1.00 25.84 249 GLY B N 1
ATOM 3506 C CA . GLY B 1 256 ? 46.324 15.951 8.793 1.00 27.82 249 GLY B CA 1
ATOM 3507 C C . GLY B 1 256 ? 45.097 16.475 8.045 1.00 28.56 249 GLY B C 1
ATOM 3508 O O . GLY B 1 256 ? 45.221 17.269 7.096 1.00 29.79 249 GLY B O 1
ATOM 3509 N N . GLU B 1 257 ? 43.923 16.013 8.463 1.00 27.33 250 GLU B N 1
ATOM 3510 C CA . GLU B 1 257 ? 42.643 16.448 7.881 1.00 27.84 250 GLU B CA 1
ATOM 3511 C C . GLU B 1 257 ? 42.373 17.921 8.096 1.00 26.59 250 GLU B C 1
ATOM 3512 O O . GLU B 1 257 ? 42.021 18.649 7.147 1.00 27.65 250 GLU B O 1
ATOM 3518 N N . ILE B 1 258 ? 42.496 18.347 9.336 1.00 24.70 251 ILE B N 1
ATOM 3519 C CA . ILE B 1 258 ? 42.325 19.751 9.661 1.00 25.05 251 ILE B CA 1
ATOM 3520 C C . ILE B 1 258 ? 43.316 20.579 8.870 1.00 26.47 251 ILE B C 1
ATOM 3521 O O . ILE B 1 258 ? 42.915 21.550 8.246 1.00 27.43 251 ILE B O 1
ATOM 3526 N N . ALA B 1 259 ? 44.590 20.194 8.888 1.00 26.70 252 ALA B N 1
ATOM 3527 C CA . ALA B 1 259 ? 45.622 20.932 8.132 1.00 28.78 252 ALA B CA 1
ATOM 3528 C C . ALA B 1 259 ? 45.197 21.069 6.675 1.00 30.35 252 ALA B C 1
ATOM 3529 O O . ALA B 1 259 ? 45.217 22.182 6.165 1.00 31.99 252 ALA B O 1
ATOM 3531 N N . ALA B 1 260 ? 44.806 19.954 6.041 1.00 30.00 253 ALA B N 1
ATOM 3532 C CA . ALA B 1 260 ? 44.399 19.957 4.627 1.00 32.98 253 ALA B CA 1
ATOM 3533 C C . ALA B 1 260 ? 43.169 20.870 4.334 1.00 33.26 253 ALA B C 1
ATOM 3534 O O . ALA B 1 260 ? 43.147 21.614 3.341 1.00 35.76 253 ALA B O 1
ATOM 3536 N N . MET B 1 261 ? 42.189 20.825 5.223 1.00 30.43 254 MET B N 1
ATOM 3537 C CA . MET B 1 261 ? 41.002 21.658 5.178 1.00 30.69 254 MET B CA 1
ATOM 3538 C C . MET B 1 261 ? 41.286 23.160 5.252 1.00 31.04 254 MET B C 1
ATOM 3539 O O . MET B 1 261 ? 40.575 23.959 4.623 1.00 31.37 254 MET B O 1
ATOM 3544 N N . LYS B 1 262 ? 42.293 23.531 6.053 1.00 30.70 255 LYS B N 1
ATOM 3545 C CA . LYS B 1 262 ? 42.795 24.888 6.083 1.00 31.55 255 LYS B CA 1
ATOM 3546 C C . LYS B 1 262 ? 43.361 25.302 4.750 1.00 34.12 255 LYS B C 1
ATOM 3547 O O . LYS B 1 262 ? 43.038 26.385 4.272 1.00 35.13 255 LYS B O 1
ATOM 3553 N N . LYS B 1 263 ? 44.155 24.421 4.142 1.00 35.66 256 LYS B N 1
ATOM 3554 C CA . LYS B 1 263 ? 44.876 24.719 2.914 1.00 39.65 256 LYS B CA 1
ATOM 3555 C C . LYS B 1 263 ? 43.977 24.687 1.670 1.00 40.75 256 LYS B C 1
ATOM 3556 O O . LYS B 1 263 ? 44.191 25.461 0.742 1.00 43.13 256 LYS B O 1
ATOM 3561 N N . ASP B 1 264 ? 42.976 23.814 1.657 1.00 39.79 257 ASP B N 1
ATOM 3562 C CA . ASP B 1 264 ? 42.186 23.596 0.433 1.00 42.78 257 ASP B CA 1
ATOM 3563 C C . ASP B 1 264 ? 40.824 24.292 0.365 1.00 41.67 257 ASP B C 1
ATOM 3564 O O . ASP B 1 264 ? 40.076 24.102 -0.589 1.00 42.92 257 ASP B O 1
ATOM 3569 N N . GLY B 1 265 ? 40.522 25.100 1.371 1.00 39.68 258 GLY B N 1
ATOM 3570 C CA . GLY B 1 265 ? 39.302 25.908 1.341 1.00 39.06 258 GLY B CA 1
ATOM 3571 C C . GLY B 1 265 ? 38.067 25.322 2.036 1.00 36.92 258 GLY B C 1
ATOM 3572 O O . GLY B 1 265 ? 37.054 26.011 2.116 1.00 36.81 258 GLY B O 1
ATOM 3573 N N . ARG B 1 266 ? 38.141 24.069 2.507 1.00 34.88 259 ARG B N 1
ATOM 3574 C CA . ARG B 1 266 ? 36.980 23.369 3.073 1.00 33.16 259 ARG B CA 1
ATOM 3575 C C . ARG B 1 266 ? 36.561 24.004 4.390 1.00 31.30 259 ARG B C 1
ATOM 3576 O O . ARG B 1 266 ? 35.361 24.112 4.650 1.00 30.96 259 ARG B O 1
ATOM 3584 N N . LEU B 1 267 ? 37.531 24.413 5.211 1.00 30.17 260 LEU B N 1
ATOM 3585 C CA . LEU B 1 267 ? 37.230 25.194 6.416 1.00 29.10 260 LEU B CA 1
ATOM 3586 C C . LEU B 1 267 ? 36.594 26.572 6.054 1.00 29.44 260 LEU B C 1
ATOM 3587 O O . LEU B 1 267 ? 35.577 26.929 6.569 1.00 28.99 260 LEU B O 1
ATOM 3592 N N . LYS B 1 268 ? 37.196 27.330 5.168 1.00 31.41 261 LYS B N 1
ATOM 3593 C CA . LYS B 1 268 ? 36.583 28.579 4.680 1.00 33.33 261 LYS B CA 1
ATOM 3594 C C . LYS B 1 268 ? 35.118 28.377 4.100 1.00 32.74 261 LYS B C 1
ATOM 3595 O O . LYS B 1 268 ? 34.197 29.130 4.410 1.00 32.09 261 LYS B O 1
ATOM 3600 N N . ALA B 1 269 ? 34.910 27.324 3.319 1.00 32.57 262 ALA B N 1
ATOM 3601 C CA . ALA B 1 269 ? 33.569 26.951 2.852 1.00 32.51 262 ALA B CA 1
ATOM 3602 C C . ALA B 1 269 ? 32.579 26.703 3.993 1.00 30.51 262 ALA B C 1
ATOM 3603 O O . ALA B 1 269 ? 31.410 27.151 3.942 1.00 30.42 262 ALA B O 1
ATOM 3605 N N . ALA B 1 270 ? 33.043 25.989 5.018 1.00 28.48 263 ALA B N 1
ATOM 3606 C CA . ALA B 1 270 ? 32.223 25.697 6.161 1.00 26.97 263 ALA B CA 1
ATOM 3607 C C . ALA B 1 270 ? 31.827 27.010 6.850 1.00 26.83 263 ALA B C 1
ATOM 3608 O O . ALA B 1 270 ? 30.652 27.199 7.193 1.00 26.65 263 ALA B O 1
ATOM 3610 N N . TYR B 1 271 ? 32.794 27.919 7.022 1.00 27.40 264 TYR B N 1
ATOM 3611 C CA . TYR B 1 271 ? 32.523 29.235 7.613 1.00 27.11 264 TYR B CA 1
ATOM 3612 C C . TYR B 1 271 ? 31.466 30.000 6.731 1.00 28.95 264 TYR B C 1
ATOM 3613 O O . TYR B 1 271 ? 30.522 30.611 7.258 1.00 28.79 264 TYR B O 1
ATOM 3622 N N . GLU B 1 272 ? 31.605 29.916 5.417 1.00 30.32 265 GLU B N 1
ATOM 3623 C CA . GLU B 1 272 ? 30.748 30.674 4.509 1.00 34.04 265 GLU B CA 1
ATOM 3624 C C . GLU B 1 272 ? 29.329 30.129 4.502 1.00 33.25 265 GLU B C 1
ATOM 3625 O O . GLU B 1 272 ? 28.371 30.848 4.457 1.00 33.80 265 GLU B O 1
ATOM 3631 N N . LYS B 1 273 ? 29.202 28.835 4.646 1.00 32.68 266 LYS B N 1
ATOM 3632 C CA . LYS B 1 273 ? 27.873 28.249 4.744 1.00 32.82 266 LYS B CA 1
ATOM 3633 C C . LYS B 1 273 ? 27.154 28.513 6.104 1.00 30.79 266 LYS B C 1
ATOM 3634 O O . LYS B 1 273 ? 25.950 28.695 6.139 1.00 31.28 266 LYS B O 1
ATOM 3640 N N . THR B 1 274 ? 27.888 28.537 7.215 1.00 28.39 267 THR B N 1
ATOM 3641 C CA . THR B 1 274 ? 27.206 28.462 8.514 1.00 26.74 267 THR B CA 1
ATOM 3642 C C . THR B 1 274 ? 27.427 29.648 9.419 1.00 26.66 267 THR B C 1
ATOM 3643 O O . THR B 1 274 ? 26.600 29.891 10.263 1.00 26.19 267 THR B O 1
ATOM 3647 N N . LEU B 1 275 ? 28.545 30.360 9.262 1.00 26.78 268 LEU B N 1
ATOM 3648 C CA . LEU B 1 275 ? 28.890 31.481 10.128 1.00 26.38 268 LEU B CA 1
ATOM 3649 C C . LEU B 1 275 ? 28.677 32.865 9.496 1.00 27.78 268 LEU B C 1
ATOM 3650 O O . LEU B 1 275 ? 28.125 33.761 10.109 1.00 28.21 268 LEU B O 1
ATOM 3655 N N . LEU B 1 276 ? 29.122 33.037 8.266 1.00 28.96 269 LEU B N 1
ATOM 3656 C CA . LEU B 1 276 ? 28.929 34.280 7.533 1.00 31.06 269 LEU B CA 1
ATOM 3657 C C . LEU B 1 276 ? 27.504 34.767 7.479 1.00 31.00 269 LEU B C 1
ATOM 3658 O O . LEU B 1 276 ? 27.280 35.968 7.638 1.00 32.03 269 LEU B O 1
ATOM 3663 N N . PRO B 1 277 ? 26.532 33.856 7.267 1.00 30.86 270 PRO B N 1
ATOM 3664 C CA . PRO B 1 277 ? 25.167 34.403 7.226 1.00 31.18 270 PRO B CA 1
ATOM 3665 C C . PRO B 1 277 ? 24.741 35.023 8.554 1.00 30.43 270 PRO B C 1
ATOM 3666 O O . PRO B 1 277 ? 23.906 35.931 8.559 1.00 31.30 270 PRO B O 1
ATOM 3670 N N . VAL B 1 278 ? 25.351 34.573 9.646 1.00 28.46 271 VAL B N 1
ATOM 3671 C CA . VAL B 1 278 ? 25.031 35.069 10.974 1.00 27.96 271 VAL B CA 1
ATOM 3672 C C . VAL B 1 278 ? 25.767 36.363 11.274 1.00 29.02 271 VAL B C 1
ATOM 3673 O O . VAL B 1 278 ? 25.153 37.379 11.557 1.00 30.01 271 VAL B O 1
ATOM 3677 N N . TYR B 1 279 ? 27.084 36.333 11.189 1.00 29.05 272 TYR B N 1
ATOM 3678 C CA . TYR B 1 279 ? 27.890 37.498 11.572 1.00 29.77 272 TYR B CA 1
ATOM 3679 C C . TYR B 1 279 ? 28.045 38.559 10.474 1.00 32.19 272 TYR B C 1
ATOM 3680 O O . TYR B 1 279 ? 28.279 39.716 10.794 1.00 33.57 272 TYR B O 1
ATOM 3689 N N . GLY B 1 280 ? 27.858 38.192 9.201 1.00 33.77 273 GLY B N 1
ATOM 3690 C CA . GLY B 1 280 ? 28.075 39.154 8.088 1.00 37.08 273 GLY B CA 1
ATOM 3691 C C . GLY B 1 280 ? 29.502 39.731 8.113 1.00 39.19 273 GLY B C 1
ATOM 3692 O O . GLY B 1 280 ? 30.454 39.033 8.445 1.00 37.23 273 GLY B O 1
ATOM 3693 N N . GLU B 1 281 ? 29.646 41.023 7.819 1.00 42.92 274 GLU B N 1
ATOM 3694 C CA . GLU B 1 281 ? 30.952 41.691 7.901 1.00 46.36 274 GLU B CA 1
ATOM 3695 C C . GLU B 1 281 ? 31.392 42.085 9.331 1.00 46.24 274 GLU B C 1
ATOM 3696 O O . GLU B 1 281 ? 32.552 42.448 9.554 1.00 47.55 274 GLU B O 1
ATOM 3702 N N . LYS B 1 282 ? 30.474 41.949 10.287 1.00 45.35 275 LYS B N 1
ATOM 3703 C CA . LYS B 1 282 ? 30.687 42.342 11.696 1.00 44.97 275 LYS B CA 1
ATOM 3704 C C . LYS B 1 282 ? 31.780 41.518 12.382 1.00 43.32 275 LYS B C 1
ATOM 3705 O O . LYS B 1 282 ? 32.347 41.965 13.389 1.00 43.79 275 LYS B O 1
ATOM 3709 N N . VAL B 1 283 ? 32.062 40.318 11.846 1.00 41.75 276 VAL B N 1
ATOM 3710 C CA . VAL B 1 283 ? 33.123 39.446 12.386 1.00 39.95 276 VAL B CA 1
ATOM 3711 C C . VAL B 1 283 ? 33.946 38.879 11.239 1.00 40.56 276 VAL B C 1
ATOM 3712 O O . VAL B 1 283 ? 33.452 38.013 10.500 1.00 40.90 276 VAL B O 1
ATOM 3716 N N . LYS B 1 284 ? 35.188 39.353 11.104 1.00 41.38 277 LYS B N 1
ATOM 3717 C CA . LYS B 1 284 ? 36.114 38.933 10.051 1.00 41.91 277 LYS B CA 1
ATOM 3718 C C . LYS B 1 284 ? 36.425 37.440 10.203 1.00 39.13 277 LYS B C 1
ATOM 3719 O O . LYS B 1 284 ? 36.555 36.944 11.322 1.00 37.83 277 LYS B O 1
ATOM 3723 N N . PRO B 1 285 ? 36.528 36.715 9.080 1.00 38.81 278 PRO B N 1
ATOM 3724 C CA . PRO B 1 285 ? 36.833 35.281 9.147 1.00 36.63 278 PRO B CA 1
ATOM 3725 C C . PRO B 1 285 ? 38.148 34.946 9.836 1.00 36.20 278 PRO B C 1
ATOM 3726 O O . PRO B 1 285 ? 38.241 33.923 10.492 1.00 34.30 278 PRO B O 1
ATOM 3730 N N . GLU B 1 286 ? 39.158 35.794 9.699 1.00 38.11 279 GLU B N 1
ATOM 3731 C CA . GLU B 1 286 ? 40.394 35.577 10.449 1.00 38.63 279 GLU B CA 1
ATOM 3732 C C . GLU B 1 286 ? 40.236 35.736 11.980 1.00 37.03 279 GLU B C 1
ATOM 3733 O O . GLU B 1 286 ? 41.127 35.312 12.721 1.00 35.85 279 GLU B O 1
ATOM 3739 N N . ALA B 1 287 ? 39.127 36.344 12.434 1.00 36.33 280 ALA B N 1
ATOM 3740 C CA . ALA B 1 287 ? 38.890 36.478 13.869 1.00 35.59 280 ALA B CA 1
ATOM 3741 C C . ALA B 1 287 ? 38.307 35.169 14.450 1.00 32.87 280 ALA B C 1
ATOM 3742 O O . ALA B 1 287 ? 38.442 34.886 15.627 1.00 33.13 280 ALA B O 1
ATOM 3744 N N . LEU B 1 288 ? 37.697 34.348 13.613 1.00 31.09 281 LEU B N 1
ATOM 3745 C CA . LEU B 1 288 ? 37.101 33.121 14.089 1.00 29.17 281 LEU B CA 1
ATOM 3746 C C . LEU B 1 288 ? 37.921 31.900 13.717 1.00 28.05 281 LEU B C 1
ATOM 3747 O O . LEU B 1 288 ? 38.066 30.999 14.514 1.00 26.51 281 LEU B O 1
ATOM 3752 N N . LEU B 1 289 ? 38.431 31.856 12.488 1.00 28.72 282 LEU B N 1
ATOM 3753 C CA . LEU B 1 289 ? 39.162 30.696 12.034 1.00 28.39 282 LEU B CA 1
ATOM 3754 C C . LEU B 1 289 ? 40.600 30.648 12.595 1.00 28.96 282 LEU B C 1
ATOM 3755 O O . LEU B 1 289 ? 41.341 31.648 12.578 1.00 30.50 282 LEU B O 1
ATOM 3760 N N . ALA B 1 290 ? 40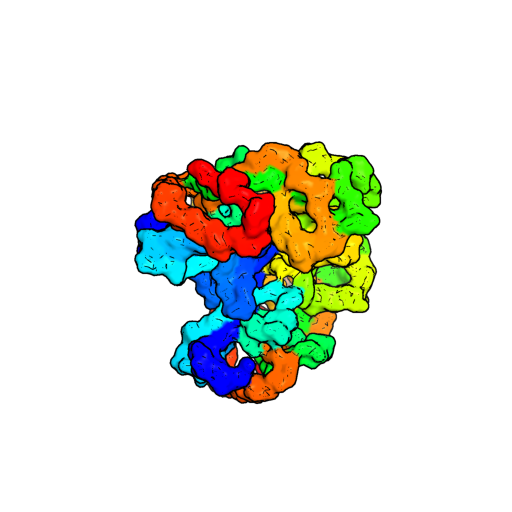.972 29.481 13.104 1.00 27.77 283 ALA B N 1
ATOM 3761 C CA . ALA B 1 290 ? 42.366 29.180 13.428 1.00 29.15 283 ALA B CA 1
ATOM 3762 C C . ALA B 1 290 ? 43.239 29.035 12.168 1.00 31.51 283 ALA B C 1
ATOM 3763 O O . ALA B 1 290 ? 42.834 28.398 11.201 1.00 31.39 283 ALA B O 1
ATOM 3765 N N . GLU B 1 291 ? 44.447 29.580 12.200 1.00 34.68 284 GLU B N 1
ATOM 3766 C CA . GLU B 1 291 ? 45.435 29.331 11.134 1.00 38.10 284 GLU B CA 1
ATOM 3767 C C . GLU B 1 291 ? 46.050 27.869 11.168 1.00 38.45 284 GLU B C 1
ATOM 3768 O O . GLU B 1 291 ? 46.069 27.152 12.220 1.00 37.36 284 GLU B O 1
ATOM 3771 N N . ALA C 1 46 ? 20.800 74.972 -5.554 1.00 33.30 39 ALA C N 1
ATOM 3772 C CA . ALA C 1 46 ? 20.115 75.467 -4.323 1.00 31.54 39 ALA C CA 1
ATOM 3773 C C . ALA C 1 46 ? 21.222 75.937 -3.397 1.00 31.32 39 ALA C C 1
ATOM 3774 O O . ALA C 1 46 ? 21.332 75.522 -2.247 1.00 28.70 39 ALA C O 1
ATOM 3776 N N . THR C 1 47 ? 22.082 76.790 -3.930 1.00 31.63 40 THR C N 1
ATOM 3777 C CA . THR C 1 47 ? 23.092 77.375 -3.083 1.00 31.08 40 THR C CA 1
ATOM 3778 C C . THR C 1 47 ? 22.444 78.345 -2.066 1.00 30.43 40 THR C C 1
ATOM 3779 O O . THR C 1 47 ? 21.303 78.777 -2.210 1.00 29.28 40 THR C O 1
ATOM 3783 N N . VAL C 1 48 ? 23.190 78.666 -1.008 1.00 30.83 41 VAL C N 1
ATOM 3784 C CA . VAL C 1 48 ? 22.826 79.777 -0.124 1.00 30.75 41 VA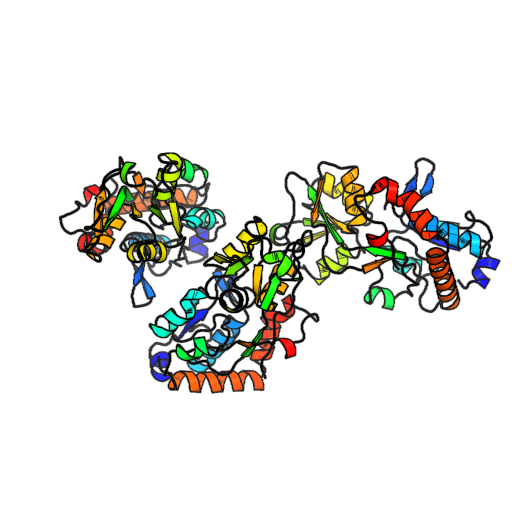L C CA 1
ATOM 3785 C C . VAL C 1 48 ? 22.353 81.015 -0.891 1.00 31.77 41 VAL C C 1
ATOM 3786 O O . VAL C 1 48 ? 21.219 81.475 -0.648 1.00 31.97 41 VAL C O 1
ATOM 3790 N N . ALA C 1 49 ? 23.183 81.514 -1.817 1.00 32.30 42 ALA C N 1
ATOM 3791 C CA . ALA C 1 49 ? 22.803 82.655 -2.665 1.00 33.51 42 ALA C CA 1
ATOM 3792 C C . ALA C 1 49 ? 21.538 82.428 -3.485 1.00 33.45 42 ALA C C 1
ATOM 3793 O O . ALA C 1 49 ? 20.656 83.280 -3.459 1.00 34.77 42 ALA C O 1
ATOM 3795 N N . ALA C 1 50 ? 21.446 81.319 -4.225 1.00 32.87 43 ALA C N 1
ATOM 3796 C CA . ALA C 1 50 ? 20.247 81.056 -5.008 1.00 32.82 43 ALA C CA 1
ATOM 3797 C C . ALA C 1 50 ? 18.973 81.154 -4.124 1.00 32.03 43 ALA C C 1
ATOM 3798 O O . ALA C 1 50 ? 17.960 81.718 -4.529 1.00 31.59 43 ALA C O 1
ATOM 3800 N N . ILE C 1 51 ? 19.056 80.620 -2.902 1.00 30.94 44 ILE C N 1
ATOM 3801 C CA . ILE C 1 51 ? 17.894 80.526 -2.035 1.00 29.39 44 ILE C CA 1
ATOM 3802 C C . ILE C 1 51 ? 17.488 81.920 -1.505 1.00 30.49 44 ILE C C 1
ATOM 3803 O O . ILE C 1 51 ? 16.309 82.281 -1.477 1.00 29.94 44 ILE C O 1
ATOM 3808 N N . LYS C 1 52 ? 18.478 82.717 -1.114 1.00 32.03 45 LYS C N 1
ATOM 3809 C CA . LYS C 1 52 ? 18.224 84.097 -0.704 1.00 33.57 45 LYS C CA 1
ATOM 3810 C C . LYS C 1 52 ? 17.616 84.930 -1.800 1.00 35.44 45 LYS C C 1
ATOM 3811 O O . LYS C 1 52 ? 16.722 85.720 -1.510 1.00 36.49 45 LYS C O 1
ATOM 3817 N N . GLU C 1 53 ? 18.099 84.771 -3.028 1.00 36.25 46 GLU C N 1
ATOM 3818 C CA . GLU C 1 53 ? 17.448 85.375 -4.195 1.00 38.03 46 GLU C CA 1
ATOM 3819 C C . GLU C 1 53 ? 15.976 84.971 -4.394 1.00 37.64 46 GLU C C 1
ATOM 3820 O O . GLU C 1 53 ? 15.172 85.862 -4.628 1.00 37.88 46 GLU C O 1
ATOM 3826 N N . LYS C 1 54 ? 15.631 83.658 -4.332 1.00 36.94 47 LYS C N 1
ATOM 3827 C CA . LYS C 1 54 ? 14.219 83.203 -4.435 1.00 37.08 47 LYS C CA 1
ATOM 3828 C C . LYS C 1 54 ? 13.353 83.735 -3.287 1.00 36.15 47 LYS C C 1
ATOM 3829 O O . LYS C 1 54 ? 12.175 83.941 -3.461 1.00 36.69 47 LYS C O 1
ATOM 3833 N N . GLY C 1 55 ? 13.951 83.941 -2.118 1.00 35.04 48 GLY C N 1
ATOM 3834 C CA . GLY C 1 55 ? 13.236 84.429 -0.958 1.00 34.63 48 GLY C CA 1
ATOM 3835 C C . GLY C 1 55 ? 12.483 83.367 -0.145 1.00 33.60 48 GLY C C 1
ATOM 3836 O O . GLY C 1 55 ? 11.738 83.708 0.772 1.00 33.98 48 GLY C O 1
ATOM 3837 N N . VAL C 1 56 ? 12.699 82.091 -0.463 1.00 32.15 49 VAL C N 1
ATOM 3838 C CA . VAL C 1 56 ? 11.955 81.000 0.136 1.00 31.52 49 VAL C CA 1
ATOM 3839 C C . VAL C 1 56 ? 12.835 79.761 0.053 1.00 29.97 49 VAL C C 1
ATOM 3840 O O . VAL C 1 56 ? 13.566 79.584 -0.941 1.00 30.56 49 VAL C O 1
ATOM 3844 N N . ILE C 1 57 ? 12.828 78.939 1.099 1.00 27.29 50 ILE C N 1
ATOM 3845 C CA . ILE C 1 57 ? 13.563 77.658 1.059 1.00 25.78 50 ILE C CA 1
ATOM 3846 C C . ILE C 1 57 ? 12.537 76.524 1.105 1.00 25.30 50 ILE C C 1
ATOM 3847 O O . ILE C 1 57 ? 11.606 76.550 1.933 1.00 24.65 50 ILE C O 1
ATOM 3852 N N . ARG C 1 58 ? 12.658 75.575 0.174 1.00 25.12 51 ARG C N 1
ATOM 3853 C CA . ARG C 1 58 ? 11.728 74.453 0.118 1.00 24.80 51 ARG C CA 1
ATOM 3854 C C . ARG C 1 58 ? 12.327 73.356 0.919 1.00 22.87 51 ARG C C 1
ATOM 3855 O O . ARG C 1 58 ? 13.442 72.903 0.598 1.00 22.96 51 ARG C O 1
ATOM 3863 N N . ILE C 1 59 ? 11.611 72.935 1.959 1.00 21.77 52 ILE C N 1
ATOM 3864 C CA . ILE C 1 59 ? 12.070 71.884 2.891 1.00 20.05 52 ILE C CA 1
ATOM 3865 C C . ILE C 1 59 ? 11.120 70.686 2.959 1.00 19.67 52 ILE C C 1
ATOM 3866 O O . ILE C 1 59 ? 9.925 70.824 3.169 1.00 19.79 52 ILE C O 1
ATOM 3871 N N . GLY C 1 60 ? 11.690 69.501 2.792 1.00 19.33 53 GLY C N 1
ATOM 3872 C CA . GLY C 1 60 ? 10.959 68.259 2.825 1.00 18.83 53 GLY C CA 1
ATOM 3873 C C . GLY C 1 60 ? 10.833 67.858 4.273 1.00 19.02 53 GLY C C 1
ATOM 3874 O O . GLY C 1 60 ? 11.826 67.786 4.987 1.00 18.32 53 GLY C O 1
ATOM 3875 N N . VAL C 1 61 ? 9.588 67.638 4.695 1.00 18.88 54 VAL C N 1
ATOM 3876 C CA . VAL C 1 61 ? 9.263 67.220 6.053 1.00 18.40 54 VAL C CA 1
ATOM 3877 C C . VAL C 1 61 ? 8.179 66.152 6.027 1.00 17.93 54 VAL C C 1
ATOM 3878 O O . VAL C 1 61 ? 7.492 65.979 5.013 1.00 18.06 54 VAL C O 1
ATOM 3882 N N . PHE C 1 62 ? 8.044 65.423 7.124 1.00 17.68 55 PHE C N 1
ATOM 3883 C CA . PHE C 1 62 ? 6.910 64.495 7.264 1.00 17.86 55 PHE C CA 1
ATOM 3884 C C . PHE C 1 62 ? 5.630 65.243 7.514 1.00 18.08 55 PHE C C 1
ATOM 3885 O O . PHE C 1 62 ? 5.633 66.262 8.190 1.00 17.42 55 PHE C O 1
ATOM 3893 N N . GLY C 1 63 ? 4.545 64.739 6.940 1.00 18.74 56 GLY C N 1
ATOM 3894 C CA . GLY C 1 63 ? 3.216 65.143 7.339 1.00 19.51 56 GLY C CA 1
ATOM 3895 C C . GLY C 1 63 ? 2.518 64.287 8.395 1.00 20.21 56 GLY C C 1
ATOM 3896 O O . GLY C 1 63 ? 1.475 64.719 8.932 1.00 21.52 56 GLY C O 1
ATOM 3897 N N . ASP C 1 64 ? 3.046 63.106 8.714 1.00 18.84 57 ASP C N 1
ATOM 3898 C CA . ASP C 1 64 ? 2.310 62.183 9.593 1.00 19.34 57 ASP C CA 1
ATOM 3899 C C . ASP C 1 64 ? 3.230 61.376 10.461 1.00 18.82 57 ASP C C 1
ATOM 3900 O O . ASP C 1 64 ? 2.912 60.211 10.719 1.00 18.98 57 ASP C O 1
ATOM 3905 N N . LYS C 1 65 ? 4.333 62.006 10.904 1.00 17.19 58 LYS C N 1
ATOM 3906 C CA . LYS C 1 65 ? 5.233 61.445 11.896 1.00 15.72 58 LYS C CA 1
ATOM 3907 C C . LYS C 1 65 ? 5.333 62.332 13.149 1.00 15.16 58 LYS C C 1
ATOM 3908 O O . LYS C 1 65 ? 6.415 62.715 13.515 1.00 15.05 58 LYS C O 1
ATOM 3914 N N . PRO C 1 66 ? 4.206 62.612 13.838 1.00 15.87 59 PRO C N 1
ATOM 3915 C CA . PRO C 1 66 ? 4.318 63.373 15.128 1.00 16.13 59 PRO C CA 1
ATOM 3916 C C . PRO C 1 66 ? 5.098 62.519 16.125 1.00 17.26 59 PRO C C 1
ATOM 3917 O O . PRO C 1 66 ? 4.940 61.293 16.120 1.00 17.86 59 PRO C O 1
ATOM 3921 N N . PRO C 1 67 ? 5.908 63.142 16.992 1.00 17.16 60 PRO C N 1
ATOM 3922 C CA . PRO C 1 67 ? 6.024 64.587 17.187 1.00 17.39 60 PRO C CA 1
ATOM 3923 C C . PRO C 1 67 ? 7.132 65.225 16.314 1.00 17.98 60 PRO C C 1
ATOM 3924 O O . PRO C 1 67 ? 7.563 66.358 16.623 1.00 19.51 60 PRO C O 1
ATOM 3928 N N . PHE C 1 68 ? 7.607 64.519 15.296 1.00 15.58 61 PHE C N 1
ATOM 3929 C CA . PHE C 1 68 ? 8.771 64.988 14.517 1.00 16.48 61 PHE C CA 1
ATOM 3930 C C . PHE C 1 68 ? 8.405 65.919 13.351 1.00 17.55 61 PHE C C 1
ATOM 3931 O O . PHE C 1 68 ? 9.038 66.948 13.150 1.00 18.30 61 PHE C O 1
ATOM 3939 N N . GLY C 1 69 ? 7.424 65.508 12.547 1.00 17.08 62 GLY C N 1
ATOM 3940 C CA . GLY C 1 69 ? 6.860 66.350 11.544 1.00 17.38 62 GLY C CA 1
ATOM 3941 C C . GLY C 1 69 ? 5.428 65.891 11.310 1.00 18.07 62 GLY C C 1
ATOM 3942 O O . GLY C 1 69 ? 5.150 64.709 11.042 1.00 17.32 62 GLY C O 1
ATOM 3943 N N . TYR C 1 70 ? 4.510 66.851 11.374 1.00 19.01 63 TYR C N 1
ATOM 3944 C CA . TYR C 1 70 ? 3.077 66.575 11.200 1.00 19.99 63 TYR C CA 1
ATOM 3945 C C . TYR C 1 70 ? 2.378 67.867 10.866 1.00 20.70 63 TYR C C 1
ATOM 3946 O O . TYR C 1 70 ? 2.991 68.921 10.761 1.00 21.28 63 TYR C O 1
ATOM 3955 N N . VAL C 1 71 ? 1.082 67.737 10.666 1.00 22.26 64 VAL C N 1
ATOM 3956 C CA . VAL C 1 71 ? 0.187 68.840 10.331 1.00 23.79 64 VAL C CA 1
ATOM 3957 C C . VAL C 1 71 ? -0.901 68.910 11.381 1.00 24.75 64 VAL C C 1
ATOM 3958 O O . VAL C 1 71 ? -1.515 67.901 11.647 1.00 25.15 64 VAL C O 1
ATOM 3962 N N . ASP C 1 72 ? -1.100 70.083 11.996 1.00 26.59 65 ASP C N 1
ATOM 3963 C CA . ASP C 1 72 ? -2.046 70.235 13.105 1.00 28.41 65 ASP C CA 1
ATOM 3964 C C . ASP C 1 72 ? -3.479 70.486 12.557 1.00 30.70 65 ASP C C 1
ATOM 3965 O O . ASP C 1 72 ? -3.680 70.608 11.327 1.00 30.33 65 ASP C O 1
ATOM 3970 N N . ALA C 1 73 ? -4.459 70.535 13.475 1.00 32.30 66 ALA C N 1
ATOM 3971 C CA . ALA C 1 73 ? -5.868 70.737 13.155 1.00 34.20 66 ALA C CA 1
ATOM 3972 C C . ALA C 1 73 ? -6.092 71.994 12.333 1.00 35.47 66 ALA C C 1
ATOM 3973 O O . ALA C 1 73 ? -7.058 72.116 11.604 1.00 36.60 66 ALA C O 1
ATOM 3975 N N . ASN C 1 74 ? -5.165 72.934 12.409 1.00 35.53 67 ASN C N 1
ATOM 3976 C CA . ASN C 1 74 ? -5.345 74.172 11.685 1.00 36.54 67 ASN C CA 1
ATOM 3977 C C . ASN C 1 74 ? -4.588 74.170 10.350 1.00 35.41 67 ASN C C 1
ATOM 3978 O O . ASN C 1 74 ? -4.469 75.228 9.709 1.00 36.03 67 ASN C O 1
ATOM 3983 N N . GLY C 1 75 ? -4.059 73.020 9.932 1.00 32.57 68 GLY C N 1
ATOM 3984 C CA . GLY C 1 75 ? -3.351 72.943 8.670 1.00 31.13 68 GLY C CA 1
ATOM 3985 C C . GLY C 1 75 ? -1.914 73.479 8.709 1.00 30.48 68 GLY C C 1
ATOM 3986 O O . GLY C 1 75 ? -1.316 73.706 7.670 1.00 29.53 68 GLY C O 1
ATOM 3987 N N . LYS C 1 76 ? -1.337 73.689 9.893 1.00 29.44 69 LYS C N 1
ATOM 3988 C CA . LYS C 1 76 ? 0.059 74.134 10.020 1.00 27.77 69 LYS C CA 1
ATOM 3989 C C . LYS C 1 76 ? 1.014 72.980 10.360 1.00 25.61 69 LYS C C 1
ATOM 3990 O O . LYS C 1 76 ? 0.695 72.084 11.164 1.00 24.47 69 LYS C O 1
ATOM 3996 N N . ASN C 1 77 ? 2.164 72.975 9.679 1.00 23.79 70 ASN C N 1
ATOM 3997 C CA . ASN C 1 77 ? 3.295 72.113 9.999 1.00 22.21 70 ASN C CA 1
ATOM 3998 C C . ASN C 1 77 ? 3.817 72.334 11.401 1.00 21.63 70 ASN C C 1
ATOM 3999 O O . ASN C 1 77 ? 3.981 73.445 11.810 1.00 22.52 70 ASN C O 1
ATOM 4004 N N . GLN C 1 78 ? 4.066 71.259 12.127 1.00 20.78 71 GLN C N 1
ATOM 4005 C CA . GLN C 1 78 ? 4.537 71.307 13.484 1.00 20.67 71 GLN C CA 1
ATOM 4006 C C . GLN C 1 78 ? 5.491 70.141 13.719 1.00 19.84 71 GLN C C 1
ATOM 4007 O O . GLN C 1 78 ? 5.564 69.205 12.913 1.00 18.28 71 GLN C O 1
ATOM 4013 N N . GLY C 1 79 ? 6.177 70.164 14.857 1.00 20.31 72 GLY C N 1
ATOM 4014 C CA . GLY C 1 79 ? 7.047 69.060 15.244 1.00 19.29 72 GLY C CA 1
ATOM 4015 C C . GLY C 1 79 ? 8.498 69.496 15.342 1.00 19.98 72 GLY C C 1
ATOM 4016 O O . GLY C 1 79 ? 8.872 70.610 14.914 1.00 19.23 72 GLY C O 1
ATOM 4017 N N . PHE C 1 80 ? 9.314 68.590 15.884 1.00 19.52 73 PHE C N 1
ATOM 4018 C CA . PHE C 1 80 ? 10.703 68.874 16.216 1.00 20.05 73 PHE C CA 1
ATOM 4019 C C . PHE C 1 80 ? 11.525 69.276 14.998 1.00 20.14 73 PHE C C 1
ATOM 4020 O O . PHE C 1 80 ? 12.263 70.253 15.036 1.00 20.52 73 PHE C O 1
ATOM 4028 N N . ASP C 1 81 ? 11.353 68.551 13.892 1.00 20.42 74 ASP C N 1
ATOM 4029 C CA . ASP C 1 81 ? 12.077 68.820 12.625 1.00 20.17 74 ASP C CA 1
ATOM 4030 C C . ASP C 1 81 ? 11.630 70.170 12.030 1.00 20.32 74 ASP C C 1
ATOM 4031 O O . ASP C 1 81 ? 12.411 70.913 11.434 1.00 19.84 74 ASP C O 1
ATOM 4036 N N . VAL C 1 82 ? 10.340 70.468 12.184 1.00 19.55 75 VAL C N 1
ATOM 4037 C CA . VAL C 1 82 ? 9.755 71.707 11.654 1.00 20.35 75 VAL C CA 1
ATOM 4038 C C . VAL C 1 82 ? 10.259 72.943 12.412 1.00 21.23 75 VAL C C 1
ATOM 4039 O O . VAL C 1 82 ? 10.517 73.986 11.817 1.00 21.47 75 VAL C O 1
ATOM 4043 N N . GLU C 1 83 ? 10.433 72.792 13.721 1.00 20.55 76 GLU C N 1
ATOM 4044 C CA . GLU C 1 83 ? 11.089 73.825 14.520 1.00 22.32 76 GLU C CA 1
ATOM 4045 C C . GLU C 1 83 ? 12.516 74.135 14.006 1.00 22.40 76 GLU C C 1
ATOM 4046 O O . GLU C 1 83 ? 12.888 75.310 13.791 1.00 23.00 76 GLU C O 1
ATOM 4052 N N . ILE C 1 84 ? 13.295 73.076 13.800 1.00 21.31 77 ILE C N 1
ATOM 4053 C CA . ILE C 1 84 ? 14.653 73.239 13.262 1.00 21.87 77 ILE C CA 1
ATOM 4054 C C . ILE C 1 84 ? 14.630 73.954 11.917 1.00 21.64 77 ILE C C 1
ATOM 4055 O O . ILE C 1 84 ? 15.402 74.872 11.726 1.00 22.82 77 ILE C O 1
ATOM 4060 N N . ALA C 1 85 ? 13.732 73.523 11.024 1.00 20.57 78 ALA C N 1
ATOM 4061 C CA . ALA C 1 85 ? 13.533 74.156 9.721 1.00 21.09 78 ALA C CA 1
ATOM 4062 C C . ALA C 1 85 ? 13.218 75.655 9.875 1.00 22.61 78 ALA C C 1
ATOM 4063 O O . ALA C 1 85 ? 13.825 76.480 9.164 1.00 22.93 78 ALA C O 1
ATOM 4065 N N . LYS C 1 86 ? 12.349 75.995 10.843 1.00 22.17 79 LYS C N 1
ATOM 4066 C CA . LYS C 1 86 ? 11.924 77.387 11.040 1.00 24.29 79 LYS C CA 1
ATOM 4067 C C . LYS C 1 86 ? 13.100 78.269 11.496 1.00 25.35 79 LYS C C 1
ATOM 4068 O O . LYS C 1 86 ? 13.302 79.371 10.994 1.00 25.71 79 LYS C O 1
ATOM 4074 N N . ASP C 1 87 ? 13.915 77.730 12.388 1.00 25.18 80 ASP C N 1
ATOM 4075 C CA . ASP C 1 87 ? 15.138 78.385 12.821 1.00 27.15 80 ASP C CA 1
ATOM 4076 C C . ASP C 1 87 ? 16.120 78.646 11.668 1.00 26.74 80 ASP C C 1
ATOM 4077 O O . ASP C 1 87 ? 16.707 79.726 11.615 1.00 26.61 80 ASP C O 1
ATOM 4082 N N . LEU C 1 88 ? 16.261 77.647 10.770 1.00 25.46 81 LEU C N 1
ATOM 4083 C CA . LEU C 1 88 ? 17.126 77.780 9.594 1.00 26.07 81 LEU C CA 1
ATOM 4084 C C . LEU C 1 88 ? 16.642 78.896 8.691 1.00 26.05 81 LEU C C 1
ATOM 4085 O O . LEU C 1 88 ? 17.433 79.728 8.331 1.00 26.74 81 LEU C O 1
ATOM 4090 N N . ALA C 1 89 ? 15.344 78.901 8.366 1.00 25.64 82 ALA C N 1
ATOM 4091 C CA . ALA C 1 89 ? 14.735 79.962 7.536 1.00 26.36 82 ALA C CA 1
ATOM 4092 C C . ALA C 1 89 ? 14.909 81.335 8.166 1.00 27.45 82 ALA C C 1
ATOM 4093 O O . ALA C 1 89 ? 15.295 82.329 7.522 1.00 27.99 82 ALA C O 1
ATOM 4095 N N . LYS C 1 90 ? 14.679 81.403 9.452 1.00 27.81 83 LYS C N 1
ATOM 4096 C CA . LYS C 1 90 ? 14.849 82.712 10.092 1.00 30.30 83 LYS C CA 1
ATOM 4097 C C . LYS C 1 90 ? 16.268 83.292 9.888 1.00 30.69 83 LYS C C 1
ATOM 4098 O O . LYS C 1 90 ? 16.415 84.465 9.509 1.00 30.93 83 LYS C O 1
ATOM 4104 N N . ASP C 1 91 ? 17.293 82.457 10.097 1.00 29.90 84 ASP C N 1
ATOM 4105 C CA . ASP C 1 91 ? 18.698 82.888 9.882 1.00 31.49 84 ASP C CA 1
ATOM 4106 C C . ASP C 1 91 ? 18.996 83.146 8.413 1.00 31.66 84 ASP C C 1
ATOM 4107 O O . ASP C 1 91 ? 19.696 84.096 8.063 1.00 32.05 84 ASP C O 1
ATOM 4112 N N . LEU C 1 92 ? 18.467 82.281 7.548 1.00 30.77 85 LEU C N 1
ATOM 4113 C CA . LEU C 1 92 ? 18.782 82.373 6.139 1.00 30.99 85 LEU C CA 1
ATOM 4114 C C . LEU C 1 92 ? 18.077 83.563 5.486 1.00 31.81 85 LEU C C 1
ATOM 4115 O O . LEU C 1 92 ? 18.708 84.336 4.752 1.00 32.62 85 LEU C O 1
ATOM 4120 N N . LEU C 1 93 ? 16.787 83.720 5.794 1.00 31.21 86 LEU C N 1
ATOM 4121 C CA . LEU C 1 93 ? 15.899 84.561 5.008 1.00 31.95 86 LEU C CA 1
ATOM 4122 C C . LEU C 1 93 ? 15.321 85.706 5.821 1.00 33.29 86 LEU C C 1
ATOM 4123 O O . LEU C 1 93 ? 14.760 86.658 5.254 1.00 35.13 86 LEU C O 1
ATOM 4128 N N . GLY C 1 94 ? 15.439 85.598 7.142 1.00 32.76 87 GLY C N 1
ATOM 4129 C CA . GLY C 1 94 ? 15.111 86.679 8.048 1.00 34.18 87 GLY C CA 1
ATOM 4130 C C . GLY C 1 94 ? 13.773 86.493 8.726 1.00 34.25 87 GLY C C 1
ATOM 4131 O O . GLY C 1 94 ? 13.357 87.368 9.465 1.00 35.71 87 GLY C O 1
ATOM 4132 N N . SER C 1 95 ? 13.120 85.355 8.471 1.00 32.47 88 SER C N 1
ATOM 4133 C CA . SER C 1 95 ? 11.781 85.045 8.931 1.00 32.76 88 SER C CA 1
ATOM 4134 C C . SER C 1 95 ? 11.526 83.526 8.943 1.00 31.56 88 SER C C 1
ATOM 4135 O O . SER C 1 95 ? 11.724 82.823 7.943 1.00 30.68 88 SER C O 1
ATOM 4138 N N . PRO C 1 96 ? 11.028 83.007 10.075 1.00 31.37 89 PRO C N 1
ATOM 4139 C CA . PRO C 1 96 ? 10.628 81.585 10.097 1.00 29.53 89 PRO C CA 1
ATOM 4140 C C . PRO C 1 96 ? 9.489 81.198 9.139 1.00 29.87 89 PRO C C 1
ATOM 4141 O O . PRO C 1 96 ? 9.270 79.989 8.938 1.00 29.41 89 PRO C O 1
ATOM 4145 N N . ASP C 1 97 ? 8.820 82.173 8.530 1.00 30.86 90 ASP C N 1
ATOM 4146 C CA . ASP C 1 97 ? 7.658 81.898 7.679 1.00 32.39 90 ASP C CA 1
ATOM 4147 C C . ASP C 1 97 ? 8.045 81.727 6.232 1.00 32.63 90 ASP C C 1
ATOM 4148 O O . ASP C 1 97 ? 7.169 81.536 5.375 1.00 33.63 90 ASP C O 1
ATOM 4153 N N . LYS C 1 98 ? 9.337 81.845 5.946 1.00 32.10 91 LYS C N 1
ATOM 4154 C CA . LYS C 1 98 ? 9.834 81.776 4.581 1.00 31.85 91 LYS C CA 1
ATOM 4155 C C . LYS C 1 98 ? 10.236 80.361 4.210 1.00 30.28 91 LYS C C 1
ATOM 4156 O O . LYS C 1 98 ? 11.135 80.157 3.409 1.00 30.17 91 LYS C O 1
ATOM 4162 N N . VAL C 1 99 ? 9.593 79.369 4.810 1.00 29.36 92 VAL C N 1
ATOM 4163 C CA . VAL C 1 99 ? 9.768 77.999 4.366 1.00 27.85 92 VAL C CA 1
ATOM 4164 C C . VAL C 1 99 ? 8.541 77.616 3.530 1.00 28.42 92 VAL C C 1
ATOM 4165 O O . VAL C 1 99 ? 7.411 77.896 3.902 1.00 28.47 92 VAL C O 1
ATOM 4169 N N . GLU C 1 100 ? 8.777 76.970 2.399 1.00 27.75 93 GLU C N 1
ATOM 4170 C CA . GLU C 1 100 ? 7.738 76.224 1.749 1.00 28.23 93 GLU C CA 1
ATOM 4171 C C . GLU C 1 100 ? 7.921 74.761 2.189 1.00 25.95 93 GLU C C 1
ATOM 4172 O O . GLU C 1 100 ? 8.876 74.109 1.785 1.00 25.70 93 GLU C O 1
ATOM 4178 N N . PHE C 1 101 ? 7.039 74.245 3.042 1.00 24.19 94 PHE C N 1
ATOM 4179 C CA . PHE C 1 101 ? 7.141 72.843 3.481 1.00 22.10 94 PHE C CA 1
ATOM 4180 C C . PHE C 1 101 ? 6.605 71.910 2.428 1.00 22.43 94 PHE C C 1
ATOM 4181 O O . PHE C 1 101 ? 5.482 72.058 1.989 1.00 24.12 94 PHE C O 1
ATOM 4189 N N . VAL C 1 102 ? 7.395 70.928 2.016 1.00 21.58 95 VAL C N 1
ATOM 4190 C CA . VAL C 1 102 ? 6.923 69.940 1.096 1.00 21.84 95 VAL C CA 1
ATOM 4191 C C . VAL C 1 102 ? 6.830 68.602 1.863 1.00 21.61 95 VAL C C 1
ATOM 4192 O O . VAL C 1 102 ? 7.853 68.111 2.344 1.00 21.09 95 VAL C O 1
ATOM 4196 N N . LEU C 1 103 ? 5.614 68.040 1.979 1.00 21.58 96 LEU C N 1
ATOM 4197 C CA . LEU C 1 103 ? 5.329 66.801 2.711 1.00 21.45 96 LEU C CA 1
ATOM 4198 C C . LEU C 1 103 ? 5.845 65.645 1.907 1.00 22.49 96 LEU C C 1
ATOM 4199 O O . LEU C 1 103 ? 5.498 65.501 0.726 1.00 23.58 96 LEU C O 1
ATOM 4204 N N . THR C 1 104 ? 6.634 64.811 2.562 1.00 21.43 97 THR C N 1
ATOM 4205 C CA . THR C 1 104 ? 7.417 63.830 1.875 1.00 23.19 97 THR C CA 1
ATOM 4206 C C . THR C 1 104 ? 7.239 62.471 2.550 1.00 22.34 97 THR C C 1
ATOM 4207 O O . THR C 1 104 ? 7.468 62.349 3.748 1.00 21.71 97 THR C O 1
ATOM 4211 N N . GLU C 1 105 ? 6.904 61.448 1.797 1.00 22.66 98 GLU C N 1
ATOM 4212 C CA . GLU C 1 105 ? 6.945 60.099 2.384 1.00 23.84 98 GLU C CA 1
ATOM 4213 C C . GLU C 1 105 ? 8.356 59.532 2.467 1.00 22.52 98 GLU C C 1
ATOM 4214 O O . GLU C 1 105 ? 9.273 59.990 1.729 1.00 22.20 98 GLU C O 1
ATOM 4220 N N . ALA C 1 106 ? 8.555 58.601 3.407 1.00 19.96 99 ALA C N 1
ATOM 4221 C CA . ALA C 1 106 ? 9.879 58.040 3.656 1.00 19.17 99 ALA C CA 1
ATOM 4222 C C . ALA C 1 106 ? 10.635 57.664 2.356 1.00 19.52 99 ALA C C 1
ATOM 4223 O O . ALA C 1 106 ? 11.753 58.066 2.154 1.00 20.36 99 ALA C O 1
ATOM 4225 N N . ALA C 1 107 ? 9.990 56.914 1.486 1.00 19.75 100 ALA C N 1
ATOM 4226 C CA . ALA C 1 107 ? 10.615 56.423 0.243 1.00 22.08 100 ALA C CA 1
ATOM 4227 C C . ALA C 1 107 ? 10.996 57.475 -0.781 1.00 23.18 100 ALA C C 1
ATOM 4228 O O . ALA C 1 107 ? 11.641 57.138 -1.748 1.00 24.06 100 ALA C O 1
ATOM 4230 N N . ASN C 1 108 ? 10.563 58.724 -0.592 1.00 23.67 101 ASN C N 1
ATOM 4231 C CA . ASN C 1 108 ? 10.703 59.776 -1.603 1.00 24.51 101 ASN C CA 1
ATOM 4232 C C . ASN C 1 108 ? 11.751 60.823 -1.193 1.00 23.78 101 ASN C C 1
ATOM 4233 O O . ASN C 1 108 ? 12.043 61.758 -1.959 1.00 23.80 101 ASN C O 1
ATOM 4238 N N . ARG C 1 109 ? 12.294 60.683 0.014 1.00 21.53 102 ARG C N 1
ATOM 4239 C CA . ARG C 1 109 ? 13.229 61.699 0.502 1.00 20.82 102 ARG C CA 1
ATOM 4240 C C . ARG C 1 109 ? 14.407 61.895 -0.440 1.00 21.15 102 ARG C C 1
ATOM 4241 O O . ARG C 1 109 ? 14.710 63.007 -0.796 1.00 20.06 102 ARG C O 1
ATOM 4249 N N . VAL C 1 110 ? 15.027 60.794 -0.881 1.00 21.93 103 VAL C N 1
ATOM 4250 C CA . VAL C 1 110 ? 16.215 60.877 -1.704 1.00 22.92 103 VAL C CA 1
ATOM 4251 C C . VAL C 1 110 ? 15.860 61.493 -3.066 1.00 24.84 103 VAL C C 1
ATOM 4252 O O . VAL C 1 110 ? 16.455 62.496 -3.482 1.00 25.59 103 VAL C O 1
ATOM 4256 N N . GLU C 1 111 ? 14.875 60.917 -3.738 1.00 25.36 104 GLU C N 1
ATOM 4257 C CA . GLU C 1 111 ? 14.378 61.480 -4.991 1.00 27.89 104 GLU C CA 1
ATOM 4258 C C . GLU C 1 111 ? 13.999 62.967 -4.948 1.00 27.02 104 GLU C C 1
ATOM 4259 O O . GLU C 1 111 ? 14.297 63.691 -5.896 1.00 27.19 104 GLU C O 1
ATOM 4265 N N . TYR C 1 112 ? 13.330 63.413 -3.871 1.00 25.44 105 TYR C N 1
ATOM 4266 C CA . TYR C 1 112 ? 12.911 64.823 -3.799 1.00 25.85 105 TYR C CA 1
ATOM 4267 C C . TYR C 1 112 ? 14.109 65.781 -3.724 1.00 26.20 105 TYR C C 1
ATOM 4268 O O . TYR C 1 112 ? 14.108 66.841 -4.391 1.00 26.47 105 TYR C O 1
ATOM 4277 N N . VAL C 1 113 ? 15.128 65.424 -2.940 1.00 25.30 106 VAL C N 1
ATOM 4278 C CA . VAL C 1 113 ? 16.267 66.314 -2.878 1.00 26.46 106 VAL C CA 1
ATOM 4279 C C . VAL C 1 113 ? 17.164 66.181 -4.141 1.00 28.25 106 VAL C C 1
ATOM 4280 O O . VAL C 1 113 ? 17.659 67.193 -4.645 1.00 29.01 106 VAL C O 1
ATOM 4284 N N A ARG C 1 114 ? 17.301 64.959 -4.659 0.70 28.65 107 ARG C N 1
ATOM 4285 N N B ARG C 1 114 ? 17.321 64.955 -4.649 0.30 28.80 107 ARG C N 1
ATOM 4286 C CA A ARG C 1 114 ? 18.110 64.659 -5.852 0.70 31.12 107 ARG C CA 1
ATOM 4287 C CA B ARG C 1 114 ? 18.097 64.690 -5.870 0.30 30.77 107 ARG C CA 1
ATOM 4288 C C A ARG C 1 114 ? 17.558 65.327 -7.140 0.70 32.55 107 ARG C C 1
ATOM 4289 C C B ARG C 1 114 ? 17.566 65.461 -7.081 0.30 32.11 107 ARG C C 1
ATOM 4290 O O A ARG C 1 114 ? 18.309 65.652 -8.064 0.70 34.20 107 ARG C O 1
ATOM 4291 O O B ARG C 1 114 ? 18.338 65.967 -7.897 0.30 33.41 107 ARG C O 1
ATOM 4306 N N . SER C 1 115 ? 16.243 65.543 -7.194 1.00 32.06 108 SER C N 1
ATOM 4307 C CA . SER C 1 115 ? 15.619 66.155 -8.357 1.00 33.37 108 SER C CA 1
ATOM 4308 C C . SER C 1 115 ? 15.433 67.665 -8.186 1.00 33.07 108 SER C C 1
ATOM 4309 O O . SER C 1 115 ? 15.006 68.330 -9.125 1.00 33.95 108 SER C O 1
ATOM 4312 N N . GLY C 1 116 ? 15.759 68.206 -7.005 1.00 31.42 109 GLY C N 1
ATOM 4313 C CA . GLY C 1 116 ? 15.610 69.645 -6.765 1.00 30.00 109 GLY C CA 1
ATOM 4314 C C . GLY C 1 116 ? 14.168 70.058 -6.451 1.00 30.06 109 GLY C C 1
ATOM 4315 O O . GLY C 1 116 ? 13.865 71.237 -6.423 1.00 30.30 109 GLY C O 1
ATOM 4316 N N . LYS C 1 117 ? 13.262 69.105 -6.213 1.00 29.34 110 LYS C N 1
ATOM 4317 C CA . LYS C 1 117 ? 11.913 69.437 -5.706 1.00 28.88 110 LYS C CA 1
ATOM 4318 C C . LYS C 1 117 ? 11.965 70.078 -4.296 1.00 26.80 110 LYS C C 1
ATOM 4319 O O . LYS C 1 117 ? 11.112 70.876 -3.930 1.00 26.26 110 LYS C O 1
ATOM 4325 N N . VAL C 1 118 ? 12.964 69.706 -3.506 1.00 25.43 111 VAL C N 1
ATOM 4326 C CA . VAL C 1 118 ? 13.243 70.417 -2.265 1.00 24.22 111 VAL C CA 1
ATOM 4327 C C . VAL C 1 118 ? 14.720 70.827 -2.205 1.00 24.45 111 VAL C C 1
ATOM 4328 O O . VAL C 1 118 ? 15.595 70.223 -2.887 1.00 24.58 111 VAL C O 1
ATOM 4332 N N . ASP C 1 119 ? 14.992 71.862 -1.422 1.00 24.05 112 ASP C N 1
ATOM 4333 C CA . ASP C 1 119 ? 16.378 72.314 -1.199 1.00 24.83 112 ASP C CA 1
ATOM 4334 C C . ASP C 1 119 ? 17.079 71.540 -0.071 1.00 23.76 112 ASP C C 1
ATOM 4335 O O . ASP C 1 119 ? 18.297 71.384 -0.087 1.00 23.80 112 ASP C O 1
ATOM 4340 N N . LEU C 1 120 ? 16.286 71.034 0.876 1.00 22.96 113 LEU C N 1
ATOM 4341 C CA . LEU C 1 120 ? 16.791 70.456 2.090 1.00 22.34 113 LEU C CA 1
ATOM 4342 C C . LEU C 1 120 ? 15.783 69.411 2.575 1.00 22.10 113 LEU C C 1
ATOM 4343 O O . LEU C 1 120 ? 14.571 69.622 2.417 1.00 22.88 113 LEU C O 1
ATOM 4348 N N . ILE C 1 121 ? 16.270 68.316 3.174 1.00 20.91 114 ILE C N 1
ATOM 4349 C CA . ILE C 1 121 ? 15.415 67.297 3.745 1.00 19.46 114 ILE C CA 1
ATOM 4350 C C . ILE C 1 121 ? 15.599 67.395 5.233 1.00 19.32 114 ILE C C 1
ATOM 4351 O O . ILE C 1 121 ? 16.729 67.353 5.710 1.00 18.70 114 ILE C O 1
ATOM 4356 N N . LEU C 1 122 ? 14.479 67.539 5.938 1.00 18.67 115 LEU C N 1
ATOM 4357 C CA . LEU C 1 122 ? 14.392 67.534 7.382 1.00 19.42 115 LEU C CA 1
ATOM 4358 C C . LEU C 1 122 ? 13.206 66.632 7.750 1.00 19.12 115 LEU C C 1
ATOM 4359 O O . LEU C 1 122 ? 12.459 66.882 8.688 1.00 20.35 115 LEU C O 1
ATOM 4364 N N . ALA C 1 123 ? 13.017 65.600 6.961 1.00 19.42 116 ALA C N 1
ATOM 4365 C CA . ALA C 1 123 ? 11.976 64.591 7.224 1.00 19.06 116 ALA C CA 1
ATOM 4366 C C . ALA C 1 123 ? 12.598 63.491 8.047 1.00 18.09 116 ALA C C 1
ATOM 4367 O O . ALA C 1 123 ? 12.906 62.418 7.519 1.00 18.02 116 ALA C O 1
ATOM 4369 N N . ASN C 1 124 ? 12.848 63.823 9.308 1.00 18.06 117 ASN C N 1
ATOM 4370 C CA . ASN C 1 124 ? 13.448 62.932 10.337 1.00 18.55 117 ASN C CA 1
ATOM 4371 C C . ASN C 1 124 ? 14.275 61.777 9.738 1.00 18.05 117 ASN C C 1
ATOM 4372 O O . ASN C 1 124 ? 13.892 60.598 9.827 1.00 18.12 117 ASN C O 1
ATOM 4377 N N . PHE C 1 125 ? 15.422 62.148 9.164 1.00 17.76 118 PHE C N 1
ATOM 4378 C CA . PHE C 1 125 ? 16.131 61.339 8.157 1.00 17.51 118 PHE C CA 1
ATOM 4379 C C . PHE C 1 125 ? 17.408 60.697 8.722 1.00 17.25 118 PHE C C 1
ATOM 4380 O O . PHE C 1 125 ? 18.364 61.404 9.045 1.00 18.97 118 PHE C O 1
ATOM 4388 N N . THR C 1 126 ? 17.415 59.371 8.853 1.00 16.53 119 THR C N 1
ATOM 4389 C CA . THR C 1 126 ? 18.542 58.688 9.423 1.00 16.92 119 THR C CA 1
ATOM 4390 C C . THR C 1 126 ? 19.668 58.652 8.420 1.00 18.13 119 THR C C 1
ATOM 4391 O O . THR C 1 126 ? 19.447 58.350 7.247 1.00 17.29 119 THR C O 1
ATOM 4395 N N A GLN C 1 127 ? 20.863 59.002 8.868 0.50 19.04 120 GLN C N 1
ATOM 4396 N N B GLN C 1 127 ? 20.888 58.987 8.858 0.50 19.45 120 GLN C N 1
ATOM 4397 C CA A GLN C 1 127 ? 22.014 58.892 8.015 0.50 20.31 120 GLN C CA 1
ATOM 4398 C CA B GLN C 1 127 ? 22.073 58.948 7.979 0.50 21.18 120 GLN C CA 1
ATOM 4399 C C A GLN C 1 127 ? 22.344 57.415 7.959 0.50 21.30 120 GLN C C 1
ATOM 4400 C C B GLN C 1 127 ? 22.675 57.541 7.973 0.50 22.12 120 GLN C C 1
ATOM 4401 O O A GLN C 1 127 ? 22.174 56.714 8.948 0.50 20.76 120 GLN C O 1
ATOM 4402 O O B GLN C 1 127 ? 23.052 57.010 9.022 0.50 22.31 120 GLN C O 1
ATOM 4413 N N . THR C 1 128 ? 22.755 56.936 6.791 1.00 22.13 121 THR C N 1
ATOM 4414 C CA . THR C 1 128 ? 23.302 55.597 6.679 1.00 23.91 121 THR C CA 1
ATOM 4415 C C . THR C 1 128 ? 24.334 55.675 5.552 1.00 25.95 121 THR C C 1
ATOM 4416 O O . THR C 1 128 ? 24.177 56.520 4.633 1.00 26.29 121 THR C O 1
ATOM 4420 N N . PRO C 1 129 ? 25.357 54.788 5.565 1.00 27.30 122 PRO C N 1
ATOM 4421 C CA . PRO C 1 129 ? 26.328 54.805 4.451 1.00 29.38 122 PRO C CA 1
ATOM 4422 C C . PRO C 1 129 ? 25.677 54.756 3.034 1.00 29.87 122 PRO C C 1
ATOM 4423 O O . PRO C 1 129 ? 26.097 55.471 2.108 1.00 30.06 122 PRO C O 1
ATOM 4427 N N . GLU C 1 130 ? 24.641 53.944 2.870 1.00 29.54 123 GLU C N 1
ATOM 4428 C CA . GLU C 1 130 ? 24.060 53.750 1.552 1.00 30.50 123 GLU C CA 1
ATOM 4429 C C . GLU C 1 130 ? 23.329 55.028 1.102 1.00 28.50 123 GLU C C 1
ATOM 4430 O O . GLU C 1 130 ? 23.471 55.471 -0.043 1.00 28.40 123 GLU C O 1
ATOM 4436 N N . ARG C 1 131 ? 22.603 55.662 2.026 1.00 26.35 124 ARG C N 1
ATOM 4437 C CA . ARG C 1 131 ? 21.967 56.940 1.730 1.00 25.05 124 ARG C CA 1
ATOM 4438 C C . ARG C 1 131 ? 22.996 58.043 1.422 1.00 25.64 124 ARG C C 1
ATOM 4439 O O . ARG C 1 131 ? 22.745 58.885 0.541 1.00 24.18 124 ARG C O 1
ATOM 4447 N N . ALA C 1 132 ? 24.132 58.043 2.143 1.00 25.32 125 ALA C N 1
ATOM 4448 C CA . ALA C 1 132 ? 25.229 59.002 1.881 1.00 26.22 125 ALA C CA 1
ATOM 4449 C C . ALA C 1 132 ? 25.847 58.847 0.473 1.00 28.11 125 ALA C C 1
ATOM 4450 O O . ALA C 1 132 ? 26.535 59.754 -0.018 1.00 28.53 125 ALA C O 1
ATOM 4452 N N . GLU C 1 133 ? 25.586 57.719 -0.183 1.00 28.78 126 GLU C N 1
ATOM 4453 C CA . GLU C 1 133 ? 26.033 57.578 -1.572 1.00 31.31 126 GLU C CA 1
ATOM 4454 C C . GLU C 1 133 ? 25.167 58.436 -2.491 1.00 30.63 126 GLU C C 1
ATOM 4455 O O . GLU C 1 133 ? 25.604 58.822 -3.581 1.00 32.20 126 GLU C O 1
ATOM 4461 N N . ALA C 1 134 ? 23.960 58.750 -2.041 1.00 28.15 127 ALA C N 1
ATOM 4462 C CA . ALA C 1 134 ? 22.960 59.395 -2.868 1.00 27.95 127 ALA C CA 1
ATOM 4463 C C . ALA C 1 134 ? 22.713 60.898 -2.521 1.00 27.27 127 ALA C C 1
ATOM 4464 O O . ALA C 1 134 ? 22.336 61.694 -3.415 1.00 27.05 127 ALA C O 1
ATOM 4466 N N . VAL C 1 135 ? 22.903 61.263 -1.252 1.00 24.92 128 VAL C N 1
ATOM 4467 C CA . VAL C 1 135 ? 22.706 62.629 -0.806 1.00 24.78 128 VAL C CA 1
ATOM 4468 C C . VAL C 1 135 ? 23.859 63.043 0.124 1.00 25.28 128 VAL C C 1
ATOM 4469 O O . VAL C 1 135 ? 24.643 62.183 0.496 1.00 25.03 128 VAL C O 1
ATOM 4473 N N . ASP C 1 136 ? 23.991 64.326 0.449 1.00 24.58 129 ASP C N 1
ATOM 4474 C CA . ASP C 1 136 ? 24.970 64.739 1.483 1.00 25.83 129 ASP C CA 1
ATOM 4475 C C . ASP C 1 136 ? 24.276 65.091 2.819 1.00 24.13 129 ASP C C 1
ATOM 4476 O O . ASP C 1 136 ? 23.370 65.915 2.878 1.00 24.07 129 ASP C O 1
ATOM 4481 N N . PHE C 1 137 ? 24.726 64.471 3.888 1.00 24.01 130 PHE C N 1
ATOM 4482 C CA . PHE C 1 137 ? 24.207 64.766 5.197 1.00 23.25 130 PHE C CA 1
ATOM 4483 C C . PHE C 1 137 ? 24.957 65.868 5.907 1.00 23.42 130 PHE C C 1
ATOM 4484 O O . PHE C 1 137 ? 26.144 65.869 5.923 1.00 23.64 130 PHE C O 1
ATOM 4492 N N . ALA C 1 138 ? 24.224 66.772 6.543 1.00 22.88 131 ALA C N 1
ATOM 4493 C CA . ALA C 1 138 ? 24.822 67.748 7.428 1.00 23.35 131 ALA C CA 1
ATOM 4494 C C . ALA C 1 138 ? 25.025 67.153 8.817 1.00 23.38 131 ALA C C 1
ATOM 4495 O O . ALA C 1 138 ? 24.777 65.954 9.023 1.00 22.10 131 ALA C O 1
ATOM 4497 N N . ASP C 1 139 ? 25.478 67.987 9.762 1.00 24.39 132 ASP C N 1
ATOM 4498 C CA . ASP C 1 139 ? 25.727 67.560 11.126 1.00 25.79 132 ASP C CA 1
ATOM 4499 C C . ASP C 1 139 ? 24.382 66.994 11.654 1.00 24.54 132 ASP C C 1
ATOM 4500 O O . ASP C 1 139 ? 23.299 67.596 11.471 1.00 23.42 132 ASP C O 1
ATOM 4505 N N . PRO C 1 140 ? 24.433 65.872 12.347 1.00 24.13 133 PRO C N 1
ATOM 4506 C CA . PRO C 1 140 ? 23.255 65.323 12.986 1.00 23.29 133 PRO C CA 1
ATOM 4507 C C . PRO C 1 140 ? 22.677 66.194 14.121 1.00 23.90 133 PRO C C 1
ATOM 4508 O O . PRO C 1 140 ? 23.420 66.905 14.778 1.00 24.56 133 PRO C O 1
ATOM 4512 N N . TYR C 1 141 ? 21.351 66.114 14.342 1.00 23.10 134 TYR C N 1
ATOM 4513 C CA . TYR C 1 141 ? 20.711 66.819 15.476 1.00 23.31 134 TYR C CA 1
ATOM 4514 C C . TYR C 1 141 ? 20.047 65.864 16.441 1.00 22.89 134 TYR C C 1
ATOM 4515 O O . TYR C 1 141 ? 19.720 66.227 17.580 1.00 23.44 134 TYR C O 1
ATOM 4524 N N . MET C 1 142 ? 19.899 64.615 16.035 1.00 22.63 135 MET C N 1
ATOM 4525 C CA . MET C 1 142 ? 19.325 63.674 16.983 1.00 22.86 135 MET C CA 1
ATOM 4526 C C . MET C 1 142 ? 19.756 62.243 16.725 1.00 22.63 135 MET C C 1
ATOM 4527 O O . MET C 1 142 ? 20.353 61.981 15.714 1.00 22.58 135 MET C O 1
ATOM 4532 N N . LYS C 1 143 ? 19.506 61.361 17.698 1.00 22.72 136 LYS C N 1
ATOM 4533 C CA . LYS C 1 143 ? 19.884 59.947 17.644 1.00 23.53 136 LYS C CA 1
ATOM 4534 C C . LYS C 1 143 ? 18.676 59.048 17.754 1.00 22.15 136 LYS C C 1
ATOM 4535 O O . LYS C 1 143 ? 17.742 59.363 18.471 1.00 22.67 136 LYS C O 1
ATOM 4541 N N . VAL C 1 144 ? 18.693 57.902 17.112 1.00 20.87 137 VAL C N 1
ATOM 4542 C CA . VAL C 1 144 ? 17.562 57.046 17.264 1.00 19.96 137 VAL C CA 1
ATOM 4543 C C . VAL C 1 144 ? 17.961 55.618 17.006 1.00 20.09 137 VAL C C 1
ATOM 4544 O O . VAL C 1 144 ? 18.975 55.369 16.343 1.00 21.31 137 VAL C O 1
ATOM 4548 N N . ALA C 1 145 ? 17.258 54.694 17.652 1.00 19.56 138 ALA C N 1
ATOM 4549 C CA . ALA C 1 145 ? 17.402 53.257 17.393 1.00 19.29 138 ALA C CA 1
ATOM 4550 C C . ALA C 1 145 ? 16.061 52.774 16.892 1.00 18.34 138 ALA C C 1
ATOM 4551 O O . ALA C 1 145 ? 15.077 53.492 17.014 1.00 19.22 138 ALA C O 1
ATOM 4553 N N . LEU C 1 146 ? 16.007 51.586 16.324 1.00 17.49 139 LEU C N 1
ATOM 4554 C CA . LEU C 1 146 ? 14.741 51.000 15.939 1.00 17.14 139 LEU C CA 1
ATOM 4555 C C . LEU C 1 146 ? 14.109 50.298 17.120 1.00 16.79 139 LEU C C 1
ATOM 4556 O O . LEU C 1 146 ? 14.802 49.915 18.040 1.00 17.35 139 LEU C O 1
ATOM 4561 N N . GLY C 1 147 ? 12.790 50.132 17.074 1.00 16.48 140 GLY C N 1
ATOM 4562 C CA . GLY C 1 147 ? 12.039 49.321 18.046 1.00 16.34 140 GLY C CA 1
ATOM 4563 C C . GLY C 1 147 ? 10.972 48.548 17.330 1.00 16.33 140 GLY C C 1
ATOM 4564 O O . GLY C 1 147 ? 10.790 48.649 16.086 1.00 17.09 140 GLY C O 1
ATOM 4565 N N . VAL C 1 148 ? 10.253 47.762 18.085 1.00 16.78 141 VAL C N 1
ATOM 4566 C CA . VAL C 1 148 ? 9.122 46.988 17.557 1.00 16.69 141 VAL C CA 1
ATOM 4567 C C . VAL C 1 148 ? 7.948 47.116 18.551 1.00 16.53 141 VAL C C 1
ATOM 4568 O O . VAL C 1 148 ? 8.137 46.998 19.756 1.00 14.98 141 VAL C O 1
ATOM 4572 N N . VAL C 1 149 ? 6.759 47.430 18.023 1.00 16.84 142 VAL C N 1
ATOM 4573 C CA . VAL C 1 149 ? 5.568 47.630 18.838 1.00 15.64 142 VAL C CA 1
ATOM 4574 C C . VAL C 1 149 ? 4.588 46.528 18.453 1.00 16.28 142 VAL C C 1
ATOM 4575 O O . VAL C 1 149 ? 4.522 46.184 17.282 1.00 16.21 142 VAL C O 1
ATOM 4579 N N . SER C 1 150 ? 3.841 46.019 19.435 1.00 15.55 143 SER C N 1
ATOM 4580 C CA . SER C 1 150 ? 2.907 44.924 19.286 1.00 16.12 143 SER C CA 1
ATOM 4581 C C . SER C 1 150 ? 1.800 45.009 20.318 1.00 16.88 143 SER C C 1
ATOM 4582 O O . SER C 1 150 ? 1.934 45.706 21.308 1.00 16.38 143 SER C O 1
ATOM 4585 N N . PRO C 1 151 ? 0.696 44.271 20.127 1.00 18.28 144 PRO C N 1
ATOM 4586 C CA . PRO C 1 151 ? -0.358 44.453 21.124 1.00 18.78 144 PRO C CA 1
ATOM 4587 C C . PRO C 1 151 ? 0.036 43.870 22.460 1.00 19.76 144 PRO C C 1
ATOM 4588 O O . PRO C 1 151 ? 0.785 42.886 22.522 1.00 20.62 144 PRO C O 1
ATOM 4592 N N . LYS C 1 152 ? -0.444 44.472 23.543 1.00 20.20 145 LYS C N 1
ATOM 4593 C CA . LYS C 1 152 ? -0.178 43.983 24.899 1.00 20.42 145 LYS C CA 1
ATOM 4594 C C . LYS C 1 152 ? -0.747 42.603 25.187 1.00 22.03 145 LYS C C 1
ATOM 4595 O O . LYS C 1 152 ? -0.253 41.914 26.067 1.00 22.18 145 LYS C O 1
ATOM 4601 N N . ASN C 1 153 ? -1.752 42.173 24.445 1.00 22.66 146 ASN C N 1
ATOM 4602 C CA . ASN C 1 153 ? -2.210 40.808 24.646 1.00 25.07 146 ASN C CA 1
ATOM 4603 C C . ASN C 1 153 ? -1.382 39.759 23.876 1.00 25.00 146 ASN C C 1
ATOM 4604 O O . ASN C 1 153 ? -1.587 38.597 24.064 1.00 26.48 146 ASN C O 1
ATOM 4609 N N . LYS C 1 154 ? -0.469 40.172 23.000 1.00 24.24 147 LYS C N 1
ATOM 4610 C CA . LYS C 1 154 ? 0.339 39.216 22.188 1.00 24.68 147 LYS C CA 1
ATOM 4611 C C . LYS C 1 154 ? 1.718 39.866 21.880 1.00 22.68 147 LYS C C 1
ATOM 4612 O O . LYS C 1 154 ? 2.097 40.095 20.741 1.00 22.13 147 LYS C O 1
ATOM 4618 N N . PRO C 1 155 ? 2.443 40.226 22.929 1.00 22.08 148 PRO C N 1
ATOM 4619 C CA . PRO C 1 155 ? 3.685 40.996 22.756 1.00 21.16 148 PRO C CA 1
ATOM 4620 C C . PRO C 1 155 ? 4.816 40.247 22.059 1.00 20.70 148 PRO C C 1
ATOM 4621 O O . PRO C 1 155 ? 5.086 39.053 22.346 1.00 21.14 148 PRO C O 1
ATOM 4625 N N . ILE C 1 156 ? 5.468 40.968 21.158 1.00 18.96 149 ILE C N 1
ATOM 4626 C CA . ILE C 1 156 ? 6.544 40.429 20.391 1.00 18.74 149 ILE C CA 1
ATOM 4627 C C . ILE C 1 156 ? 7.861 40.931 21.025 1.00 19.14 149 ILE C C 1
ATOM 4628 O O . ILE C 1 156 ? 8.175 42.150 21.002 1.00 17.62 149 ILE C O 1
ATOM 4633 N N . THR C 1 157 ? 8.625 39.982 21.569 1.00 18.57 150 THR C N 1
ATOM 4634 C CA . THR C 1 157 ? 9.907 40.264 22.106 1.00 19.33 150 THR C CA 1
ATOM 4635 C C . THR C 1 157 ? 11.117 39.632 21.398 1.00 21.39 150 THR C C 1
ATOM 4636 O O . THR C 1 157 ? 12.228 40.084 21.659 1.00 22.09 150 THR C O 1
ATOM 4640 N N . ASP C 1 158 ? 10.930 38.636 20.525 1.00 22.38 151 ASP C N 1
ATOM 4641 C CA . ASP C 1 158 ? 12.048 38.080 19.762 1.00 23.96 151 ASP C CA 1
ATOM 4642 C C . ASP C 1 158 ? 11.677 37.754 18.327 1.00 24.74 151 ASP C C 1
ATOM 4643 O O . ASP C 1 158 ? 10.493 37.750 18.007 1.00 24.54 151 ASP C O 1
ATOM 4648 N N . MET C 1 159 ? 12.687 37.446 17.491 1.00 25.79 152 MET C N 1
ATOM 4649 C CA . MET C 1 159 ? 12.446 37.231 16.060 1.00 26.71 152 MET C CA 1
ATOM 4650 C C . MET C 1 159 ? 11.761 35.931 15.739 1.00 27.57 152 MET C C 1
ATOM 4651 O O . MET C 1 159 ? 11.038 35.859 14.740 1.00 28.51 152 MET C O 1
ATOM 4656 N N . ALA C 1 160 ? 11.974 34.910 16.564 1.00 28.21 153 ALA C N 1
ATOM 4657 C CA . ALA C 1 160 ? 11.358 33.607 16.318 1.00 29.63 153 ALA C CA 1
ATOM 4658 C C . ALA C 1 160 ? 9.851 33.702 16.394 1.00 28.93 153 ALA C C 1
ATOM 4659 O O . ALA C 1 160 ? 9.126 32.938 15.754 1.00 30.02 153 ALA C O 1
ATOM 4661 N N . GLN C 1 161 ? 9.394 34.644 17.193 1.00 28.33 154 GLN C N 1
ATOM 4662 C CA . GLN C 1 161 ? 7.961 34.924 17.291 1.00 29.35 154 GLN C CA 1
ATOM 4663 C C . GLN C 1 161 ? 7.433 35.547 16.007 1.00 30.30 154 GLN C C 1
ATOM 4664 O O . GLN C 1 161 ? 6.255 35.499 15.752 1.00 30.98 154 GLN C O 1
ATOM 4670 N N . LEU C 1 162 ? 8.343 36.106 15.222 1.00 31.44 155 LEU C N 1
ATOM 4671 C CA . LEU C 1 162 ? 8.010 36.650 13.945 1.00 34.30 155 LEU C CA 1
ATOM 4672 C C . LEU C 1 162 ? 8.199 35.711 12.770 1.00 38.51 155 LEU C C 1
ATOM 4673 O O . LEU C 1 162 ? 8.173 36.195 11.629 1.00 39.64 155 LEU C O 1
ATOM 4678 N N . LYS C 1 163 ? 8.394 34.403 12.999 1.00 42.72 156 LYS C N 1
ATOM 4679 C CA . LYS C 1 163 ? 8.764 33.490 11.886 1.00 45.87 156 LYS C CA 1
ATOM 4680 C C . LYS C 1 163 ? 7.622 33.243 10.926 1.00 47.49 156 LYS C C 1
ATOM 4681 O O . LYS C 1 163 ? 7.707 33.481 9.691 1.00 48.51 156 LYS C O 1
ATOM 4687 N N . ASP C 1 164 ? 6.542 32.760 11.512 1.00 47.79 157 ASP C N 1
ATOM 4688 C CA . ASP C 1 164 ? 5.337 32.420 10.751 1.00 49.45 157 ASP C CA 1
ATOM 4689 C C . ASP C 1 164 ? 4.534 33.661 10.259 1.00 47.42 157 ASP C C 1
ATOM 4690 O O . ASP C 1 164 ? 3.371 33.525 9.844 1.00 48.87 157 ASP C O 1
ATOM 4695 N N . GLN C 1 165 ? 5.109 34.863 10.338 1.00 43.30 158 GLN C N 1
ATOM 4696 C CA . GLN C 1 165 ? 4.235 36.013 10.504 1.00 39.28 158 GLN C CA 1
ATOM 4697 C C . GLN C 1 165 ? 4.540 37.307 9.793 1.00 35.21 158 GLN C C 1
ATOM 4698 O O . GLN C 1 165 ? 5.619 37.513 9.275 1.00 33.30 158 GLN C O 1
ATOM 4704 N N . THR C 1 166 ? 3.549 38.190 9.777 1.00 28.40 159 THR C N 1
ATOM 4705 C CA . THR C 1 166 ? 3.725 39.455 9.101 1.00 25.86 159 THR C CA 1
ATOM 4706 C C . THR C 1 166 ? 4.188 40.567 10.071 1.00 23.35 159 THR C C 1
ATOM 4707 O O . THR C 1 166 ? 3.577 40.802 11.116 1.00 22.09 159 THR C O 1
ATOM 4711 N N . LEU C 1 167 ? 5.280 41.247 9.697 1.00 22.25 160 LEU C N 1
ATOM 4712 C CA . LEU C 1 167 ? 5.683 42.489 10.357 1.00 19.66 160 LEU C CA 1
ATOM 4713 C C . LEU C 1 167 ? 5.389 43.680 9.447 1.00 19.74 160 LEU C C 1
ATOM 4714 O O . LEU C 1 167 ? 5.699 43.636 8.253 1.00 20.74 160 LEU C O 1
ATOM 4719 N N . LEU C 1 168 ? 4.810 44.754 10.019 1.00 19.42 161 LEU C N 1
ATOM 4720 C CA . LEU C 1 168 ? 4.478 45.969 9.264 1.00 18.32 161 LEU C CA 1
ATOM 4721 C C . LEU C 1 168 ? 5.579 46.985 9.322 1.00 18.00 161 LEU C C 1
ATOM 4722 O O . LEU C 1 168 ? 6.132 47.302 10.392 1.00 18.26 161 LEU C O 1
ATOM 4727 N N . VAL C 1 169 ? 5.855 47.587 8.176 1.00 18.38 162 VAL C N 1
ATOM 4728 C CA . VAL C 1 169 ? 6.833 48.667 8.159 1.00 16.80 162 VAL C CA 1
ATOM 4729 C C . VAL C 1 169 ? 6.339 49.713 7.215 1.00 18.39 162 VAL C C 1
ATOM 4730 O O . VAL C 1 169 ? 5.574 49.421 6.261 1.00 18.32 162 VAL C O 1
ATOM 4734 N N . ASN C 1 170 ? 6.836 50.920 7.456 1.00 17.41 163 ASN C N 1
ATOM 4735 C CA . ASN C 1 170 ? 6.681 52.028 6.519 1.00 18.31 163 ASN C CA 1
ATOM 4736 C C . ASN C 1 170 ? 7.739 51.859 5.399 1.00 18.98 163 ASN C C 1
ATOM 4737 O O . ASN C 1 170 ? 8.945 51.775 5.656 1.00 18.76 163 ASN C O 1
ATOM 4742 N N . LYS C 1 171 ? 7.287 51.825 4.157 1.00 20.24 164 LYS C N 1
ATOM 4743 C CA . LYS C 1 171 ? 8.203 51.605 3.032 1.00 21.70 164 LYS C CA 1
ATOM 4744 C C . LYS C 1 171 ? 9.287 52.683 2.948 1.00 21.40 164 LYS C C 1
ATOM 4745 O O . LYS C 1 171 ? 8.994 53.869 3.036 1.00 21.37 164 LYS C O 1
ATOM 4751 N N . GLY C 1 172 ? 10.534 52.274 2.755 1.00 21.47 165 GLY C N 1
ATOM 4752 C CA . GLY C 1 172 ? 11.614 53.254 2.601 1.00 21.54 165 GLY C CA 1
ATOM 4753 C C . GLY C 1 172 ? 12.272 53.643 3.924 1.00 20.27 165 GLY C C 1
ATOM 4754 O O . GLY C 1 172 ? 13.149 54.503 3.943 1.00 21.10 165 GLY C O 1
ATOM 4755 N N . THR C 1 173 ? 11.873 53.026 5.021 1.00 17.85 166 THR C N 1
ATOM 4756 C CA . THR C 1 173 ? 12.476 53.401 6.266 1.00 18.02 166 THR C CA 1
ATOM 4757 C C . THR C 1 173 ? 13.677 52.523 6.629 1.00 17.93 166 THR C C 1
ATOM 4758 O O . THR C 1 173 ? 13.932 51.445 6.013 1.00 16.67 166 THR C O 1
ATOM 4762 N N . THR C 1 174 ? 14.390 52.956 7.666 1.00 17.95 167 THR C N 1
ATOM 4763 C CA . THR C 1 174 ? 15.488 52.124 8.151 1.00 18.57 167 THR C CA 1
ATOM 4764 C C . THR C 1 174 ? 14.942 50.819 8.670 1.00 17.72 167 THR C C 1
ATOM 4765 O O . THR C 1 174 ? 15.602 49.822 8.559 1.00 19.00 167 THR C O 1
ATOM 4769 N N . ALA C 1 175 ? 13.721 50.803 9.192 1.00 16.80 168 ALA C N 1
ATOM 4770 C CA . ALA C 1 175 ? 13.185 49.544 9.713 1.00 16.90 168 ALA C CA 1
ATOM 4771 C C . ALA C 1 175 ? 12.961 48.556 8.571 1.00 18.59 168 ALA C C 1
ATOM 4772 O O . ALA C 1 175 ? 13.334 47.386 8.670 1.00 19.64 168 ALA C O 1
ATOM 4774 N N . ASP C 1 176 ? 12.384 49.041 7.477 1.00 18.84 169 ASP C N 1
ATOM 4775 C CA . ASP C 1 176 ? 12.268 48.277 6.255 1.00 19.71 169 ASP C CA 1
ATOM 4776 C C . ASP C 1 176 ? 13.650 47.780 5.799 1.00 21.04 169 ASP C C 1
ATOM 4777 O O . ASP C 1 176 ? 13.818 46.571 5.563 1.00 21.90 169 ASP C O 1
ATOM 4782 N N . ALA C 1 177 ? 14.641 48.661 5.681 1.00 20.76 170 ALA C N 1
ATOM 4783 C CA . ALA C 1 177 ? 15.968 48.204 5.200 1.00 22.23 170 ALA C CA 1
ATOM 4784 C C . ALA C 1 177 ? 16.650 47.201 6.188 1.00 21.76 170 ALA C C 1
ATOM 4785 O O . ALA C 1 177 ? 17.301 46.250 5.775 1.00 23.12 170 ALA C O 1
ATOM 4787 N N . PHE C 1 178 ? 16.453 47.410 7.475 1.00 19.82 171 PHE C N 1
ATOM 4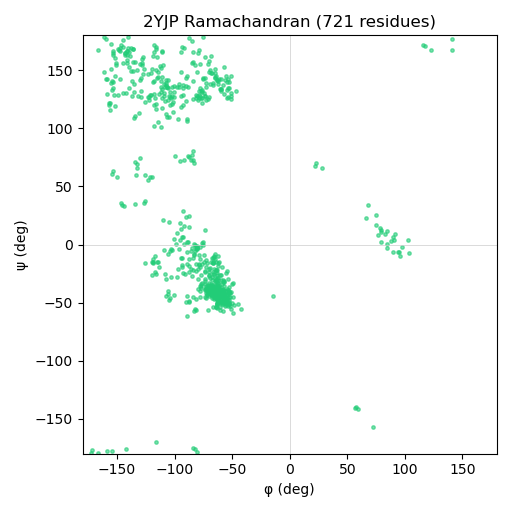788 C CA . PHE C 1 178 ? 17.073 46.558 8.479 1.00 21.01 171 PHE C CA 1
ATOM 4789 C C . PHE C 1 178 ? 16.596 45.100 8.435 1.00 20.55 171 PHE C C 1
ATOM 4790 O O . PHE C 1 178 ? 17.420 44.211 8.444 1.00 21.47 171 PHE C O 1
ATOM 4798 N N . PHE C 1 179 ? 15.283 44.890 8.490 1.00 19.50 172 PHE C N 1
ATOM 4799 C CA . PHE C 1 179 ? 14.675 43.575 8.344 1.00 20.14 172 PHE C CA 1
ATOM 4800 C C . PHE C 1 179 ? 14.933 42.926 6.987 1.00 22.23 172 PHE C C 1
ATOM 4801 O O . PHE C 1 179 ? 15.160 41.735 6.946 1.00 23.29 172 PHE C O 1
ATOM 4809 N N . THR C 1 180 ? 14.932 43.707 5.893 1.00 22.55 173 THR C N 1
ATOM 4810 C CA . THR C 1 180 ? 15.197 43.153 4.579 1.00 24.87 173 THR C CA 1
ATOM 4811 C C . THR C 1 180 ? 16.635 42.563 4.569 1.00 27.40 173 THR C C 1
ATOM 4812 O O . THR C 1 180 ? 16.857 41.444 4.121 1.00 28.78 173 THR C O 1
ATOM 4816 N N . LYS C 1 181 ? 17.586 43.299 5.133 1.00 26.92 174 LYS C N 1
ATOM 4817 C CA . LYS C 1 181 ? 18.960 42.901 5.088 1.00 29.04 174 LYS C CA 1
ATOM 4818 C C . LYS C 1 181 ? 19.286 41.856 6.184 1.00 29.39 174 LYS C C 1
ATOM 4819 O O . LYS C 1 181 ? 19.894 40.832 5.910 1.00 29.90 174 LYS C O 1
ATOM 4824 N N . SER C 1 182 ? 18.844 42.102 7.416 1.00 27.51 175 SER C N 1
ATOM 4825 C CA . SER C 1 182 ? 19.339 41.320 8.531 1.00 27.54 175 SER C CA 1
ATOM 4826 C C . SER C 1 182 ? 18.446 40.189 8.942 1.00 26.68 175 SER C C 1
ATOM 4827 O O . SER C 1 182 ? 18.918 39.229 9.512 1.00 27.84 175 SER C O 1
ATOM 4830 N N . HIS C 1 183 ? 17.146 40.328 8.705 1.00 25.73 176 HIS C N 1
ATOM 4831 C CA . HIS C 1 183 ? 16.149 39.273 9.057 1.00 25.41 176 HIS C CA 1
ATOM 4832 C C . HIS C 1 183 ? 15.238 38.810 7.901 1.00 25.29 176 HIS C C 1
ATOM 4833 O O . HIS C 1 183 ? 14.001 38.929 7.989 1.00 22.92 176 HIS C O 1
ATOM 4840 N N . PRO C 1 184 ? 15.845 38.281 6.823 1.00 26.80 177 PRO C N 1
ATOM 4841 C CA . PRO C 1 184 ? 15.022 37.909 5.643 1.00 28.50 177 PRO C CA 1
ATOM 4842 C C . PRO C 1 184 ? 14.014 36.780 5.886 1.00 29.55 177 PRO C C 1
ATOM 4843 O O . PRO C 1 184 ? 13.220 36.506 5.001 1.00 32.01 177 PRO C O 1
ATOM 4847 N N . GLU C 1 185 ? 14.080 36.134 7.051 1.00 29.30 178 GLU C N 1
ATOM 4848 C CA . GLU C 1 185 ? 13.163 35.089 7.459 1.00 29.67 178 GLU C CA 1
ATOM 4849 C C . GLU C 1 185 ? 11.859 35.702 7.994 1.00 28.83 178 GLU C C 1
ATOM 4850 O O . GLU C 1 185 ? 10.894 34.980 8.301 1.00 29.63 178 GLU C O 1
ATOM 4856 N N . VAL C 1 186 ? 11.823 37.029 8.076 1.00 26.82 179 VAL C N 1
ATOM 4857 C CA . VAL C 1 186 ? 10.629 37.767 8.486 1.00 25.61 179 VAL C CA 1
ATOM 4858 C C . VAL C 1 186 ? 9.875 38.355 7.298 1.00 26.47 179 VAL C C 1
ATOM 4859 O O . VAL C 1 186 ? 10.453 39.065 6.475 1.00 26.17 179 VAL C O 1
ATOM 4863 N N . LYS C 1 187 ? 8.581 38.045 7.238 1.00 27.61 180 LYS C N 1
ATOM 4864 C CA . LYS C 1 187 ? 7.705 38.512 6.175 1.00 28.79 180 LYS C CA 1
ATOM 4865 C C . LYS C 1 187 ? 7.330 39.967 6.455 1.00 26.91 180 LYS C C 1
ATOM 4866 O O . LYS C 1 187 ? 6.928 40.293 7.565 1.00 25.54 180 LYS C O 1
ATOM 4872 N N . LEU C 1 188 ? 7.531 40.835 5.453 1.00 26.41 181 LEU C N 1
ATOM 4873 C CA . LEU C 1 188 ? 7.213 42.256 5.554 1.00 24.84 181 LEU C CA 1
ATOM 4874 C C . LEU C 1 188 ? 5.973 42.637 4.757 1.00 25.78 181 LEU C C 1
ATOM 4875 O O . LEU C 1 188 ? 5.805 42.218 3.623 1.00 27.51 181 LEU C O 1
ATOM 4880 N N . LEU C 1 189 ? 5.099 43.444 5.349 1.00 24.55 182 LEU C N 1
ATOM 4881 C CA . LEU C 1 189 ? 4.078 44.141 4.555 1.00 24.81 182 LEU C CA 1
ATOM 4882 C C . LEU C 1 189 ? 4.367 45.619 4.757 1.00 23.04 182 LEU C C 1
ATOM 4883 O O . LEU C 1 189 ? 4.538 46.068 5.898 1.00 21.75 182 LEU C O 1
ATOM 4888 N N . LYS C 1 190 ? 4.453 46.336 3.645 1.00 23.92 183 LYS C N 1
ATOM 4889 C CA . LYS C 1 190 ? 4.958 47.695 3.616 1.00 23.03 183 LYS C CA 1
ATOM 4890 C C . LYS C 1 190 ? 3.898 48.617 3.118 1.00 23.88 183 LYS C C 1
ATOM 4891 O O . LYS C 1 190 ? 3.191 48.267 2.159 1.00 25.63 183 LYS C O 1
ATOM 4897 N N . PHE C 1 191 ? 3.801 49.801 3.728 1.00 22.59 184 PHE C N 1
ATOM 4898 C CA . PHE C 1 191 ? 2.830 50.811 3.292 1.00 22.99 184 PHE C CA 1
ATOM 4899 C C . PHE C 1 191 ? 3.580 52.083 2.950 1.00 22.83 184 PHE C C 1
ATOM 4900 O O . PHE C 1 191 ? 4.583 52.411 3.605 1.00 20.65 184 PHE C O 1
ATOM 4908 N N . ASP C 1 192 ? 3.059 52.816 1.960 1.00 23.79 185 ASP C N 1
ATOM 4909 C CA . ASP C 1 192 ? 3.617 54.130 1.602 1.00 24.26 185 ASP C CA 1
ATOM 4910 C C . ASP C 1 192 ? 3.648 55.146 2.778 1.00 22.82 185 ASP C C 1
ATOM 4911 O O . ASP C 1 192 ? 4.593 55.968 2.907 1.00 22.99 185 ASP C O 1
ATOM 4916 N N . GLN C 1 193 ? 2.638 55.085 3.637 1.00 20.78 186 GLN C N 1
ATOM 4917 C CA . GLN C 1 193 ? 2.409 56.150 4.616 1.00 21.27 186 GLN C CA 1
ATOM 4918 C C . GLN C 1 193 ? 2.501 55.564 6.012 1.00 20.31 186 GLN C C 1
ATOM 4919 O O . GLN C 1 193 ? 2.216 54.362 6.216 1.00 19.98 186 GLN C O 1
ATOM 4925 N N . ASN C 1 194 ? 2.916 56.402 6.968 1.00 19.67 187 ASN C N 1
ATOM 4926 C CA . ASN C 1 194 ? 2.899 56.032 8.386 1.00 18.72 187 ASN C CA 1
ATOM 4927 C C . ASN C 1 194 ? 1.505 55.767 8.915 1.00 18.76 187 ASN C C 1
ATOM 4928 O O . ASN C 1 194 ? 1.263 54.808 9.591 1.00 18.62 187 ASN C O 1
ATOM 4933 N N . THR C 1 195 ? 0.598 56.635 8.535 1.00 21.47 188 THR C N 1
ATOM 4934 C CA . THR C 1 195 ? -0.807 56.576 8.836 1.00 24.78 188 THR C CA 1
ATOM 4935 C C . THR C 1 195 ? -1.451 55.185 8.495 1.00 24.59 188 THR C C 1
ATOM 4936 O O . THR C 1 195 ? -1.963 54.471 9.389 1.00 23.19 188 THR C O 1
ATOM 4940 N N . GLU C 1 196 ? -1.284 54.777 7.243 1.00 23.97 189 GLU C N 1
ATOM 4941 C CA . GLU C 1 196 ? -1.680 53.459 6.777 1.00 24.36 189 GLU C CA 1
ATOM 4942 C C . GLU C 1 196 ? -1.048 52.302 7.570 1.00 20.76 189 GLU C C 1
ATOM 4943 O O . GLU C 1 196 ? -1.729 51.331 7.901 1.00 19.28 189 GLU C O 1
ATOM 4949 N N . THR C 1 197 ? 0.268 52.383 7.760 1.00 18.57 190 THR C N 1
ATOM 4950 C CA . THR C 1 197 ? 1.044 51.400 8.477 1.00 17.33 190 THR C CA 1
ATOM 4951 C C . THR C 1 197 ? 0.486 51.197 9.885 1.00 17.74 190 THR C C 1
ATOM 4952 O O . THR C 1 197 ? 0.295 50.072 10.323 1.00 18.80 190 THR C O 1
ATOM 4956 N N . PHE C 1 198 ? 0.245 52.276 10.617 1.00 18.31 191 PHE C N 1
ATOM 4957 C CA . PHE C 1 198 ? -0.149 52.132 12.019 1.00 17.79 191 PHE C CA 1
ATOM 4958 C C . PHE C 1 198 ? -1.621 51.628 12.032 1.00 19.38 191 PHE C C 1
ATOM 4959 O O . PHE C 1 198 ? -2.068 50.830 12.899 1.00 19.65 191 PHE C O 1
ATOM 4967 N N . ASP C 1 199 ? -2.378 52.081 11.053 1.00 18.99 192 ASP C N 1
ATOM 4968 C CA . ASP C 1 199 ? -3.740 51.603 10.933 1.00 22.42 192 ASP C CA 1
ATOM 4969 C C . ASP C 1 199 ? -3.806 50.070 10.622 1.00 22.96 192 ASP C C 1
ATOM 4970 O O . ASP C 1 199 ? -4.671 49.368 11.104 1.00 24.66 192 ASP C O 1
ATOM 4975 N N . ALA C 1 200 ? -2.902 49.572 9.788 1.00 22.50 193 ALA C N 1
ATOM 4976 C CA . ALA C 1 200 ? -2.785 48.146 9.590 1.00 22.87 193 ALA C CA 1
ATOM 4977 C C . ALA C 1 200 ? -2.508 47.377 10.903 1.00 20.46 193 ALA C C 1
ATOM 4978 O O . ALA C 1 200 ? -3.050 46.270 11.119 1.00 20.02 193 ALA C O 1
ATOM 4980 N N . LEU C 1 201 ? -1.693 47.954 11.783 1.00 18.07 194 LEU C N 1
ATOM 4981 C CA . LEU C 1 201 ? -1.388 47.249 13.031 1.00 17.53 194 LEU C CA 1
ATOM 4982 C C . LEU C 1 201 ? -2.702 47.089 13.821 1.00 19.85 194 LEU C C 1
ATOM 4983 O O . LEU C 1 201 ? -3.087 45.967 14.200 1.00 20.21 194 LEU C O 1
ATOM 4988 N N . LYS C 1 202 ? -3.425 48.213 13.957 1.00 19.99 195 LYS C N 1
ATOM 4989 C CA . LYS C 1 202 ? -4.689 48.291 14.667 1.00 21.55 195 LYS C CA 1
ATOM 4990 C C . LYS C 1 202 ? -5.746 47.346 14.099 1.00 23.82 195 LYS C C 1
ATOM 4991 O O . LYS C 1 202 ? -6.629 46.888 14.834 1.00 23.11 195 LYS C O 1
ATOM 4997 N N . ASP C 1 203 ? -5.669 47.085 12.789 1.00 24.83 196 ASP C N 1
ATOM 4998 C CA . ASP C 1 203 ? -6.637 46.244 12.109 1.00 27.81 196 ASP C CA 1
ATOM 4999 C C . ASP C 1 203 ? -6.190 44.778 12.152 1.00 28.45 196 ASP C C 1
ATOM 5000 O O . ASP C 1 203 ? -6.813 43.909 11.556 1.00 30.26 196 ASP C O 1
ATOM 5005 N N . GLY C 1 204 ? -5.061 44.528 12.810 1.00 27.44 197 GLY C N 1
ATOM 5006 C CA . GLY C 1 204 ? -4.469 43.193 12.860 1.00 27.58 197 GLY C CA 1
ATOM 5007 C C . GLY C 1 204 ? -3.917 42.631 11.569 1.00 28.69 197 GLY C C 1
ATOM 5008 O O . GLY C 1 204 ? -3.977 41.422 11.361 1.00 29.75 197 GLY C O 1
ATOM 5009 N N . ARG C 1 205 ? -3.361 43.466 10.692 1.00 28.64 198 ARG C N 1
ATOM 5010 C CA . ARG C 1 205 ? -2.861 42.935 9.413 1.00 28.79 198 ARG C CA 1
ATOM 5011 C C . ARG C 1 205 ? -1.466 42.392 9.633 1.00 26.91 198 ARG C C 1
ATOM 5012 O O . ARG C 1 205 ? -0.887 41.723 8.806 1.00 28.56 198 ARG C O 1
ATOM 5020 N N . GLY C 1 206 ? -0.899 42.697 10.768 1.00 24.18 199 GLY C N 1
ATOM 5021 C CA . GLY C 1 206 ? 0.372 42.143 11.089 1.00 22.70 199 GLY C CA 1
ATOM 5022 C C . GLY C 1 206 ? 0.407 41.986 12.575 1.00 22.12 199 GLY C C 1
ATOM 5023 O O . GLY C 1 206 ? -0.441 42.527 13.251 1.00 22.68 199 GLY C O 1
ATOM 5024 N N . VAL C 1 207 ? 1.394 41.257 13.086 1.00 21.27 200 VAL C N 1
ATOM 5025 C CA . VAL C 1 207 ? 1.489 40.959 14.520 1.00 20.65 200 VAL C CA 1
ATOM 5026 C C . VAL C 1 207 ? 2.292 42.036 15.263 1.00 19.33 200 VAL C C 1
ATOM 5027 O O . VAL C 1 207 ? 2.238 42.112 16.489 1.00 18.91 200 VAL C O 1
ATOM 5031 N N . ALA C 1 208 ? 3.047 42.842 14.511 1.00 17.77 201 ALA C N 1
ATOM 5032 C CA . ALA C 1 208 ? 3.908 43.857 15.070 1.00 16.35 201 ALA C CA 1
ATOM 5033 C C . ALA C 1 208 ? 4.217 44.867 14.029 1.00 16.15 201 ALA C C 1
ATOM 5034 O O . ALA C 1 208 ? 3.834 44.700 12.874 1.00 17.55 201 ALA C O 1
ATOM 5036 N N . LEU C 1 209 ? 4.960 45.903 14.424 1.00 15.07 202 LEU C N 1
ATOM 5037 C CA . LEU C 1 209 ? 5.265 47.036 13.554 1.00 15.04 202 LEU C CA 1
ATOM 5038 C C . LEU C 1 209 ? 6.628 47.544 13.988 1.00 14.08 202 LEU C C 1
ATOM 5039 O O . LEU C 1 209 ? 6.857 47.694 15.150 1.00 14.29 202 LEU C O 1
ATOM 5044 N N . ALA C 1 210 ? 7.550 47.700 13.042 1.00 14.65 203 ALA C N 1
ATOM 5045 C CA . ALA C 1 210 ? 8.910 48.135 13.332 1.00 13.56 203 ALA C CA 1
ATOM 5046 C C . ALA C 1 210 ? 9.116 49.517 12.769 1.00 13.95 203 ALA C C 1
ATOM 5047 O O . ALA C 1 210 ? 8.687 49.826 11.637 1.00 12.68 203 ALA C O 1
ATOM 5049 N N . HIS C 1 211 ? 9.745 50.373 13.598 1.00 14.03 204 HIS C N 1
ATOM 5050 C CA . HIS C 1 211 ? 10.000 51.760 13.224 1.00 13.45 204 HIS C CA 1
ATOM 5051 C C . HIS C 1 211 ? 11.018 52.380 14.202 1.00 13.42 204 HIS C C 1
ATOM 5052 O O . HIS C 1 211 ? 11.508 51.677 15.137 1.00 14.03 204 HIS C O 1
ATOM 5059 N N . ASP C 1 212 ? 11.341 53.654 14.005 1.00 13.25 205 ASP C N 1
ATOM 5060 C CA . ASP C 1 212 ? 12.149 54.421 15.000 1.00 14.89 205 ASP C CA 1
ATOM 5061 C C . ASP C 1 212 ? 11.534 54.268 16.402 1.00 15.09 205 ASP C C 1
ATOM 5062 O O . ASP C 1 212 ? 10.294 54.496 16.556 1.00 15.00 205 ASP C O 1
ATOM 5067 N N . ASN C 1 213 ? 12.333 53.875 17.406 1.00 15.44 206 ASN C N 1
ATOM 5068 C CA . ASN C 1 213 ? 11.741 53.641 18.757 1.00 14.90 206 ASN C CA 1
ATOM 5069 C C . ASN C 1 213 ? 11.061 54.884 19.297 1.00 14.60 206 ASN C C 1
ATOM 5070 O O . ASN C 1 213 ? 10.006 54.782 19.873 1.00 14.23 206 ASN C O 1
ATOM 5075 N N . ALA C 1 214 ? 11.652 56.064 19.084 1.00 14.72 207 ALA C N 1
ATOM 5076 C CA . ALA C 1 214 ? 11.045 57.304 19.603 1.00 15.18 207 ALA C CA 1
ATOM 5077 C C . ALA C 1 214 ? 9.665 57.550 19.013 1.00 14.89 207 ALA C C 1
ATOM 5078 O O . ALA C 1 214 ? 8.804 58.075 19.657 1.00 15.40 207 ALA C O 1
ATOM 5080 N N . LEU C 1 215 ? 9.462 57.198 17.748 1.00 15.85 208 LEU C N 1
ATOM 5081 C CA . LEU C 1 215 ? 8.158 57.303 17.164 1.00 15.50 208 LEU C CA 1
ATOM 5082 C C . LEU C 1 215 ? 7.253 56.284 17.837 1.00 15.35 208 LEU C C 1
ATOM 5083 O O . LEU C 1 215 ? 6.099 56.588 18.159 1.00 15.77 208 LEU C O 1
ATOM 5088 N N . LEU C 1 216 ? 7.742 55.073 18.053 1.00 14.77 209 LEU C N 1
ATOM 5089 C CA . LEU C 1 216 ? 6.873 54.063 18.655 1.00 14.89 209 LEU C CA 1
ATOM 5090 C C . LEU C 1 216 ? 6.432 54.451 20.068 1.00 16.07 209 LEU C C 1
ATOM 5091 O O . LEU C 1 216 ? 5.258 54.280 20.382 1.00 16.07 209 LEU C O 1
ATOM 5096 N N . TRP C 1 217 ? 7.333 55.019 20.900 1.00 16.40 210 TRP C N 1
ATOM 5097 C CA . TRP C 1 217 ? 6.953 55.384 22.243 1.00 16.38 210 TRP C CA 1
ATOM 5098 C C . TRP C 1 217 ? 5.838 56.424 22.191 1.00 16.98 210 TRP C C 1
ATOM 5099 O O . TRP C 1 217 ? 4.930 56.412 23.018 1.00 17.00 210 TRP C O 1
ATOM 5110 N N . ALA C 1 218 ? 5.898 57.346 21.216 1.00 16.07 211 ALA C N 1
ATOM 5111 C CA . ALA C 1 218 ? 4.988 58.465 21.202 1.00 15.88 211 ALA C CA 1
ATOM 5112 C C . ALA C 1 218 ? 3.624 57.951 20.695 1.00 16.27 211 ALA C C 1
ATOM 5113 O O . ALA C 1 218 ? 2.560 58.364 21.150 1.00 17.05 211 ALA C O 1
ATOM 5115 N N . TRP C 1 219 ? 3.663 57.024 19.768 1.00 14.86 212 TRP C N 1
ATOM 5116 C CA . TRP C 1 219 ? 2.467 56.435 19.284 1.00 15.36 212 TRP C CA 1
ATOM 5117 C C . TRP C 1 219 ? 1.805 55.547 20.315 1.00 15.67 212 TRP C C 1
ATOM 5118 O O . TRP C 1 219 ? 0.592 55.561 20.445 1.00 17.05 212 TRP C O 1
ATOM 5129 N N . ALA C 1 220 ? 2.580 54.758 21.048 1.00 16.05 213 ALA C N 1
ATOM 5130 C CA . ALA C 1 220 ? 2.009 53.825 22.040 1.00 15.59 213 ALA C CA 1
ATOM 5131 C C . ALA C 1 220 ? 1.390 54.633 23.174 1.00 16.06 213 ALA C C 1
ATOM 5132 O O . ALA C 1 220 ? 0.351 54.201 23.766 1.00 17.79 213 ALA C O 1
ATOM 5134 N N . LYS C 1 221 ? 1.916 55.838 23.414 1.00 15.76 214 LYS C N 1
ATOM 5135 C CA . LYS C 1 221 ? 1.352 56.718 24.467 1.00 16.94 214 LYS C CA 1
ATOM 5136 C C . LYS C 1 221 ? -0.171 57.012 24.250 1.00 17.65 214 LYS C C 1
ATOM 5137 O O . LYS C 1 221 ? -0.919 57.119 25.234 1.00 18.46 214 LYS C O 1
ATOM 5143 N N . GLU C 1 222 ? -0.599 57.046 22.988 1.00 15.56 215 GLU C N 1
ATOM 5144 C CA . GLU C 1 222 ? -1.995 57.382 22.563 1.00 18.17 215 GLU C CA 1
ATOM 5145 C C . GLU C 1 222 ? -2.775 56.125 22.187 1.00 18.13 215 GLU C C 1
ATOM 5146 O O . GLU C 1 222 ? -3.976 56.209 21.860 1.00 17.82 215 GLU C O 1
ATOM 5152 N N . ASN C 1 223 ? -2.067 54.984 22.222 1.00 16.36 216 ASN C N 1
ATOM 5153 C CA . ASN C 1 223 ? -2.608 53.700 21.850 1.00 16.65 216 ASN C CA 1
ATOM 5154 C C . ASN C 1 223 ? -2.226 52.638 22.889 1.00 16.45 216 ASN C C 1
ATOM 5155 O O . ASN C 1 223 ? -1.415 51.724 22.650 1.00 14.98 216 ASN C O 1
ATOM 5160 N N . PRO C 1 224 ? -2.827 52.738 24.068 1.00 16.78 217 PRO C N 1
ATOM 5161 C CA . PRO C 1 224 ? -2.298 51.963 25.179 1.00 15.85 217 PRO C CA 1
ATOM 5162 C C . PRO C 1 224 ? -2.626 50.469 25.145 1.00 16.51 217 PRO C C 1
ATOM 5163 O O . PRO C 1 224 ? -2.216 49.799 26.042 1.00 16.17 217 PRO C O 1
ATOM 5167 N N . ASN C 1 225 ? -3.350 49.941 24.162 1.00 17.48 218 ASN C N 1
ATOM 5168 C CA . ASN C 1 225 ? -3.455 48.465 24.048 1.00 18.36 218 ASN C CA 1
ATOM 5169 C C . ASN C 1 225 ? -2.141 47.901 23.402 1.00 17.97 218 ASN C C 1
ATOM 5170 O O . ASN C 1 225 ? -1.974 46.698 23.325 1.00 19.59 218 ASN C O 1
ATOM 5175 N N . PHE C 1 226 ? -1.216 48.778 23.038 1.00 16.02 219 PHE C N 1
ATOM 5176 C CA . PHE C 1 226 ? 0.037 48.388 22.395 1.00 16.43 219 PHE C CA 1
ATOM 5177 C C . PHE C 1 226 ? 1.213 48.744 23.267 1.00 16.22 219 PHE C C 1
ATOM 5178 O O . PHE C 1 226 ? 1.172 49.681 24.070 1.00 16.37 219 PHE C O 1
ATOM 5186 N N . GLU C 1 227 ? 2.270 47.968 23.143 1.00 16.19 220 GLU C N 1
ATOM 5187 C CA . GLU C 1 227 ? 3.468 48.324 23.880 1.00 16.62 220 GLU C CA 1
ATOM 5188 C C . GLU C 1 227 ? 4.728 48.185 23.005 1.00 15.26 220 GLU C C 1
ATOM 5189 O O . GLU C 1 227 ? 4.814 47.313 22.059 1.00 14.07 220 GLU C O 1
ATOM 5195 N N . VAL C 1 228 ? 5.707 49.021 23.303 1.00 14.42 221 VAL C N 1
ATOM 5196 C CA . VAL C 1 228 ? 6.989 48.860 22.582 1.00 13.96 221 VAL C CA 1
ATOM 5197 C C . VAL C 1 228 ? 7.889 47.800 23.245 1.00 14.93 221 VAL C C 1
ATOM 5198 O O . VAL C 1 228 ? 8.837 48.142 23.994 1.00 16.60 221 VAL C O 1
ATOM 5202 N N . ALA C 1 229 ? 7.563 46.525 23.016 1.00 14.10 222 ALA C N 1
ATOM 5203 C CA . ALA C 1 229 ? 8.138 45.414 23.824 1.00 14.90 222 ALA C CA 1
ATOM 5204 C C . ALA C 1 229 ? 9.581 45.078 23.396 1.00 15.39 222 ALA C C 1
ATOM 5205 O O . ALA C 1 229 ? 10.316 44.340 24.082 1.00 16.71 222 ALA C O 1
ATOM 5207 N N . ILE C 1 230 ? 9.980 45.617 22.245 1.00 14.93 223 ILE C N 1
ATOM 5208 C CA . ILE C 1 230 ? 11.383 45.651 21.887 1.00 15.74 223 ILE C CA 1
ATOM 5209 C C . ILE C 1 230 ? 11.746 47.139 21.767 1.00 15.40 223 ILE C C 1
ATOM 5210 O O . ILE C 1 230 ? 11.433 47.809 20.776 1.00 15.33 223 ILE C O 1
ATOM 5215 N N . GLY C 1 231 ? 12.412 47.682 22.779 1.00 16.18 224 GLY C N 1
ATOM 5216 C CA . GLY C 1 231 ? 12.726 49.118 22.759 1.00 15.73 224 GLY C CA 1
ATOM 5217 C C . GLY C 1 231 ? 13.931 49.513 21.881 1.00 17.20 224 GLY C C 1
ATOM 5218 O O . GLY C 1 231 ? 14.116 50.712 21.555 1.00 16.50 224 GLY C O 1
ATOM 5219 N N . ASN C 1 232 ? 14.757 48.533 21.513 1.00 16.20 225 ASN C N 1
ATOM 5220 C CA . ASN C 1 232 ? 16.053 48.857 20.962 1.00 18.29 225 ASN C CA 1
ATOM 5221 C C . ASN C 1 232 ? 16.515 47.718 20.131 1.00 19.27 225 ASN C C 1
ATOM 5222 O O . ASN C 1 232 ? 16.764 46.598 20.608 1.00 18.75 225 ASN C O 1
ATOM 5227 N N . LEU C 1 233 ? 16.631 48.033 18.865 1.00 21.89 226 LEU C N 1
ATOM 5228 C CA . LEU C 1 233 ? 16.810 46.979 17.911 1.00 25.49 226 LEU C CA 1
ATOM 5229 C C . LEU C 1 233 ? 17.870 47.498 16.984 1.00 29.45 226 LEU C C 1
ATOM 5230 O O . LEU C 1 233 ? 17.765 48.691 16.495 1.00 30.95 226 LEU C O 1
ATOM 5235 N N . GLY C 1 234 ? 18.928 46.688 16.773 1.00 31.01 227 GLY C N 1
ATOM 5236 C CA . GLY C 1 234 ? 19.950 47.100 15.809 1.00 32.41 227 GLY C CA 1
ATOM 5237 C C . GLY C 1 234 ? 20.809 48.254 16.351 1.00 33.68 227 GLY C C 1
ATOM 5238 O O . GLY C 1 234 ? 20.847 48.445 17.583 1.00 32.54 227 GLY C O 1
ATOM 5239 N N . PRO C 1 235 ? 21.452 49.046 15.430 1.00 34.04 228 PRO C N 1
ATOM 5240 C CA . PRO C 1 235 ? 22.530 49.985 15.786 1.00 35.52 228 PRO C CA 1
ATOM 5241 C C . PRO C 1 235 ? 22.015 51.362 16.132 1.00 33.56 228 PRO C C 1
ATOM 5242 O O . PRO C 1 235 ? 21.077 51.776 15.530 1.00 33.15 228 PRO C O 1
ATOM 5246 N N . ALA C 1 236 ? 22.616 52.050 17.095 1.00 33.33 229 ALA C N 1
ATOM 5247 C CA . ALA C 1 236 ? 22.223 53.430 17.424 1.00 32.02 229 ALA C CA 1
ATOM 5248 C C . ALA C 1 236 ? 22.667 54.428 16.288 1.00 31.39 229 ALA C C 1
ATOM 5249 O O . ALA C 1 236 ? 23.843 54.443 15.946 1.00 31.54 229 ALA C O 1
ATOM 5251 N N . GLU C 1 237 ? 21.738 55.225 15.714 1.00 27.49 230 GLU C N 1
ATOM 5252 C CA . GLU C 1 237 ? 22.059 56.027 14.538 1.00 26.52 230 GLU C CA 1
ATOM 5253 C C . GLU C 1 237 ? 21.723 57.518 14.645 1.00 26.35 230 GLU C C 1
ATOM 5254 O O . GLU C 1 237 ? 20.913 57.908 15.470 1.00 26.35 230 GLU C O 1
ATOM 5260 N N . PHE C 1 238 ? 22.317 58.353 13.798 1.00 23.42 231 PHE C N 1
ATOM 5261 C CA . PHE C 1 238 ? 22.013 59.752 13.804 1.00 21.52 231 PHE C CA 1
ATOM 5262 C C . PHE C 1 238 ? 20.938 60.149 12.804 1.00 20.79 231 PHE C C 1
ATOM 5263 O O . PHE C 1 238 ? 20.843 59.578 11.728 1.00 20.42 231 PHE C O 1
ATOM 5271 N N . ILE C 1 239 ? 20.160 61.174 13.154 1.00 19.38 232 ILE C N 1
ATOM 5272 C CA . ILE C 1 239 ? 19.220 61.800 12.289 1.00 19.28 232 ILE C CA 1
ATOM 5273 C C . ILE C 1 239 ? 19.763 63.187 11.949 1.00 20.19 232 ILE C C 1
ATOM 5274 O O . ILE C 1 239 ? 20.148 63.934 12.845 1.00 21.14 232 ILE C O 1
ATOM 5279 N N . ALA C 1 240 ? 19.786 63.511 10.653 1.00 19.56 233 ALA C N 1
ATOM 5280 C CA . ALA C 1 240 ? 20.543 64.679 10.125 1.00 19.78 233 ALA C CA 1
ATOM 5281 C C . ALA C 1 240 ? 19.814 65.348 8.967 1.00 18.96 233 ALA C C 1
ATOM 5282 O O . ALA C 1 240 ? 18.951 64.726 8.304 1.00 19.05 233 ALA C O 1
ATOM 5284 N N . PRO C 1 241 ? 20.103 66.639 8.719 1.00 19.36 234 PRO C N 1
ATOM 5285 C CA . PRO C 1 241 ? 19.499 67.200 7.522 1.00 18.85 234 PRO C CA 1
ATOM 5286 C C . PRO C 1 241 ? 20.237 66.619 6.367 1.00 18.85 234 PRO C C 1
ATOM 5287 O O . PRO C 1 241 ? 21.347 66.122 6.575 1.00 19.23 234 PRO C O 1
ATOM 5291 N N . ALA C 1 242 ? 19.643 66.669 5.171 1.00 18.53 235 ALA C N 1
ATOM 5292 C CA . ALA C 1 242 ? 20.333 66.237 3.967 1.00 19.04 235 ALA C CA 1
ATOM 5293 C C . ALA C 1 242 ? 20.091 67.213 2.822 1.00 19.91 235 ALA C C 1
ATOM 5294 O O . ALA C 1 242 ? 18.970 67.713 2.648 1.00 19.60 235 ALA C O 1
ATOM 5296 N N . VAL C 1 243 ? 21.151 67.453 2.037 1.00 20.56 236 VAL C N 1
ATOM 5297 C CA . VAL C 1 243 ? 21.073 68.280 0.831 1.00 21.24 236 VAL C CA 1
ATOM 5298 C C . VAL C 1 243 ? 21.427 67.427 -0.389 1.00 21.44 236 VAL C C 1
ATOM 5299 O O . VAL C 1 243 ? 21.867 66.307 -0.244 1.00 21.62 236 VAL C O 1
ATOM 5303 N N . GLN C 1 244 ? 21.238 67.990 -1.567 1.00 21.79 237 GLN C N 1
ATOM 5304 C CA . GLN C 1 244 ? 21.622 67.370 -2.824 1.00 23.49 237 GLN C CA 1
ATOM 5305 C C . GLN C 1 244 ? 23.097 67.090 -2.880 1.00 23.72 237 GLN C C 1
ATOM 5306 O O . GLN C 1 244 ? 23.907 67.920 -2.408 1.00 23.42 237 GLN C O 1
ATOM 5312 N N . LYS C 1 245 ? 23.452 65.942 -3.487 1.00 24.83 238 LYS C N 1
ATOM 5313 C CA . LYS C 1 245 ? 24.839 65.468 -3.523 1.00 25.17 238 LYS C CA 1
ATOM 5314 C C . LYS C 1 245 ? 25.657 66.544 -4.156 1.00 25.45 238 LYS C C 1
ATOM 5315 O O . LYS C 1 245 ? 25.325 67.009 -5.219 1.00 26.08 238 LYS C O 1
ATOM 5321 N N . GLY C 1 246 ? 26.749 66.933 -3.522 1.00 25.63 239 GLY C N 1
ATOM 5322 C CA . GLY C 1 246 ? 27.600 67.955 -4.092 1.00 26.28 239 GLY C CA 1
ATOM 5323 C C . GLY C 1 246 ? 27.192 69.407 -3.819 1.00 26.06 239 GLY C C 1
ATOM 5324 O O . GLY C 1 246 ? 27.827 70.356 -4.264 1.00 26.72 239 GLY C O 1
ATOM 5325 N N . ASN C 1 247 ? 26.123 69.611 -3.082 1.00 25.09 240 ASN C N 1
ATOM 5326 C CA . ASN C 1 247 ? 25.757 70.967 -2.714 1.00 25.11 240 ASN C CA 1
ATOM 5327 C C . ASN C 1 247 ? 26.517 71.392 -1.437 1.00 25.22 240 ASN C C 1
ATOM 5328 O O . ASN C 1 247 ? 25.913 71.541 -0.363 1.00 24.56 240 ASN C O 1
ATOM 5333 N N . ALA C 1 248 ? 27.820 71.632 -1.592 1.00 25.24 241 ALA C N 1
ATOM 5334 C CA . ALA C 1 248 ? 28.710 71.950 -0.490 1.00 26.07 241 ALA C CA 1
ATOM 5335 C C . ALA C 1 248 ? 28.349 73.303 0.107 1.00 26.73 241 ALA C C 1
ATOM 5336 O O . ALA C 1 248 ? 28.442 73.530 1.322 1.00 26.24 241 ALA C O 1
ATOM 5338 N N . ASP C 1 249 ? 27.920 74.207 -0.746 1.00 27.90 242 ASP C N 1
ATOM 5339 C CA . ASP C 1 249 ? 27.584 75.552 -0.287 1.00 29.26 242 ASP C CA 1
ATOM 5340 C C . ASP C 1 249 ? 26.445 75.480 0.752 1.00 28.44 242 ASP C C 1
ATOM 5341 O O . ASP C 1 249 ? 26.629 75.936 1.885 1.00 29.77 242 ASP C O 1
ATOM 5346 N N . LEU C 1 250 ? 25.305 74.882 0.413 1.00 25.86 243 LEU C N 1
ATOM 5347 C CA . LEU C 1 250 ? 24.268 74.735 1.395 1.00 24.86 243 LEU C CA 1
ATOM 5348 C C . LEU C 1 250 ? 24.710 73.824 2.569 1.00 24.26 243 LEU C C 1
ATOM 5349 O O . LEU C 1 250 ? 24.420 74.131 3.732 1.00 23.98 243 LEU C O 1
ATOM 5354 N N . LEU C 1 251 ? 25.395 72.715 2.281 1.00 23.26 244 LEU C N 1
ATOM 5355 C CA . LEU C 1 251 ? 25.844 71.822 3.339 1.00 22.96 244 LEU C CA 1
ATOM 5356 C C . LEU C 1 251 ? 26.686 72.571 4.411 1.00 24.25 244 LEU C C 1
ATOM 5357 O O . LEU C 1 251 ? 26.453 72.443 5.611 1.00 25.00 244 LEU C O 1
ATOM 5362 N N . ASN C 1 252 ? 27.637 73.383 3.987 1.00 24.34 245 ASN C N 1
ATOM 5363 C CA . ASN C 1 252 ? 28.531 74.038 4.920 1.00 25.94 245 ASN C CA 1
ATOM 5364 C C . ASN C 1 252 ? 27.767 74.997 5.814 1.00 25.34 245 ASN C C 1
ATOM 5365 O O . ASN C 1 252 ? 28.022 75.066 7.006 1.00 24.16 245 ASN C O 1
ATOM 5370 N N . TRP C 1 253 ? 26.823 75.714 5.203 1.00 25.33 246 TRP C N 1
ATOM 5371 C CA . TRP C 1 253 ? 25.948 76.623 5.903 1.00 25.60 246 TRP C CA 1
ATOM 5372 C C . TRP C 1 253 ? 25.081 75.882 6.932 1.00 25.16 246 TRP C C 1
ATOM 5373 O O . TRP C 1 253 ? 24.997 76.297 8.090 1.00 25.86 246 TRP C O 1
ATOM 5384 N N . VAL C 1 254 ? 24.444 74.787 6.510 1.00 24.36 247 VAL C N 1
ATOM 5385 C CA . VAL C 1 254 ? 23.572 74.030 7.409 1.00 23.28 247 VAL C CA 1
ATOM 5386 C C . VAL C 1 254 ? 24.425 73.527 8.600 1.00 24.60 247 VAL C C 1
ATOM 5387 O O . VAL C 1 254 ? 23.968 73.627 9.759 1.00 24.39 247 VAL C O 1
ATOM 5391 N N . ASN C 1 255 ? 25.662 73.068 8.319 1.00 24.42 248 ASN C N 1
ATOM 5392 C CA . ASN C 1 255 ? 26.589 72.626 9.364 1.00 25.69 248 ASN C CA 1
ATOM 5393 C C . ASN C 1 255 ? 26.867 73.668 10.434 1.00 27.41 248 ASN C C 1
ATOM 5394 O O . ASN C 1 255 ? 26.807 73.327 11.661 1.00 27.43 248 ASN C O 1
ATOM 5399 N N . GLY C 1 256 ? 27.194 74.899 9.985 1.00 27.42 249 GLY C N 1
ATOM 5400 C CA . GLY C 1 256 ? 27.393 76.044 10.874 1.00 29.37 249 GLY C CA 1
ATOM 5401 C C . GLY C 1 256 ? 26.133 76.292 11.721 1.00 29.41 249 GLY C C 1
ATOM 5402 O O . GLY C 1 256 ? 26.223 76.492 12.910 1.00 30.32 249 GLY C O 1
ATOM 5403 N N . GLU C 1 257 ? 24.962 76.228 11.101 1.00 27.94 250 GLU C N 1
ATOM 5404 C CA . GLU C 1 257 ? 23.689 76.443 11.785 1.00 27.93 250 GLU C CA 1
ATOM 5405 C C . GLU C 1 257 ? 23.441 75.431 12.884 1.00 27.07 250 GLU C C 1
ATOM 5406 O O . GLU C 1 257 ? 23.101 75.820 14.031 1.00 27.46 250 GLU C O 1
ATOM 5412 N N . ILE C 1 258 ? 23.618 74.146 12.550 1.00 25.00 251 ILE C N 1
ATOM 5413 C CA . ILE C 1 258 ? 23.335 73.092 13.503 1.00 24.84 251 ILE C CA 1
ATOM 5414 C C . ILE C 1 258 ? 24.249 73.228 14.715 1.00 26.92 251 ILE C C 1
ATOM 5415 O O . ILE C 1 258 ? 23.823 72.997 15.870 1.00 27.28 251 ILE C O 1
ATOM 5420 N N . ALA C 1 259 ? 25.505 73.593 14.444 1.00 28.13 252 ALA C N 1
ATOM 5421 C CA . ALA C 1 259 ? 26.533 73.710 15.476 1.00 29.59 252 ALA C CA 1
ATOM 5422 C C . ALA C 1 259 ? 26.134 74.847 16.375 1.00 31.19 252 ALA C C 1
ATOM 5423 O O . ALA C 1 259 ? 26.164 74.690 17.581 1.00 32.64 252 ALA C O 1
ATOM 5425 N N . ALA C 1 260 ? 25.749 75.980 15.782 1.00 31.05 253 ALA C N 1
ATOM 5426 C CA . ALA C 1 260 ? 25.339 77.148 16.540 1.00 32.62 253 ALA C CA 1
ATOM 5427 C C . ALA C 1 260 ? 24.078 76.839 17.371 1.00 32.57 253 ALA C C 1
ATOM 5428 O O . ALA C 1 260 ? 23.973 77.299 18.514 1.00 35.05 253 ALA C O 1
ATOM 5430 N N . MET C 1 261 ? 23.141 76.055 16.823 1.00 29.53 254 MET C N 1
ATOM 5431 C CA . MET C 1 261 ? 21.882 75.740 17.508 1.00 29.19 254 MET C CA 1
ATOM 5432 C C . MET C 1 261 ? 22.116 74.827 18.706 1.00 29.38 254 MET C C 1
ATOM 5433 O O . MET C 1 261 ? 21.353 74.836 19.665 1.00 29.61 254 MET C O 1
ATOM 5438 N N . LYS C 1 262 ? 23.150 74.016 18.625 1.00 29.72 255 LYS C N 1
ATOM 5439 C CA . LYS C 1 262 ? 23.548 73.197 19.760 1.00 31.13 255 LYS C CA 1
ATOM 5440 C C . LYS C 1 262 ? 24.162 74.045 20.868 1.00 33.79 255 LYS C C 1
ATOM 5441 O O . LYS C 1 262 ? 23.871 73.813 22.013 1.00 34.25 255 LYS C O 1
ATOM 5447 N N . LYS C 1 263 ? 24.973 75.046 20.515 1.00 35.57 256 LYS C N 1
ATOM 5448 C CA . LYS C 1 263 ? 25.628 75.879 21.521 1.00 39.58 256 LYS C CA 1
ATOM 5449 C C . LYS C 1 263 ? 24.677 76.912 22.162 1.00 40.01 256 LYS C C 1
ATOM 5450 O O . LYS C 1 263 ? 24.848 77.220 23.321 1.00 41.85 256 LYS C O 1
ATOM 5455 N N . ASP C 1 264 ? 23.697 77.443 21.416 1.00 38.75 257 ASP C N 1
ATOM 5456 C CA . ASP C 1 264 ? 22.949 78.638 21.856 1.00 40.54 257 ASP C CA 1
ATOM 5457 C C . ASP C 1 264 ? 21.577 78.317 22.496 1.00 39.29 257 ASP C C 1
ATOM 5458 O O . ASP C 1 264 ? 20.838 79.211 22.919 1.00 40.24 257 ASP C O 1
ATOM 5463 N N . GLY C 1 265 ? 21.246 77.042 22.582 1.00 36.96 258 GLY C N 1
ATOM 5464 C CA . GLY C 1 265 ? 19.986 76.680 23.171 1.00 35.85 258 GLY C CA 1
ATOM 5465 C C . GLY C 1 265 ? 18.806 76.479 22.232 1.00 33.25 258 GLY C C 1
ATOM 5466 O O . GLY C 1 265 ? 17.771 76.060 22.689 1.00 32.33 258 GLY C O 1
ATOM 5467 N N . ARG C 1 266 ? 18.940 76.768 20.934 1.00 31.95 259 ARG C N 1
ATOM 5468 C CA . ARG C 1 266 ? 17.787 76.610 20.014 1.00 29.49 259 ARG C CA 1
ATOM 5469 C C . ARG C 1 266 ? 17.362 75.149 19.865 1.00 28.05 259 ARG C C 1
ATOM 5470 O O . ARG C 1 266 ? 16.153 74.856 19.900 1.00 27.60 259 ARG C O 1
ATOM 5478 N N . LEU C 1 267 ? 18.323 74.230 19.764 1.00 27.71 260 LEU C N 1
ATOM 5479 C CA . LEU C 1 267 ? 18.008 72.792 19.696 1.00 26.26 260 LEU C CA 1
ATOM 5480 C C . LEU C 1 267 ? 17.327 72.278 20.977 1.00 26.41 260 LEU C C 1
ATOM 5481 O O . LEU C 1 267 ? 16.304 71.595 20.930 1.00 25.20 260 LEU C O 1
ATOM 5486 N N . LYS C 1 268 ? 17.876 72.638 22.126 1.00 28.55 261 LYS C N 1
ATOM 5487 C CA . LYS C 1 268 ? 17.252 72.328 23.414 1.00 29.51 261 LYS C CA 1
ATOM 5488 C C . LYS C 1 268 ? 15.840 72.944 23.492 1.00 28.36 261 LYS C C 1
ATOM 5489 O O . LYS C 1 268 ? 14.904 72.250 23.868 1.00 27.27 261 LYS C O 1
ATOM 5494 N N . ALA C 1 269 ? 15.672 74.199 23.054 1.00 28.02 262 ALA C N 1
ATOM 5495 C CA . ALA C 1 269 ? 14.328 74.807 22.997 1.00 27.41 262 ALA C CA 1
ATOM 5496 C C . ALA C 1 269 ? 13.332 73.984 22.168 1.00 25.41 262 ALA C C 1
ATOM 5497 O O . ALA C 1 269 ? 12.242 73.666 22.632 1.00 24.85 262 ALA C O 1
ATOM 5499 N N . ALA C 1 270 ? 13.745 73.611 20.963 1.00 24.02 263 ALA C N 1
ATOM 5500 C CA . ALA C 1 270 ? 12.946 72.779 20.081 1.00 22.97 263 ALA C CA 1
ATOM 5501 C C . ALA C 1 270 ? 12.505 71.427 20.774 1.00 22.65 263 ALA C C 1
ATOM 5502 O O . ALA C 1 270 ? 11.369 71.009 20.656 1.00 21.41 263 ALA C O 1
ATOM 5504 N N . TYR C 1 271 ? 13.427 70.778 21.487 1.00 23.21 264 TYR C N 1
ATOM 5505 C CA . TYR C 1 271 ? 13.135 69.562 22.196 1.00 22.72 264 TYR C CA 1
ATOM 5506 C C . TYR C 1 271 ? 12.071 69.831 23.280 1.00 24.18 264 TYR C C 1
ATOM 5507 O O . TYR C 1 271 ? 11.088 69.085 23.396 1.00 23.06 264 TYR C O 1
ATOM 5516 N N . GLU C 1 272 ? 12.259 70.891 24.076 1.00 25.96 265 GLU C N 1
ATOM 5517 C CA . GLU C 1 272 ? 11.332 71.185 25.158 1.00 28.04 265 GLU C CA 1
ATOM 5518 C C . GLU C 1 272 ? 9.950 71.542 24.622 1.00 26.58 265 GLU C C 1
ATOM 5519 O O . GLU C 1 272 ? 8.970 71.257 25.271 1.00 26.46 265 GLU C O 1
ATOM 5525 N N . LYS C 1 273 ? 9.883 72.145 23.437 1.00 26.22 266 LYS C N 1
ATOM 5526 C CA . LYS C 1 273 ? 8.603 72.497 22.844 1.00 26.45 266 LYS C CA 1
ATOM 5527 C C . LYS C 1 273 ? 7.837 71.266 22.320 1.00 24.82 266 LYS C C 1
ATOM 5528 O O . LYS C 1 273 ? 6.632 71.123 22.536 1.00 25.91 266 LYS C O 1
ATOM 5534 N N . THR C 1 274 ? 8.535 70.343 21.684 1.00 22.99 267 THR C N 1
ATOM 5535 C CA . THR C 1 274 ? 7.861 69.311 20.886 1.00 21.79 267 THR C CA 1
ATOM 5536 C C . THR C 1 274 ? 8.061 67.880 21.397 1.00 22.27 267 THR C C 1
ATOM 5537 O O . THR C 1 274 ? 7.226 66.990 21.119 1.00 21.46 267 THR C O 1
ATOM 5541 N N . LEU C 1 275 ? 9.174 67.640 22.112 1.00 22.20 268 LEU C N 1
ATOM 5542 C CA . LEU C 1 275 ? 9.485 66.279 22.540 1.00 21.81 268 LEU C CA 1
ATOM 5543 C C . LEU C 1 275 ? 9.215 66.039 24.026 1.00 22.89 268 LEU C C 1
ATOM 5544 O O . LEU C 1 275 ? 8.584 65.070 24.374 1.00 23.20 268 LEU C O 1
ATOM 5549 N N . LEU C 1 276 ? 9.679 66.942 24.886 1.00 24.00 269 LEU C N 1
ATOM 5550 C CA . LEU C 1 276 ? 9.423 66.878 26.319 1.00 25.40 269 LEU C CA 1
ATOM 5551 C C . LEU C 1 276 ? 7.934 66.656 26.675 1.00 25.00 269 LEU C C 1
ATOM 5552 O O . LEU C 1 276 ? 7.643 65.853 27.508 1.00 25.66 269 LEU C O 1
ATOM 5557 N N . PRO C 1 277 ? 6.998 67.372 26.043 1.00 24.51 270 PRO C N 1
ATOM 5558 C CA . PRO C 1 277 ? 5.631 67.090 26.496 1.00 24.41 270 PRO C CA 1
ATOM 5559 C C . PRO C 1 277 ? 5.198 65.682 26.169 1.00 23.99 270 PRO C C 1
ATOM 5560 O O . PRO C 1 277 ? 4.330 65.155 26.824 1.00 24.28 270 PRO C O 1
ATOM 5564 N N . VAL C 1 278 ? 5.834 65.042 25.196 1.00 23.15 271 VAL C N 1
ATOM 5565 C CA . VAL C 1 278 ? 5.504 63.660 24.859 1.00 22.50 271 VAL C CA 1
ATOM 5566 C C . VAL C 1 278 ? 6.202 62.687 25.803 1.00 24.08 271 VAL C C 1
ATOM 5567 O O . VAL C 1 278 ? 5.516 61.883 26.461 1.00 24.75 271 VAL C O 1
ATOM 5571 N N . TYR C 1 279 ? 7.540 62.756 25.918 1.00 23.97 272 TYR C N 1
ATOM 5572 C CA . TYR C 1 279 ? 8.248 61.727 26.710 1.00 24.88 272 TYR C CA 1
ATOM 5573 C C . TYR C 1 279 ? 8.354 62.040 28.218 1.00 27.24 272 TYR C C 1
ATOM 5574 O O . TYR C 1 279 ? 8.582 61.127 29.001 1.00 28.67 272 TYR C O 1
ATOM 5583 N N . GLY C 1 280 ? 8.172 63.304 28.641 1.00 28.13 273 GLY C N 1
ATOM 5584 C CA . GLY C 1 280 ? 8.370 63.667 30.067 1.00 31.05 273 GLY C CA 1
ATOM 5585 C C . GLY C 1 280 ? 9.799 63.338 30.498 1.00 33.23 273 GLY C C 1
ATOM 5586 O O . GLY C 1 280 ? 10.732 63.485 29.696 1.00 31.73 273 GLY C O 1
ATOM 5587 N N . GLU C 1 281 ? 9.953 62.856 31.720 1.00 36.02 274 GLU C N 1
ATOM 5588 C CA . GLU C 1 281 ? 11.247 62.458 32.304 1.00 39.89 274 GLU C CA 1
ATOM 5589 C C . GLU C 1 281 ? 11.673 61.023 31.894 1.00 40.84 274 GLU C C 1
ATOM 5590 O O . GLU C 1 281 ? 12.811 60.593 32.154 1.00 42.23 274 GLU C O 1
ATOM 5592 N N . LYS C 1 282 ? 10.748 60.303 31.239 1.00 40.21 275 LYS C N 1
ATOM 5593 C CA . LYS C 1 282 ? 10.974 58.962 30.678 1.00 39.78 275 LYS C CA 1
ATOM 5594 C C . LYS C 1 282 ? 12.081 58.834 29.631 1.00 38.47 275 LYS C C 1
ATOM 5595 O O . LYS C 1 282 ? 12.624 57.761 29.430 1.00 39.29 275 LYS C O 1
ATOM 5601 N N . VAL C 1 283 ? 12.380 59.918 28.936 1.00 36.88 276 VAL C N 1
ATOM 5602 C CA . VAL C 1 283 ? 13.517 59.969 28.027 1.00 35.71 276 VAL C CA 1
ATOM 5603 C C . VAL C 1 283 ? 14.353 61.227 28.283 1.00 36.23 276 VAL C C 1
ATOM 5604 O O . VAL C 1 283 ? 13.908 62.349 28.019 1.00 36.57 276 VAL C O 1
ATOM 5608 N N . LYS C 1 284 ? 15.569 61.047 28.769 1.00 37.65 277 LYS C N 1
ATOM 5609 C CA . LYS C 1 284 ? 16.506 62.164 28.994 1.00 38.25 277 LYS C CA 1
ATOM 5610 C C . LYS C 1 284 ? 16.829 62.849 27.673 1.00 35.59 277 LYS C C 1
ATOM 5611 O O . LYS C 1 284 ? 16.945 62.174 26.653 1.00 34.25 277 LYS C O 1
ATOM 5615 N N . PRO C 1 285 ? 16.937 64.195 27.667 1.00 35.43 278 PRO C N 1
ATOM 5616 C CA . PRO C 1 285 ? 17.325 64.918 26.433 1.00 33.45 278 PRO C CA 1
ATOM 5617 C C . PRO C 1 285 ? 18.668 64.478 25.842 1.00 33.86 278 PRO C C 1
ATOM 5618 O O . PRO C 1 285 ? 18.817 64.499 24.617 1.00 32.42 278 PRO C O 1
ATOM 5622 N N . GLU C 1 286 ? 19.628 64.069 26.677 1.00 35.39 279 GLU C N 1
ATOM 5623 C CA . GLU C 1 286 ? 20.902 63.528 26.166 1.00 36.99 279 GLU C CA 1
ATOM 5624 C C . GLU C 1 286 ? 20.700 62.218 25.383 1.00 35.37 279 GLU C C 1
ATOM 5625 O O . GLU C 1 286 ? 21.592 61.812 24.631 1.00 34.46 279 GLU C O 1
ATOM 5631 N N . ALA C 1 287 ? 19.587 61.520 25.632 1.00 34.38 280 ALA C N 1
ATOM 5632 C CA . ALA C 1 287 ? 19.303 60.285 24.909 1.00 33.65 280 ALA C CA 1
ATOM 5633 C C . ALA C 1 287 ? 18.790 60.548 23.492 1.00 31.44 280 ALA C C 1
ATOM 5634 O O . ALA C 1 287 ? 18.961 59.696 22.610 1.00 32.01 280 ALA C O 1
ATOM 5636 N N . LEU C 1 288 ? 18.171 61.702 23.264 1.00 29.34 281 LEU C N 1
ATOM 5637 C CA . LEU C 1 288 ? 17.661 62.035 21.933 1.00 27.75 281 LEU C CA 1
ATOM 5638 C C . LEU C 1 288 ? 18.546 62.960 21.157 1.00 26.58 281 LEU C C 1
ATOM 5639 O O . LEU C 1 288 ? 18.667 62.795 19.936 1.00 25.45 281 LEU C O 1
ATOM 5644 N N . LEU C 1 289 ? 19.061 63.989 21.824 1.00 27.03 282 LEU C N 1
ATOM 5645 C CA . LEU C 1 289 ? 19.790 65.059 21.140 1.00 26.95 282 LEU C CA 1
ATOM 5646 C C . LEU C 1 289 ? 21.201 64.601 20.810 1.00 27.85 282 LEU C C 1
ATOM 5647 O O . LEU C 1 289 ? 21.877 63.992 21.646 1.00 29.87 282 LEU C O 1
ATOM 5652 N N . ALA C 1 290 ? 21.621 64.882 19.586 1.00 27.12 283 ALA C N 1
ATOM 5653 C CA . ALA C 1 290 ? 22.997 64.702 19.161 1.00 28.81 283 ALA C CA 1
ATOM 5654 C C . ALA C 1 290 ? 23.904 65.748 19.773 1.00 31.15 283 ALA C C 1
ATOM 5655 O O . ALA C 1 290 ? 23.555 66.922 19.868 1.00 31.34 283 ALA C O 1
ATOM 5657 N N . GLU C 1 291 ? 25.069 65.295 20.183 1.00 33.88 284 GLU C N 1
ATOM 5658 C CA . GLU C 1 291 ? 26.128 66.180 20.656 1.00 37.71 284 GLU C CA 1
ATOM 5659 C C . GLU C 1 291 ? 26.756 67.111 19.551 1.00 38.08 284 GLU C C 1
ATOM 5660 O O . GLU C 1 291 ? 26.729 66.933 18.302 1.00 35.37 284 GLU C O 1
#

Organism: Neisseria gonorrhoeae (strain ATCC 700825 / FA 1090) (NCBI:txid242231)

Sequence (739 aa):
AATVAAIKEKGVIRRIGVFGDKPPFGYVDANGKNQGFDVEIAKDLAKDLLGSPDKVEFVLTEAANRVEYVRSGKVDLILANFTQTPERAEAVDFADPYMKVALGVVSPKNKPITDMAQLKDQTLLVNKGTTADAFFTKSHPEVKLLKFDQNTETFDALKDGRGVALAHDNALLWAWAKENPNFEVAIGNLGPAEFIAPAVQKGNADLLNWVNGEIAAMKKDGRLKAAYEKTLLPVYGEKVKPEALLAEATVAAIKEKGVIRIGVFGDKPPFGYVDANGKNQGFDVEIAKDLAKDLLGSPDKVEFVLTEAANRVEYVRSGKVDLILANFTQTPERAEAVDFADPYMKVALGVVSPKNKPITDMAQLKDQTLLVNKGTTADAFFTKSHPEVKLLKFDQNTETFDALKDGRRGVALAHDNALLWAWAKENPNFEVAIGNLGPAEFIAPAVQKGNADLLNWVNGEIAAMKKDGRLKAAYEKTLLPVYGEKVKPEALLAEATVAAIKEKGVIRIGVFGDKPPFGYVDANGKNQGFDVEIAKDLAKDLLGSPDKVEFVLTEAANRVEYVRRSGKVDLILANFTQQTPERAEAVDFADPYMKVALGVVSPKNKPITDMAQLKDQTLLVNKGTTADAFFTKSHPEVKLLKFDQNTETFDALKDGRGVALAHDNALLWAWAKENPNFEVAIGNLGPAEFIAPAVQKGNADLLNWVNGEIAAMKKDGRLKAAYEKTLLPVYGEKVKPEALLAE

Solvent-accessible surface area: 32190 Å² total

Secondary structure (DSSP, 8-state):
--SHHHHHHHT-EEEEE-SEETTTEEE-TTS-EESHHHHHHHHHHHHHHS-GGGEEEEE--GGGHHHHHHTTS-SEE-SS-B--HHHHTTEEE----EEE-EEEEEETTS---SGGGGTTSEEEEETTSHHHHHHHHH-TTSEEEEESSHHHHHHHHHTTSSSEEEEEHHHHHHHHHH-TTEEEEE--SSS-EEE--EEETT-HHHHHHHHHHHHHHHHHSHHHHHHHHHTHHHHGGGS-HHHHB--/--HHHHHHHT-EEEEE-SEETTTEEE-TTS-EESHHHHHHHHHHHHHHSSGGGEEEEE--GGGHHHHHHTTS-SEE-SS-B--TTGGGTEEE-S--EEE-EEEEEETTS---SGGGTTTSEEEEETTSHHHHHHHHH-TTSEEEEESSHHHHHHHHHTTSSSEEEEEHHHHHHHHHH-TTEEEEE--SSS-EEE--EEETT-HHHHHHHHHHHHHHHHHSHHHHHHHHHTHHHHGGGS-HHHHB--/--HHHHHHHT-EEEEE-SEETTTEEE-TTS-EESHHHHHHHHHHHHHHS-TT-EEEEE--GGGHHHHHHTTS-SEE-SS-B--HHHHTTEEE----EEEEEEEEEETTS---SGGGGTTSEEEEETTSHHHHHHHHH-TTSEEEEESSHHHHHHHHHTTSSSEEEEEHHHHHHHHHT-TTEEEEEEEEEEEEEE--EEETT-HHHHHHHHHHHHHHHHHSHHHHHHHHHTHHHHGGGS-HHHHB--

InterPro domains:
  IPR001638 Solute-binding protein family 3/N-terminal domain of MltF [PF00497] (50-266)
  IPR001638 Solute-binding protein family 3/N-terminal domain of MltF [SM00062] (49-271)
  IPR018313 Solute-binding protein family 3, conserved site [PS01039] (72-85)
  IPR051455 Bacterial solute-binding protein 3 [PTHR30085] (16-269)

Foldseek 3Di:
DVFLVVCLVVLAFEEEEACPQPQQWHADPVRDIHHLLLLLQLLLCCVSRVGSVRYDYDHDFLQCQLVCQQVPVGFKYSHQAFDDPVSCVRWPFADFWWKFFKFKKFFPVQGDQDDVSQVVWEEEEAPNAVQVVCCVPPPVVHHYDYDRHPVVRVVCRVVCVTRMYMDTLLSVLLVCLVVVSMDRNGNGPDDITTGTMIHGPPRVNVSVVRNVSSVVCVVPCSSVVSCVVRPCVRCPPVADPVNITDD/DFLVVCLVVLAFEEEAACPQPQQWHADPVRDIHHLLLLLQLLLSCVSRVGSVRYDYDHDWQQCQLVCQQVPVGQKYSHQAFDDPVSCVRWPFADFWWKWFKFKKFFPVQDDQDCVSALVWEEEEAPNAVQVVCCVPVPVSGHYDYHRHPVVRVVCRVVPVTGMYMDTLLSVQLVCVVVVSMDRNGNGDDDITTGTMIHGPPNVNVRVVRNVSSVVCVVPCSSVVSCVVRPCVRCPPVADPVNITDD/DFLVVCLVVLAFEEEAACPQPPQWHADPVRDIHHLLLLLCLLLCCVSRVGSVRYRYDHDWLQCQLVCQQVVVGFKYSHQAWDDVVSCVRWPWADFWWKWFKFKKFFPVQDDQDCVSQQVWEEEEEPNAPQVVCCVPPPVSGHYDYDRHPVVRVVCRVVVVTGMYMDTLLSVLLVCLVVVSMDRNGNGDDDMTTGTMIHGPPNVNVRVVSNVSSVVCVVPVSSVVSCVVGPCVRCPVVDDPVNITDD

B-factor: mean 26.24, std 8.63, range [9.34, 85.93]

Nearest PDB structures (foldseek):
  2yjp-assembly3_C  TM=1.001E+00  e=9.426E-56  Neisseria gonorrhoeae FA 1090
  1xt8-assembly1_A  TM=9.834E-01  e=1.200E-40  Campylobacter jejuni
  5eyf-assembly1_A  TM=8.970E-01  e=6.503E-26  Enterococcus faecium DO
  6h20-assembly1_A  TM=9.301E-01  e=4.674E-25  Mycobacterium tuberculosis H37Rv
  2y7i-assembly1_B  TM=9.073E-01  e=3.821E-22  Salmonella enterica subsp. enterica serovar Typhimurium

Radius of gyration: 31.87 Å; Cα contacts (8 Å, |Δi|>4): 1574; chains: 3; bounding box: 55×100×68 Å